Protein AF-A0A134CB76-F1 (afdb_monomer_lite)

Structure (mmCIF, N/CA/C/O backbone):
data_AF-A0A134CB76-F1
#
_entry.id   AF-A0A134CB76-F1
#
loop_
_atom_site.group_PDB
_atom_site.id
_atom_site.type_symbol
_atom_site.label_atom_id
_atom_site.label_alt_id
_atom_site.label_comp_id
_atom_site.label_asym_id
_atom_site.label_entity_id
_atom_site.label_seq_id
_atom_site.pdbx_PDB_ins_code
_atom_site.Cartn_x
_atom_site.Cartn_y
_atom_site.Cartn_z
_atom_site.occupancy
_atom_site.B_iso_or_equiv
_atom_site.auth_seq_id
_atom_site.auth_comp_id
_atom_site.auth_asym_id
_atom_site.auth_atom_id
_atom_site.pdbx_PDB_model_num
ATOM 1 N N . GLY A 1 1 ? -38.719 -27.010 53.543 1.00 64.81 1 GLY A N 1
ATOM 2 C CA . GLY A 1 1 ? -39.579 -26.671 54.692 1.00 64.81 1 GLY A CA 1
ATOM 3 C C . GLY A 1 1 ? -40.944 -26.239 54.198 1.00 64.81 1 GLY A C 1
ATOM 4 O O . GLY A 1 1 ? -41.046 -25.831 53.041 1.00 64.81 1 GLY A O 1
ATOM 5 N N . GLY A 1 2 ? -41.967 -26.373 55.044 1.00 85.38 2 GLY A N 1
ATOM 6 C CA . GLY A 1 2 ? -43.284 -25.775 54.797 1.00 85.38 2 GLY A CA 1
ATOM 7 C C . GLY A 1 2 ? -43.244 -24.248 54.898 1.00 85.38 2 GLY A C 1
ATOM 8 O O . GLY A 1 2 ? -42.194 -23.677 55.194 1.00 85.38 2 GLY A O 1
ATOM 9 N N . ASP A 1 3 ? -44.379 -23.611 54.636 1.00 95.06 3 ASP A N 1
ATOM 10 C CA . ASP A 1 3 ? -44.520 -22.157 54.714 1.00 95.06 3 ASP A CA 1
ATOM 11 C C . ASP A 1 3 ? -44.888 -21.730 56.149 1.00 95.06 3 ASP A C 1
ATOM 13 O O . ASP A 1 3 ? -45.593 -22.444 56.869 1.00 95.06 3 ASP A O 1
ATOM 17 N N . THR A 1 4 ? -44.403 -20.567 56.576 1.00 95.94 4 THR A N 1
ATOM 18 C CA . THR A 1 4 ? -44.610 -19.998 57.914 1.00 95.94 4 THR A CA 1
ATOM 19 C C . THR A 1 4 ? -45.623 -18.866 57.838 1.00 95.94 4 THR A C 1
ATOM 21 O O . THR A 1 4 ? -45.415 -17.907 57.102 1.00 95.94 4 THR A O 1
ATOM 24 N N . HIS A 1 5 ? -46.687 -18.933 58.640 1.00 96.50 5 HIS A N 1
ATOM 25 C CA . HIS A 1 5 ? -47.715 -17.892 58.706 1.00 96.50 5 HIS A CA 1
ATOM 26 C C . HIS A 1 5 ? -47.670 -17.147 60.040 1.00 96.50 5 HIS A C 1
ATOM 28 O O . HIS A 1 5 ? -47.901 -17.733 61.098 1.00 96.50 5 HIS A O 1
ATOM 34 N N . ILE A 1 6 ? -47.451 -15.838 59.981 1.00 96.50 6 ILE A N 1
ATOM 35 C CA . ILE A 1 6 ? -47.617 -14.920 61.105 1.00 96.50 6 ILE A CA 1
ATOM 36 C C . ILE A 1 6 ? -49.024 -14.343 61.029 1.00 96.50 6 ILE A C 1
ATOM 38 O O . ILE A 1 6 ? -49.382 -13.661 60.070 1.00 96.50 6 ILE A O 1
ATOM 42 N N . LYS A 1 7 ? -49.846 -14.644 62.037 1.00 95.12 7 LYS A N 1
ATOM 43 C CA . LYS A 1 7 ? -51.260 -14.247 62.036 1.00 95.12 7 LYS A CA 1
ATOM 44 C C . LYS A 1 7 ? -51.471 -12.777 62.389 1.00 95.12 7 LYS A C 1
ATOM 46 O O . LYS A 1 7 ? -52.361 -12.171 61.812 1.00 95.12 7 LYS A O 1
ATOM 51 N N . THR A 1 8 ? -50.667 -12.230 63.299 1.00 93.75 8 THR A N 1
ATOM 52 C CA . THR A 1 8 ? -50.706 -10.843 63.806 1.00 93.75 8 THR A CA 1
ATOM 53 C C . THR A 1 8 ? -49.329 -10.476 64.358 1.00 93.75 8 THR A C 1
ATOM 55 O O . THR A 1 8 ? -48.591 -11.381 64.761 1.00 93.75 8 THR A O 1
ATOM 58 N N . ALA A 1 9 ? -48.995 -9.188 64.460 1.00 94.12 9 ALA A N 1
ATOM 59 C CA . ALA A 1 9 ? -47.759 -8.748 65.113 1.00 94.12 9 ALA A CA 1
ATOM 60 C C . ALA A 1 9 ? -47.951 -7.518 66.018 1.00 94.12 9 ALA A C 1
ATOM 62 O O . ALA A 1 9 ? -48.864 -6.712 65.839 1.00 94.12 9 ALA A O 1
ATOM 63 N N . VAL A 1 10 ? -47.062 -7.371 67.003 1.00 92.50 10 VAL A N 1
ATOM 64 C CA . VAL A 1 10 ? -46.920 -6.132 67.785 1.00 92.50 10 VAL A CA 1
ATOM 65 C C . VAL A 1 10 ? -45.992 -5.158 67.055 1.00 92.50 10 VAL A C 1
ATOM 67 O O . VAL A 1 10 ? -45.173 -5.586 66.242 1.00 92.50 10 VAL A O 1
ATOM 70 N N . ASP A 1 11 ? -46.122 -3.859 67.329 1.00 90.31 11 ASP A N 1
ATOM 71 C CA . ASP A 1 11 ? -45.264 -2.835 66.718 1.00 90.31 11 ASP A CA 1
ATOM 72 C C . ASP A 1 11 ? -43.789 -3.121 67.027 1.00 90.31 11 ASP A C 1
ATOM 74 O O . ASP A 1 11 ? -43.416 -3.334 68.181 1.00 90.31 11 ASP A O 1
ATOM 78 N N . GLY A 1 12 ? -42.957 -3.137 65.984 1.00 78.69 12 GLY A N 1
ATOM 79 C CA . GLY A 1 12 ? -41.529 -3.431 66.108 1.00 78.69 12 GLY A CA 1
ATOM 80 C C . GLY A 1 12 ? -41.203 -4.920 66.239 1.00 78.69 12 GLY A C 1
ATOM 81 O O . GLY A 1 12 ? -40.099 -5.261 66.648 1.00 78.69 12 GLY A O 1
ATOM 82 N N . ALA A 1 13 ? -42.128 -5.829 65.916 1.00 93.50 13 ALA A N 1
ATOM 83 C CA . ALA A 1 13 ? -41.797 -7.246 65.813 1.00 93.50 13 ALA A CA 1
ATOM 84 C C . ALA A 1 13 ? -40.868 -7.494 64.614 1.00 93.50 13 ALA A C 1
ATOM 86 O O . ALA A 1 13 ? -41.144 -7.040 63.502 1.00 93.50 13 ALA A O 1
ATOM 87 N N . HIS A 1 14 ? -39.803 -8.270 64.825 1.00 92.88 14 HIS A N 1
ATOM 88 C CA . HIS A 1 14 ? -38.838 -8.630 63.787 1.00 92.88 14 HIS A CA 1
ATOM 89 C C . HIS A 1 14 ? -38.783 -10.139 63.579 1.00 92.88 14 HIS A C 1
ATOM 91 O O . HIS A 1 14 ? -38.788 -10.913 64.538 1.00 92.88 14 HIS A O 1
ATOM 97 N N . ILE A 1 15 ? -38.673 -10.550 62.320 1.00 94.25 15 ILE A N 1
ATOM 98 C CA . ILE A 1 15 ? -38.407 -11.935 61.942 1.00 94.25 15 ILE A CA 1
ATOM 99 C C . ILE A 1 15 ? -37.361 -11.984 60.830 1.00 94.25 15 ILE A C 1
ATOM 101 O O . ILE A 1 15 ? -37.427 -11.232 59.856 1.00 94.25 15 ILE A O 1
ATOM 105 N N . THR A 1 16 ? -36.403 -12.895 60.971 1.00 92.56 16 THR A N 1
ATOM 106 C CA . THR A 1 16 ? -35.392 -13.176 59.952 1.00 92.56 16 THR A CA 1
ATOM 107 C C . THR A 1 16 ? -35.491 -14.639 59.556 1.00 92.56 16 THR A C 1
ATOM 109 O O . THR A 1 16 ? -35.372 -15.524 60.402 1.00 92.56 16 THR A O 1
ATOM 112 N N . LEU A 1 17 ? -35.708 -14.902 58.269 1.00 94.00 17 LEU A N 1
ATOM 113 C CA . LEU A 1 17 ? -35.546 -16.243 57.718 1.00 94.00 17 LEU A CA 1
ATOM 114 C C . LEU A 1 17 ? -34.084 -16.456 57.333 1.00 94.00 17 LEU A C 1
ATOM 116 O O . LEU A 1 17 ? -33.483 -15.589 56.702 1.00 94.00 17 LEU A O 1
ATOM 120 N N . VAL A 1 18 ? -33.526 -17.616 57.667 1.00 92.94 18 VAL A N 1
ATOM 121 C CA . VAL A 1 18 ? -32.110 -17.922 57.427 1.00 92.94 18 VAL A CA 1
ATOM 122 C C . VAL A 1 18 ? -31.976 -19.219 56.631 1.00 92.94 18 VAL A C 1
ATOM 124 O O . VAL A 1 18 ? -32.659 -20.200 56.928 1.00 92.94 18 VAL A O 1
ATOM 127 N N . THR A 1 19 ? -31.087 -19.224 55.638 1.00 93.56 19 THR A N 1
ATOM 128 C CA . THR A 1 19 ? -30.592 -20.433 54.958 1.00 93.56 19 THR A CA 1
ATOM 129 C C . THR A 1 19 ? -29.064 -20.507 55.043 1.00 93.56 19 THR A C 1
ATOM 131 O O . THR A 1 19 ? -28.407 -19.479 55.215 1.00 93.56 19 THR A O 1
ATOM 134 N N . ASP A 1 20 ? -28.491 -21.708 54.921 1.00 93.50 20 ASP A N 1
ATOM 135 C CA . ASP A 1 20 ? -27.042 -21.858 54.741 1.00 93.50 20 ASP A CA 1
ATOM 136 C C . ASP A 1 20 ? -26.615 -21.561 53.294 1.00 93.50 20 ASP A C 1
ATOM 138 O O . ASP A 1 20 ? -27.449 -21.428 52.396 1.00 93.50 20 ASP A O 1
ATOM 142 N N . ASN A 1 21 ? -25.305 -21.430 53.086 1.00 91.75 21 ASN A N 1
ATOM 143 C CA . ASN A 1 21 ? -24.683 -21.124 51.799 1.00 91.75 21 ASN A CA 1
ATOM 144 C C . ASN A 1 21 ? -24.324 -22.365 50.956 1.00 91.75 21 ASN A C 1
ATOM 146 O O . ASN A 1 21 ? -23.590 -22.242 49.972 1.00 91.75 21 ASN A O 1
ATOM 150 N N . ARG A 1 22 ? -24.764 -23.573 51.338 1.00 91.25 22 ARG A N 1
ATOM 151 C CA . ARG A 1 22 ? -24.344 -24.792 50.635 1.00 91.25 22 ARG A CA 1
ATOM 152 C C . ARG A 1 22 ? -24.958 -24.830 49.243 1.00 91.25 22 ARG A C 1
ATOM 154 O O . ARG A 1 22 ? -26.171 -24.732 49.091 1.00 91.25 22 ARG A O 1
ATOM 161 N N . ASN A 1 23 ? -24.110 -25.079 48.246 1.00 89.94 23 ASN A N 1
ATOM 162 C CA . ASN A 1 23 ? -24.487 -25.149 46.831 1.00 89.94 23 ASN A CA 1
ATOM 163 C C . ASN A 1 23 ? -25.091 -23.845 46.286 1.00 89.94 23 ASN A C 1
ATOM 165 O O . ASN A 1 23 ? -25.962 -23.899 45.423 1.00 89.94 23 ASN A O 1
ATOM 169 N N . ILE A 1 24 ? -24.638 -22.702 46.804 1.00 86.38 24 ILE A N 1
ATOM 170 C CA . ILE A 1 24 ? -24.962 -21.379 46.270 1.00 86.38 24 ILE A CA 1
ATOM 171 C C . ILE A 1 24 ? -23.655 -20.737 45.810 1.00 86.38 24 ILE A C 1
ATOM 173 O O . ILE A 1 24 ? -22.724 -20.597 46.610 1.00 86.38 24 ILE A O 1
ATOM 177 N N . ASP A 1 25 ? -23.569 -20.332 44.544 1.00 83.94 25 ASP A N 1
ATOM 178 C CA . ASP A 1 25 ? -22.459 -19.503 44.077 1.00 83.94 25 ASP A CA 1
ATOM 179 C C . ASP A 1 25 ? -22.598 -18.083 44.640 1.00 83.94 25 ASP A C 1
ATOM 181 O O . ASP A 1 25 ? -23.293 -17.219 44.103 1.00 83.94 25 ASP A O 1
ATOM 185 N N . MET A 1 26 ? -21.903 -17.833 45.751 1.00 82.31 26 MET A N 1
ATOM 186 C CA . MET A 1 26 ? -21.931 -16.542 46.437 1.00 82.31 26 MET A CA 1
ATOM 187 C C . MET A 1 26 ? -21.306 -15.395 45.623 1.00 82.31 26 MET A C 1
ATOM 189 O O . MET A 1 26 ? -21.446 -14.241 46.027 1.00 82.31 26 MET A O 1
ATOM 193 N N . SER A 1 27 ? -20.630 -15.679 44.501 1.00 71.69 27 SER A N 1
ATOM 194 C CA . SER A 1 27 ? -20.129 -14.658 43.570 1.00 71.69 27 SER A CA 1
ATOM 195 C C . SER A 1 27 ? -21.168 -14.239 42.520 1.00 71.69 27 SER A C 1
ATOM 197 O O . SER A 1 27 ? -21.062 -13.161 41.935 1.00 71.69 27 SER A O 1
ATOM 199 N N . ASN A 1 28 ? -22.220 -15.039 42.330 1.00 74.75 28 ASN A N 1
ATOM 200 C CA . ASN A 1 28 ? -23.290 -14.784 41.377 1.00 74.75 28 ASN A CA 1
ATOM 201 C C . ASN A 1 28 ? -24.466 -14.058 42.049 1.00 74.75 28 ASN A C 1
ATOM 203 O O . ASN A 1 28 ? -25.339 -14.668 42.671 1.00 74.75 28 ASN A O 1
ATOM 207 N N . SER A 1 29 ? -24.544 -12.735 41.879 1.00 75.19 29 SER A N 1
ATOM 208 C CA . SER A 1 29 ? -25.609 -11.929 42.493 1.00 75.19 29 SER A CA 1
ATOM 209 C C . SER A 1 29 ? -27.024 -12.345 42.068 1.00 75.19 29 SER A C 1
ATOM 211 O O . SER A 1 29 ? -27.955 -12.192 42.854 1.00 75.19 29 SER A O 1
ATOM 213 N N . ASN A 1 30 ? -27.215 -12.895 40.862 1.00 73.06 30 ASN A N 1
ATOM 214 C CA . ASN A 1 30 ? -28.533 -13.364 40.419 1.00 73.06 30 ASN A CA 1
ATOM 215 C C . ASN A 1 30 ? -28.963 -14.624 41.174 1.00 73.06 30 ASN A C 1
ATOM 217 O O . ASN A 1 30 ? -30.127 -14.749 41.554 1.00 73.06 30 ASN A O 1
ATOM 221 N N . GLU A 1 31 ? -28.024 -15.539 41.408 1.00 80.81 31 GLU A N 1
ATOM 222 C CA . GLU A 1 31 ? -28.266 -16.762 42.168 1.00 80.81 31 GLU A CA 1
ATOM 223 C C . GLU A 1 31 ? -28.557 -16.445 43.638 1.00 80.81 31 GLU A C 1
ATOM 225 O O . GLU A 1 31 ? -29.590 -16.866 44.160 1.00 80.81 31 GLU A O 1
ATOM 230 N N . VAL A 1 32 ? -27.729 -15.601 44.263 1.00 84.25 32 VAL A N 1
ATOM 231 C CA . VAL A 1 32 ? -27.931 -15.111 45.638 1.00 84.25 32 VAL A CA 1
ATOM 232 C C . VAL A 1 32 ? -29.310 -14.458 45.797 1.00 84.25 32 VAL A C 1
ATOM 234 O O . VAL A 1 32 ? -30.065 -14.802 46.709 1.00 84.25 32 VAL A O 1
ATOM 237 N N . ASN A 1 33 ? -29.684 -13.567 44.876 1.00 84.00 33 ASN A N 1
ATOM 238 C CA . ASN A 1 33 ? -30.985 -12.897 44.884 1.00 84.00 33 ASN A CA 1
ATOM 239 C C . ASN A 1 33 ? -32.153 -13.874 44.680 1.00 84.00 33 ASN A C 1
ATOM 241 O O . ASN A 1 33 ? -33.178 -13.768 45.354 1.00 84.00 33 ASN A O 1
ATOM 245 N N . SER A 1 34 ? -32.007 -14.851 43.782 1.00 86.56 34 SER A N 1
ATOM 246 C CA . SER A 1 34 ? -33.016 -15.890 43.554 1.00 86.56 34 SER A CA 1
ATOM 247 C C . SER A 1 34 ? -33.265 -16.720 44.817 1.00 86.56 34 SER A C 1
ATOM 249 O O . SER A 1 34 ? -34.419 -16.948 45.198 1.00 86.56 34 SER A O 1
ATOM 251 N N . VAL A 1 35 ? -32.195 -17.106 45.521 1.00 92.06 35 VAL A N 1
ATOM 252 C CA . VAL A 1 35 ? -32.282 -17.847 46.785 1.00 92.06 35 VAL A CA 1
ATOM 253 C C . VAL A 1 35 ? -32.967 -17.016 47.867 1.00 92.06 35 VAL A C 1
ATOM 255 O O . VAL A 1 35 ? -33.929 -17.491 48.473 1.00 92.06 35 VAL A O 1
ATOM 258 N N . LEU A 1 36 ? -32.526 -15.774 48.094 1.00 92.12 36 LEU A N 1
ATOM 259 C CA . LEU A 1 36 ? -33.112 -14.894 49.111 1.00 92.12 36 LEU A CA 1
ATOM 260 C C . LEU A 1 36 ? -34.600 -14.620 48.841 1.00 92.12 36 LEU A C 1
ATOM 262 O O . LEU A 1 36 ? -35.407 -14.663 49.769 1.00 92.12 36 LEU A O 1
ATOM 266 N N . ASN A 1 37 ? -34.994 -14.412 47.580 1.00 92.31 37 ASN A N 1
ATOM 267 C CA . ASN A 1 37 ? -36.399 -14.205 47.219 1.00 92.31 37 ASN A CA 1
ATOM 268 C C . ASN A 1 37 ? -37.239 -15.476 47.406 1.00 92.31 37 ASN A C 1
ATOM 270 O O . ASN A 1 37 ? -38.372 -15.417 47.882 1.00 92.31 37 ASN A O 1
ATOM 274 N N . THR A 1 38 ? -36.674 -16.636 47.065 1.00 93.62 38 THR A N 1
ATOM 275 C CA . THR A 1 38 ? -37.321 -17.937 47.280 1.00 93.62 38 THR A CA 1
ATOM 276 C C . THR A 1 38 ? -37.532 -18.201 48.769 1.00 93.62 38 THR A C 1
ATOM 278 O O . THR A 1 38 ? -38.607 -18.652 49.167 1.00 93.62 38 THR A O 1
ATOM 281 N N . LEU A 1 39 ? -36.536 -17.876 49.599 1.00 95.06 39 LEU A N 1
ATOM 282 C CA . LEU A 1 39 ? -36.637 -17.968 51.050 1.00 95.06 39 LEU A CA 1
ATOM 283 C C . LEU A 1 39 ? -37.691 -16.995 51.590 1.00 95.06 39 LEU A C 1
ATOM 285 O O . LEU A 1 39 ? -38.533 -17.409 52.379 1.00 95.06 39 LEU A O 1
ATOM 289 N N . ALA A 1 40 ? -37.716 -15.743 51.122 1.00 95.38 40 ALA A N 1
ATOM 290 C CA . ALA A 1 40 ? -38.729 -14.760 51.515 1.00 95.38 40 ALA A CA 1
ATOM 291 C C . ALA A 1 40 ? -40.158 -15.245 51.237 1.00 95.38 40 ALA A C 1
ATOM 293 O O . ALA A 1 40 ? -41.041 -15.084 52.078 1.00 95.38 40 ALA A O 1
ATOM 294 N N . GLY A 1 41 ? -40.359 -15.924 50.104 1.00 95.25 41 GLY A N 1
ATOM 295 C CA . GLY A 1 41 ? -41.639 -16.514 49.713 1.00 95.25 41 GLY A CA 1
ATOM 296 C C . GLY A 1 41 ? -42.180 -17.584 50.666 1.00 95.25 41 GLY A C 1
ATOM 297 O O . GLY A 1 41 ? -43.329 -17.997 50.502 1.00 95.25 41 GLY A O 1
ATOM 298 N N . LYS A 1 42 ? -41.384 -18.024 51.651 1.00 96.81 42 LYS A N 1
ATOM 299 C CA . LYS A 1 42 ? -41.784 -18.955 52.714 1.00 96.81 42 LYS A CA 1
ATOM 300 C C . LYS A 1 42 ? -42.429 -18.292 53.922 1.00 96.81 42 LYS A C 1
ATOM 302 O O . LYS A 1 42 ? -42.950 -19.016 54.764 1.00 96.81 42 LYS A O 1
ATOM 307 N N . LEU A 1 43 ? -42.413 -16.965 54.032 1.00 97.25 43 LEU A N 1
ATOM 308 C CA . LEU A 1 43 ? -43.098 -16.248 55.105 1.00 97.25 43 LEU A CA 1
ATOM 309 C C . LEU A 1 43 ? -44.379 -15.604 54.581 1.00 97.25 43 LEU A C 1
ATOM 311 O O . LEU A 1 43 ? -44.365 -14.933 53.557 1.00 97.25 43 LEU A O 1
ATOM 315 N N . TYR A 1 44 ? -45.468 -15.759 55.319 1.00 97.25 44 TYR A N 1
ATOM 316 C CA . TYR A 1 44 ? -46.739 -15.096 55.074 1.00 97.25 44 TYR A CA 1
ATOM 317 C C . TYR A 1 44 ? -47.126 -14.286 56.303 1.00 97.25 44 TYR A C 1
ATOM 319 O O . TYR A 1 44 ? -47.106 -14.798 57.423 1.00 97.25 44 TYR A O 1
ATOM 327 N N . TYR A 1 45 ? -47.483 -13.023 56.100 1.00 96.69 45 TYR A N 1
ATOM 328 C CA . TYR A 1 45 ? -48.034 -12.166 57.134 1.00 96.69 45 TYR A CA 1
ATOM 329 C C . TYR A 1 45 ? -49.522 -11.940 56.877 1.00 96.69 45 TYR A C 1
ATOM 331 O O . TYR A 1 45 ? -49.926 -11.034 56.153 1.00 96.69 45 TYR A O 1
ATOM 339 N N . ASP A 1 46 ? -50.354 -12.787 57.474 1.00 95.19 46 ASP A N 1
ATOM 340 C CA . ASP A 1 46 ? -51.779 -12.872 57.149 1.00 95.19 46 ASP A CA 1
ATOM 341 C C . ASP A 1 46 ? -52.541 -11.586 57.498 1.00 95.19 46 ASP A C 1
ATOM 343 O O . ASP A 1 46 ? -53.508 -11.232 56.820 1.00 95.19 46 ASP A O 1
ATOM 347 N N . ALA A 1 47 ? -52.109 -10.869 58.541 1.00 94.12 47 ALA A N 1
ATOM 348 C CA . ALA A 1 47 ? -52.683 -9.577 58.905 1.00 94.12 47 ALA A CA 1
ATOM 349 C C . ALA A 1 47 ? -52.263 -8.437 57.967 1.00 94.12 47 ALA A C 1
ATOM 351 O O . ALA A 1 47 ? -52.888 -7.382 58.007 1.00 94.12 47 ALA A O 1
ATOM 352 N N . TYR A 1 48 ? -51.257 -8.625 57.103 1.00 93.38 48 TYR A N 1
ATOM 353 C CA . TYR A 1 48 ? -50.863 -7.625 56.105 1.00 93.38 48 TYR A CA 1
ATOM 354 C C . TYR A 1 48 ? -51.946 -7.403 55.042 1.00 93.38 48 TYR A C 1
ATOM 356 O O . TYR A 1 48 ? -52.044 -6.320 54.460 1.00 93.38 48 TYR A O 1
ATOM 364 N N . VAL A 1 49 ? -52.760 -8.428 54.792 1.00 92.81 49 VAL A N 1
ATOM 365 C CA . VAL A 1 49 ? -53.805 -8.415 53.770 1.00 92.81 49 VAL A CA 1
ATOM 366 C C . VAL A 1 49 ? -54.965 -7.532 54.220 1.00 92.81 49 VAL A C 1
ATOM 368 O O . VAL A 1 49 ? -55.542 -7.727 55.291 1.00 92.81 49 VAL A O 1
ATOM 371 N N . LYS A 1 50 ? -55.344 -6.579 53.367 1.00 89.88 50 LYS A N 1
ATOM 372 C CA . LYS A 1 50 ? -56.509 -5.713 53.576 1.00 89.88 50 LYS A CA 1
ATOM 373 C C . LYS A 1 50 ? -57.799 -6.542 53.626 1.00 89.88 50 LYS A C 1
ATOM 375 O O . LYS A 1 50 ? -58.047 -7.359 52.741 1.00 89.88 50 LYS A O 1
ATOM 380 N N . LYS A 1 51 ? -58.661 -6.300 54.622 1.00 84.00 51 LYS A N 1
ATOM 381 C CA . LYS A 1 51 ? -59.969 -6.971 54.761 1.00 84.00 51 LYS A CA 1
ATOM 382 C C . LYS A 1 51 ? -61.098 -5.945 54.667 1.00 84.00 51 LYS A C 1
ATOM 384 O O . LYS A 1 51 ? -61.399 -5.238 55.627 1.00 84.00 51 LYS A O 1
ATOM 389 N N . GLY A 1 52 ? -61.729 -5.855 53.495 1.00 82.62 52 GLY A N 1
ATOM 390 C CA . GLY A 1 52 ? -62.763 -4.851 53.221 1.00 82.62 52 GLY A CA 1
ATOM 391 C C . GLY A 1 52 ? -62.196 -3.428 53.270 1.00 82.62 52 GLY A C 1
ATOM 392 O O . GLY A 1 52 ? -61.228 -3.121 52.576 1.00 82.62 52 GLY A O 1
ATOM 393 N N . SER A 1 53 ? -62.787 -2.561 54.096 1.00 78.06 53 SER A N 1
ATOM 394 C CA . SER A 1 53 ? -62.327 -1.176 54.301 1.00 78.06 53 SER A CA 1
ATOM 395 C C . SER A 1 53 ? -61.225 -1.031 55.359 1.00 78.06 53 SER A C 1
ATOM 397 O O . SER A 1 53 ? -60.734 0.077 55.547 1.00 78.06 53 SER A O 1
ATOM 399 N N . VAL A 1 54 ? -60.837 -2.111 56.047 1.00 81.06 54 VAL A N 1
ATOM 400 C CA . VAL A 1 54 ? -59.799 -2.087 57.089 1.00 81.06 54 VAL A CA 1
ATOM 401 C C . VAL A 1 54 ? -58.448 -2.412 56.463 1.00 81.06 54 VAL A C 1
ATOM 403 O O . VAL A 1 54 ? -58.268 -3.503 55.914 1.00 81.06 54 VAL A O 1
ATOM 406 N N . ASP A 1 55 ? -57.512 -1.466 56.536 1.00 85.75 55 ASP A N 1
ATOM 407 C CA . ASP A 1 55 ? -56.135 -1.667 56.081 1.00 85.75 55 ASP A CA 1
ATOM 408 C C . ASP A 1 55 ? -55.434 -2.753 56.908 1.00 85.75 55 ASP A C 1
ATOM 410 O O . ASP A 1 55 ? -55.719 -2.942 58.091 1.00 85.75 55 ASP A O 1
ATOM 414 N N . GLY A 1 56 ? -54.533 -3.497 56.267 1.00 88.44 56 GLY A N 1
ATOM 415 C CA . GLY A 1 56 ? -53.777 -4.547 56.942 1.00 88.44 56 GLY A CA 1
ATOM 416 C C . GLY A 1 56 ? -52.725 -3.992 57.906 1.00 88.44 56 GLY A C 1
ATOM 417 O O . GLY A 1 56 ? -52.270 -2.854 57.791 1.00 88.44 56 GLY A O 1
ATOM 418 N N . GLU A 1 57 ? -52.284 -4.825 58.844 1.00 91.75 57 GLU A N 1
ATOM 419 C CA . GLU A 1 57 ? -51.209 -4.496 59.774 1.00 91.75 57 GLU A CA 1
ATOM 420 C C . GLU A 1 57 ? -49.887 -4.226 59.028 1.00 91.75 57 GLU A C 1
ATOM 422 O O . GLU A 1 57 ? -49.574 -4.850 58.012 1.00 91.75 57 GLU A O 1
ATOM 427 N N . ARG A 1 58 ? -49.078 -3.301 59.558 1.00 92.06 58 ARG A N 1
ATOM 428 C CA . ARG A 1 58 ? -47.753 -2.912 59.028 1.00 92.06 58 ARG A CA 1
ATOM 429 C C . ARG A 1 58 ? -46.667 -2.967 60.111 1.00 92.06 58 ARG A C 1
ATOM 431 O O . ARG A 1 58 ? -45.769 -2.138 60.152 1.00 92.06 58 ARG A O 1
ATOM 438 N N . LYS A 1 59 ? -46.816 -3.922 61.031 1.00 93.12 59 LYS A N 1
ATOM 439 C CA . LYS A 1 59 ? -46.102 -3.975 62.318 1.00 93.12 59 LYS A CA 1
ATOM 440 C C . LYS A 1 59 ? -44.927 -4.951 62.345 1.00 93.12 59 LYS A C 1
ATOM 442 O O . LYS A 1 59 ? -44.055 -4.834 63.200 1.00 93.12 59 LYS A O 1
ATOM 447 N N . LEU A 1 60 ? -44.924 -5.909 61.418 1.00 93.62 60 LEU A N 1
ATOM 448 C CA . LEU A 1 60 ? -43.888 -6.922 61.271 1.00 93.62 60 LEU A CA 1
ATOM 449 C C . LEU A 1 60 ? -42.811 -6.442 60.297 1.00 93.62 60 LEU A C 1
ATOM 451 O O . LEU A 1 60 ? -43.112 -6.123 59.146 1.00 93.62 60 LEU A O 1
ATOM 455 N N . ILE A 1 61 ? -41.561 -6.465 60.743 1.00 90.75 61 ILE A N 1
ATOM 456 C CA . ILE A 1 61 ? -40.383 -6.230 59.913 1.00 90.75 61 ILE A CA 1
ATOM 457 C C . ILE A 1 61 ? -39.776 -7.591 59.571 1.00 90.75 61 ILE A C 1
ATOM 459 O O . ILE A 1 61 ? -39.362 -8.345 60.455 1.00 90.75 61 ILE A O 1
ATOM 463 N N . GLY A 1 62 ? -39.759 -7.923 58.283 1.00 92.44 62 GLY A N 1
ATOM 464 C CA . GLY A 1 62 ? -39.176 -9.161 57.778 1.00 92.44 62 GLY A CA 1
ATOM 465 C C . GLY A 1 62 ? -37.784 -8.931 57.199 1.00 92.44 62 GLY A C 1
ATOM 466 O O . GLY A 1 62 ? -37.514 -7.896 56.596 1.00 92.44 62 GLY A O 1
ATOM 467 N N . SER A 1 63 ? -36.916 -9.926 57.324 1.00 92.44 63 SER A N 1
ATOM 468 C CA . SER A 1 63 ? -35.626 -9.984 56.630 1.00 92.44 63 SER A CA 1
ATOM 469 C C . SER A 1 63 ? -35.300 -11.421 56.220 1.00 92.44 63 SER A C 1
ATOM 471 O O . SER A 1 63 ? -35.856 -12.382 56.760 1.00 92.44 63 SER A O 1
ATOM 473 N N . VAL A 1 64 ? -34.412 -11.576 55.244 1.00 94.25 64 VAL A N 1
ATOM 474 C CA . VAL A 1 64 ? -33.864 -12.866 54.805 1.00 94.25 64 VAL A CA 1
ATOM 475 C C . VAL A 1 64 ? -32.351 -12.825 54.826 1.00 94.25 64 VAL A C 1
ATOM 477 O O . VAL A 1 64 ? -31.748 -11.806 54.496 1.00 94.25 64 VAL A O 1
ATOM 480 N N . MET A 1 65 ? -31.743 -13.945 55.201 1.00 91.19 65 MET A N 1
ATOM 481 C CA . MET A 1 65 ? -30.303 -14.064 55.353 1.00 91.19 65 MET A CA 1
ATOM 482 C C . MET A 1 65 ? -29.780 -15.367 54.748 1.00 91.19 65 MET A C 1
ATOM 484 O O . MET A 1 65 ? -30.362 -16.436 54.945 1.00 91.19 65 MET A O 1
ATOM 488 N N . ILE A 1 66 ? -28.636 -15.275 54.070 1.00 91.94 66 ILE A N 1
ATOM 489 C CA . ILE A 1 66 ? -27.744 -16.414 53.835 1.00 91.94 66 ILE A CA 1
ATOM 490 C C . ILE A 1 66 ? -26.607 -16.305 54.847 1.00 91.94 66 ILE A C 1
ATOM 492 O O . ILE A 1 66 ? -25.922 -15.279 54.912 1.00 91.94 66 ILE A O 1
ATOM 496 N N . ALA A 1 67 ? -26.413 -17.356 55.634 1.00 91.12 67 ALA A N 1
ATOM 497 C CA . ALA A 1 67 ? -25.378 -17.435 56.654 1.00 91.12 67 ALA A CA 1
ATOM 498 C C . ALA A 1 67 ? -24.389 -18.574 56.358 1.00 91.12 67 ALA A C 1
ATOM 500 O O . ALA A 1 67 ? -24.653 -19.459 55.544 1.00 91.12 67 ALA A O 1
ATOM 501 N N . ASP A 1 68 ? -23.237 -18.559 57.028 1.00 84.44 68 ASP A N 1
ATOM 502 C CA . ASP A 1 68 ? -22.223 -19.624 56.934 1.00 84.44 68 ASP A CA 1
ATOM 503 C C . ASP A 1 68 ? -22.635 -20.947 57.619 1.00 84.44 68 ASP A C 1
ATOM 505 O O . ASP A 1 68 ? -21.899 -21.932 57.580 1.00 84.44 68 ASP A O 1
ATOM 509 N N . GLY A 1 69 ? -23.831 -20.986 58.212 1.00 88.00 69 GLY A N 1
ATOM 510 C CA . GLY A 1 69 ? -24.467 -22.154 58.813 1.00 88.00 69 GLY A CA 1
ATOM 511 C C . GLY A 1 69 ? -25.881 -21.833 59.322 1.00 88.00 69 GLY A C 1
ATOM 512 O O . GLY A 1 69 ? -26.384 -20.729 59.133 1.00 88.00 69 GLY A O 1
ATOM 513 N N . LEU A 1 70 ? -26.533 -22.805 59.973 1.00 90.31 70 LEU A N 1
ATOM 514 C CA . LEU A 1 70 ? -27.907 -22.687 60.503 1.00 90.31 70 LEU A CA 1
ATOM 515 C C . LEU A 1 70 ? -27.967 -22.650 62.040 1.00 90.31 70 LEU A C 1
ATOM 517 O O . LEU A 1 70 ? -28.936 -23.118 62.639 1.00 90.31 70 LEU A O 1
ATOM 521 N N . THR A 1 71 ? -26.931 -22.132 62.702 1.00 85.31 71 THR A N 1
ATOM 522 C CA . THR A 1 71 ? -26.929 -21.959 64.162 1.00 85.31 71 THR A CA 1
ATOM 523 C C . THR A 1 71 ? -27.084 -20.486 64.531 1.00 85.31 71 THR A C 1
ATOM 525 O O . THR A 1 71 ? -26.807 -19.594 63.735 1.00 85.31 71 THR A O 1
ATOM 528 N N . ALA A 1 72 ? -27.487 -20.205 65.774 1.00 76.56 72 ALA A N 1
ATOM 529 C CA . ALA A 1 72 ? -27.601 -18.829 66.269 1.00 76.56 72 ALA A CA 1
ATOM 530 C C . ALA A 1 72 ? -26.259 -18.062 66.284 1.00 76.56 72 ALA A C 1
ATOM 532 O O . ALA A 1 72 ? -26.254 -16.845 66.434 1.00 76.56 72 ALA A O 1
ATOM 533 N N . SER A 1 73 ? -25.128 -18.763 66.145 1.00 81.12 73 SER A N 1
ATOM 534 C CA . SER A 1 73 ? -23.781 -18.186 66.086 1.00 81.12 73 SER A CA 1
ATOM 535 C C . SER A 1 73 ? -23.245 -18.014 64.661 1.00 81.12 73 SER A C 1
ATOM 537 O O . SER A 1 73 ? -22.104 -17.583 64.507 1.00 81.12 73 SER A O 1
ATOM 539 N N . SER A 1 74 ? -24.006 -18.402 63.635 1.00 85.88 74 SER A N 1
ATOM 540 C CA . SER A 1 74 ? -23.569 -18.310 62.242 1.00 85.88 74 SER A CA 1
ATOM 541 C C . SER A 1 74 ? -23.421 -16.858 61.792 1.00 85.88 74 SER A C 1
ATOM 543 O O . SER A 1 74 ? -24.227 -15.989 62.132 1.00 85.88 74 SER A O 1
ATOM 545 N N . LYS A 1 75 ? -22.372 -16.582 61.015 1.00 79.31 75 LYS A N 1
ATOM 546 C CA . LYS A 1 75 ? -22.100 -15.252 60.480 1.00 79.31 75 LYS A CA 1
ATOM 547 C C . LYS A 1 75 ? -23.021 -14.983 59.295 1.00 79.31 75 LYS A C 1
ATOM 549 O O . LYS A 1 75 ? -23.084 -15.769 58.350 1.00 79.31 75 LYS A O 1
ATOM 554 N N . SER A 1 76 ? -23.678 -13.825 59.317 1.00 84.31 76 SER A N 1
ATOM 555 C CA . SER A 1 76 ? -24.396 -13.299 58.155 1.00 84.31 76 SER A CA 1
ATOM 556 C C . SER A 1 76 ? -23.423 -13.084 56.997 1.00 84.31 76 SER A C 1
ATOM 558 O O . SER A 1 76 ? -22.475 -12.306 57.127 1.00 84.31 76 SER A O 1
ATOM 560 N N . ILE A 1 77 ? -23.673 -13.742 55.865 1.00 79.44 77 ILE A N 1
ATOM 561 C CA . ILE A 1 77 ? -22.933 -13.511 54.619 1.00 79.44 77 ILE A CA 1
ATOM 562 C C . ILE A 1 77 ? -23.676 -12.478 53.771 1.00 79.44 77 ILE A C 1
ATOM 564 O O . ILE A 1 77 ? -23.068 -11.527 53.295 1.00 79.44 77 ILE A O 1
ATOM 568 N N . ASN A 1 78 ? -24.994 -12.635 53.628 1.00 86.12 78 ASN A N 1
ATOM 569 C CA . ASN A 1 78 ? -25.873 -11.679 52.956 1.00 86.12 78 ASN A CA 1
ATOM 570 C C . ASN A 1 78 ? -27.163 -11.512 53.758 1.00 86.12 78 ASN A C 1
ATOM 572 O O . ASN A 1 78 ? -27.750 -12.508 54.170 1.00 86.12 78 ASN A O 1
ATOM 576 N N . LEU A 1 79 ? -27.605 -10.268 53.943 1.00 83.62 79 LEU A N 1
ATOM 577 C CA . LEU A 1 79 ? -28.838 -9.897 54.640 1.00 83.62 79 LEU A CA 1
ATOM 578 C C . LEU A 1 79 ? -29.623 -8.929 53.755 1.00 83.62 79 LEU A C 1
ATOM 580 O O . LEU A 1 79 ? -29.047 -8.005 53.180 1.00 83.62 79 LEU A O 1
ATOM 584 N N . SER A 1 80 ? -30.929 -9.133 53.636 1.00 82.38 80 SER A N 1
ATOM 585 C CA . SER A 1 80 ? -31.806 -8.235 52.885 1.00 82.38 80 SER A CA 1
ATOM 586 C C . SER A 1 80 ? -33.143 -8.053 53.584 1.00 82.38 80 SER A C 1
ATOM 588 O O . SER A 1 80 ? -33.677 -8.988 54.188 1.00 82.38 80 SER A O 1
ATOM 590 N N . ASP A 1 81 ? -33.691 -6.848 53.463 1.00 87.00 81 ASP A N 1
ATOM 591 C CA . ASP A 1 81 ? -35.025 -6.529 53.956 1.00 87.00 81 ASP A CA 1
ATOM 592 C C . ASP A 1 81 ? -36.093 -7.228 53.108 1.00 87.00 81 AS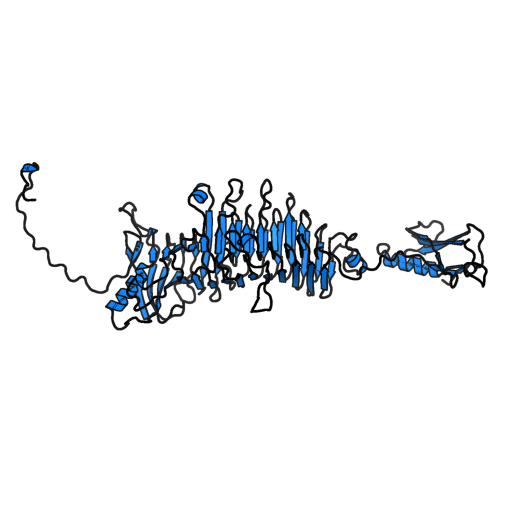P A C 1
ATOM 594 O O . ASP A 1 81 ? -35.976 -7.368 51.887 1.00 87.00 81 ASP A O 1
ATOM 598 N N . MET A 1 82 ? -37.157 -7.670 53.770 1.00 92.44 82 MET A N 1
ATOM 599 C CA . MET A 1 82 ? -38.303 -8.326 53.152 1.00 92.44 82 MET A CA 1
ATOM 600 C C . MET A 1 82 ? -39.514 -7.390 53.159 1.00 92.44 82 MET A C 1
ATOM 602 O O . MET A 1 82 ? -39.791 -6.707 54.145 1.00 92.44 82 MET A O 1
ATOM 606 N N . LYS A 1 83 ? -40.289 -7.425 52.075 1.00 93.25 83 LYS A N 1
ATOM 607 C CA . LYS A 1 83 ? -41.623 -6.823 51.973 1.00 93.25 83 LYS A CA 1
ATOM 608 C C . LYS A 1 83 ? -42.701 -7.903 51.911 1.00 93.25 83 LYS A C 1
ATOM 610 O O . LYS A 1 83 ? -42.415 -9.053 51.598 1.00 93.25 83 LYS A O 1
ATOM 615 N N . PHE A 1 84 ? -43.951 -7.527 52.167 1.00 94.44 84 PHE A N 1
ATOM 616 C CA . PHE A 1 84 ? -45.106 -8.423 52.078 1.00 94.44 84 PHE A CA 1
ATOM 617 C C . PHE A 1 84 ? -46.051 -7.967 50.968 1.00 94.44 84 PHE A C 1
ATOM 619 O O . PHE A 1 84 ? -46.243 -6.771 50.757 1.00 94.44 84 PHE A O 1
ATOM 626 N N . LYS A 1 85 ? -46.629 -8.914 50.229 1.00 93.00 85 LYS A N 1
ATOM 627 C CA . LYS A 1 85 ? -47.599 -8.624 49.166 1.00 93.00 85 LYS A CA 1
ATOM 628 C C . LYS A 1 85 ? -48.959 -8.281 49.768 1.00 93.00 85 LYS A C 1
ATOM 630 O O . LYS A 1 85 ? -49.464 -9.021 50.606 1.00 93.00 85 LYS A O 1
ATOM 635 N N . ASP A 1 86 ? -49.628 -7.253 49.252 1.00 91.06 86 ASP A N 1
ATOM 636 C CA . ASP A 1 86 ? -50.984 -6.895 49.701 1.00 91.06 86 ASP A CA 1
ATOM 637 C C . ASP A 1 86 ? -52.035 -7.983 49.414 1.00 91.06 86 ASP A C 1
ATOM 639 O O . ASP A 1 86 ? -53.045 -8.054 50.112 1.00 91.06 86 ASP A O 1
ATOM 643 N N . LYS A 1 87 ? -51.813 -8.838 48.400 1.00 91.25 87 LYS A N 1
ATOM 644 C CA . LYS A 1 87 ? -52.803 -9.840 47.960 1.00 91.25 87 LYS A CA 1
ATOM 645 C C . LYS A 1 87 ? -52.998 -10.985 48.960 1.00 91.25 87 LYS A C 1
ATOM 647 O O . LYS A 1 87 ? -54.102 -11.498 49.092 1.00 91.25 87 LYS A O 1
ATOM 652 N N . ASP A 1 88 ? -51.914 -11.445 49.575 1.00 93.88 88 ASP A N 1
ATOM 653 C CA . ASP A 1 88 ? -51.870 -12.677 50.374 1.00 93.88 88 ASP A CA 1
ATOM 654 C C . ASP A 1 88 ? -50.896 -12.604 51.552 1.00 93.88 88 ASP A C 1
ATOM 656 O O . ASP A 1 88 ? -50.750 -13.576 52.285 1.00 93.88 88 ASP A O 1
ATOM 660 N N . GLY A 1 89 ? -50.223 -11.470 51.744 1.00 94.31 89 GLY A N 1
ATOM 661 C CA . GLY A 1 89 ? -49.233 -11.303 52.794 1.00 94.31 89 GLY A CA 1
ATOM 662 C C . GLY A 1 89 ? -47.946 -12.076 52.532 1.00 94.31 89 GLY A C 1
ATOM 663 O O . GLY A 1 89 ? -47.139 -12.175 53.446 1.00 94.31 89 GLY A O 1
ATOM 664 N N . GLN A 1 90 ? -47.722 -12.635 51.335 1.00 97.00 90 GLN A N 1
ATOM 665 C CA . GLN A 1 90 ? -46.505 -13.397 51.055 1.00 97.00 90 GLN A CA 1
ATOM 666 C C . GLN A 1 90 ? -45.276 -12.483 51.040 1.00 97.00 90 GLN A C 1
ATOM 668 O O . GLN A 1 90 ? -45.279 -11.433 50.393 1.00 97.00 90 GLN A O 1
ATOM 673 N N . GLY A 1 91 ? -44.214 -12.918 51.710 1.00 95.81 91 GLY A N 1
ATOM 674 C CA . GLY A 1 91 ? -42.908 -12.285 51.718 1.00 95.81 91 GLY A CA 1
ATOM 675 C C . GLY A 1 91 ? -42.249 -12.289 50.339 1.00 95.81 91 GLY A C 1
ATOM 676 O O . GLY A 1 91 ? -42.399 -13.224 49.550 1.00 95.81 91 GLY A O 1
ATOM 677 N N . TYR A 1 92 ? -41.515 -11.229 50.032 1.00 93.19 92 TYR A N 1
ATOM 678 C CA . TYR A 1 92 ? -40.647 -11.126 48.863 1.00 93.19 92 TYR A CA 1
ATOM 679 C C . TYR A 1 92 ? -39.519 -10.134 49.147 1.00 93.19 92 TYR A C 1
ATOM 681 O O . TYR A 1 92 ? -39.654 -9.268 50.013 1.00 93.19 92 TYR A O 1
ATOM 689 N N . ILE A 1 93 ? -38.415 -10.241 48.413 1.00 89.88 93 ILE A N 1
ATOM 690 C CA . ILE A 1 93 ? -37.405 -9.178 48.396 1.00 89.88 93 ILE A CA 1
ATOM 691 C C . ILE A 1 93 ? -37.664 -8.268 47.199 1.00 89.88 93 ILE A C 1
ATOM 693 O O . ILE A 1 93 ? -37.939 -8.730 46.089 1.00 89.88 93 ILE A O 1
ATOM 697 N N . GLU A 1 94 ? -37.599 -6.959 47.421 1.00 78.75 94 GLU A N 1
ATOM 698 C CA . GLU A 1 94 ? -37.685 -5.992 46.334 1.00 78.75 94 GLU A CA 1
ATOM 699 C C . GLU A 1 94 ? -36.335 -5.939 45.622 1.00 78.75 94 GLU A C 1
ATOM 701 O O . GLU A 1 94 ? -35.423 -5.214 46.010 1.00 78.75 94 GLU A O 1
ATOM 706 N N . LEU A 1 95 ? -36.197 -6.757 44.582 1.00 68.38 95 LEU A N 1
ATOM 707 C CA . LEU A 1 95 ? -35.069 -6.651 43.675 1.00 68.38 95 LEU A CA 1
ATOM 708 C C . LEU A 1 95 ? -35.239 -5.351 42.894 1.00 68.38 95 LEU A C 1
ATOM 710 O O . LEU A 1 95 ? -36.171 -5.224 42.099 1.00 68.38 95 LEU A O 1
ATOM 714 N N . LEU A 1 96 ? -34.327 -4.397 43.098 1.00 48.84 96 LEU A N 1
ATOM 715 C CA . LEU A 1 96 ? -34.076 -3.367 42.099 1.00 48.84 96 LEU A CA 1
ATOM 716 C C . LEU A 1 96 ? -33.632 -4.113 40.845 1.00 48.84 96 LEU A C 1
ATOM 718 O O . LEU A 1 96 ? -32.459 -4.433 40.703 1.00 48.84 96 LEU A O 1
ATOM 722 N N . THR A 1 97 ? -34.563 -4.464 39.962 1.00 42.03 97 THR A N 1
ATOM 723 C CA . THR A 1 97 ? -34.213 -4.918 38.624 1.00 42.03 97 THR A CA 1
ATOM 724 C C . THR A 1 97 ? -33.496 -3.749 37.967 1.00 42.03 97 THR A C 1
ATOM 726 O O . THR A 1 97 ? -34.155 -2.733 37.709 1.00 42.03 97 THR A O 1
ATOM 729 N N . PRO A 1 98 ? -32.189 -3.838 37.651 1.00 43.22 98 PRO A N 1
ATOM 730 C CA . PRO A 1 98 ? -31.689 -3.011 36.574 1.00 43.22 98 PRO A CA 1
ATOM 731 C C . PRO A 1 98 ? -32.587 -3.350 35.386 1.00 43.22 98 PRO A C 1
ATOM 733 O O . PRO A 1 98 ? -32.802 -4.530 35.095 1.00 43.22 98 PRO A O 1
ATOM 736 N N . SER A 1 99 ? -33.184 -2.346 34.745 1.00 41.12 99 SER A N 1
ATOM 737 C CA . SER A 1 99 ? -33.837 -2.569 33.459 1.00 41.12 99 SER A CA 1
ATOM 738 C C . SER A 1 99 ? -32.832 -3.317 32.590 1.00 41.12 99 SER A C 1
ATOM 740 O O . SER A 1 99 ? -31.753 -2.776 32.341 1.00 41.12 99 SER A O 1
ATOM 742 N N . ALA A 1 100 ? -33.131 -4.563 32.215 1.00 41.88 100 ALA A N 1
ATOM 743 C CA . ALA A 1 100 ? -32.216 -5.358 31.413 1.00 41.88 100 ALA A CA 1
ATOM 744 C C . ALA A 1 100 ? -31.823 -4.514 30.189 1.00 41.88 100 ALA A C 1
ATOM 746 O O . ALA A 1 100 ? -32.728 -4.101 29.452 1.00 41.88 100 ALA A O 1
ATOM 747 N N . PRO A 1 101 ? -30.532 -4.200 29.967 1.00 48.06 101 PRO A N 1
ATOM 748 C CA . PRO A 1 101 ? -30.134 -3.573 28.723 1.00 48.06 101 PRO A CA 1
ATOM 749 C C . PRO A 1 101 ? -30.588 -4.512 27.606 1.00 48.06 101 PRO A C 1
ATOM 751 O O . PRO A 1 101 ? -30.209 -5.681 27.537 1.00 48.06 101 PRO A O 1
ATOM 754 N N . SER A 1 102 ? -31.515 -4.035 26.781 1.00 56.59 102 SER A N 1
ATOM 755 C CA . SER A 1 102 ? -32.239 -4.882 25.830 1.00 56.59 102 SER A CA 1
ATOM 756 C C . SER A 1 102 ? -31.391 -5.277 24.619 1.00 56.59 102 SER A C 1
ATOM 758 O O . SER A 1 102 ? -31.824 -6.090 23.806 1.00 56.59 102 SER A O 1
ATOM 760 N N . LYS A 1 103 ? -30.174 -4.733 24.503 1.00 68.69 103 LYS A N 1
ATOM 761 C CA . LYS A 1 103 ? -29.257 -4.940 23.382 1.00 68.69 103 LYS A CA 1
ATOM 762 C C . LYS A 1 103 ? -27.788 -4.873 23.829 1.00 68.69 103 LYS A C 1
ATOM 764 O O . LYS A 1 103 ? -27.510 -4.184 24.814 1.00 68.69 103 LYS A O 1
ATOM 769 N N . PRO A 1 104 ? -26.870 -5.532 23.095 1.00 75.19 104 PRO A N 1
ATOM 770 C CA . PRO A 1 104 ? -25.432 -5.356 23.280 1.00 75.19 104 PRO A CA 1
ATOM 771 C C . PRO A 1 104 ? -25.046 -3.872 23.293 1.00 75.19 104 PRO A C 1
ATOM 773 O O . PRO A 1 104 ? -25.482 -3.109 22.428 1.00 75.19 104 PRO A O 1
ATOM 776 N N . ASN A 1 105 ? -24.252 -3.466 24.284 1.00 85.12 105 ASN A N 1
ATOM 777 C CA . ASN A 1 105 ? -23.691 -2.119 24.419 1.00 85.12 105 ASN A CA 1
ATOM 778 C C . ASN A 1 105 ? -22.182 -2.123 24.093 1.00 85.12 105 ASN A C 1
ATOM 780 O O . ASN A 1 105 ? -21.652 -3.127 23.624 1.00 85.12 105 ASN A O 1
ATOM 784 N N . THR A 1 106 ? -21.485 -0.999 24.248 1.00 95.19 106 THR A N 1
ATOM 785 C CA . THR A 1 106 ? -20.029 -0.938 24.035 1.00 95.19 106 THR A CA 1
ATOM 786 C C . THR A 1 106 ? -19.306 -1.921 24.961 1.00 95.19 106 THR A C 1
ATOM 788 O O . THR A 1 106 ? -19.604 -1.944 26.148 1.00 95.19 106 THR A O 1
ATOM 791 N N . ILE A 1 107 ? -18.355 -2.706 24.442 1.00 97.19 107 ILE A N 1
ATOM 792 C CA . ILE A 1 107 ? -17.420 -3.487 25.275 1.00 97.19 107 ILE A CA 1
ATOM 793 C C . ILE A 1 107 ? -16.297 -2.567 25.735 1.00 97.19 107 ILE A C 1
ATOM 795 O O . ILE A 1 107 ? -15.644 -1.938 24.897 1.00 97.19 107 ILE A O 1
ATOM 799 N N . THR A 1 108 ? -16.031 -2.520 27.037 1.00 96.06 108 THR A N 1
ATOM 800 C CA . THR A 1 108 ? -15.005 -1.643 27.612 1.00 96.06 108 THR A CA 1
ATOM 801 C C . THR A 1 108 ? -13.864 -2.372 28.319 1.00 96.06 108 THR A C 1
ATOM 803 O O . THR A 1 108 ? -12.782 -1.800 28.509 1.00 96.06 108 THR A O 1
ATOM 806 N N . GLY A 1 109 ? -14.087 -3.637 28.687 1.00 94.69 109 GLY A N 1
ATOM 807 C CA . GLY A 1 109 ? -13.212 -4.391 29.588 1.00 94.69 109 GLY A CA 1
ATOM 808 C C . GLY A 1 109 ? -13.487 -4.091 31.065 1.00 94.69 109 GLY A C 1
ATOM 809 O O . GLY A 1 109 ? -12.813 -4.631 31.940 1.00 94.69 109 GLY A O 1
ATOM 810 N N . ASP A 1 110 ? -14.427 -3.188 31.357 1.00 93.31 110 ASP A N 1
ATOM 811 C CA . ASP A 1 110 ? -14.863 -2.860 32.706 1.00 93.31 110 ASP A CA 1
ATOM 812 C C . ASP A 1 110 ? -16.226 -3.491 32.979 1.00 93.31 110 ASP A C 1
ATOM 814 O O . ASP A 1 110 ? -17.249 -3.016 3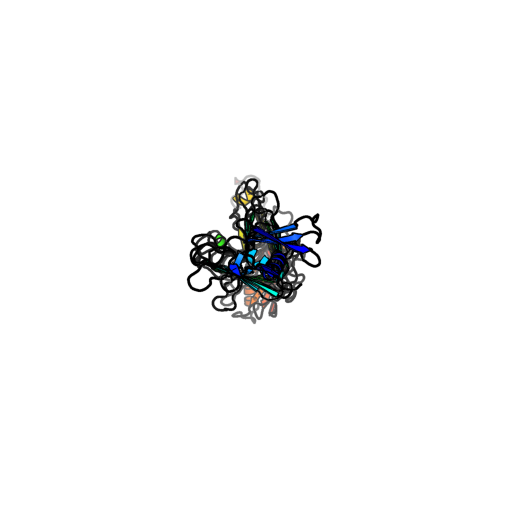2.495 1.00 93.31 110 ASP A O 1
ATOM 818 N N . GLU A 1 111 ? -16.252 -4.547 33.794 1.00 87.44 111 GLU A N 1
ATOM 819 C CA . GLU A 1 111 ? -17.478 -5.269 34.163 1.00 87.44 111 GLU A CA 1
ATOM 820 C C . GLU A 1 111 ? -18.571 -4.354 34.741 1.00 87.44 111 GLU A C 1
ATOM 822 O O . GLU A 1 111 ? -19.761 -4.645 34.610 1.00 87.44 111 GLU A O 1
ATOM 827 N N . THR A 1 112 ? -18.182 -3.225 35.344 1.00 88.12 112 THR A N 1
ATOM 828 C CA . THR A 1 112 ? -19.124 -2.241 35.898 1.00 88.12 112 THR A CA 1
ATOM 829 C C . THR A 1 112 ? -19.833 -1.410 34.823 1.00 88.12 112 THR A C 1
ATOM 831 O O . THR A 1 112 ? -20.957 -0.959 35.043 1.00 88.12 112 THR A O 1
ATOM 834 N N . GLU A 1 113 ? -19.219 -1.242 33.649 1.00 90.19 113 GLU A N 1
ATOM 835 C CA . GLU A 1 113 ? -19.812 -0.577 32.481 1.00 90.19 113 GLU A CA 1
ATOM 836 C C . GLU A 1 113 ? -20.454 -1.597 31.513 1.00 90.19 113 GLU A C 1
ATOM 838 O O . GLU A 1 113 ? -21.461 -1.314 30.853 1.00 90.19 113 GLU A O 1
ATOM 843 N N . ASP A 1 114 ? -19.948 -2.831 31.506 1.00 91.62 114 ASP A N 1
ATOM 844 C CA . ASP A 1 114 ? -20.300 -3.906 30.572 1.00 91.62 114 ASP A CA 1
ATOM 845 C C . ASP A 1 114 ? -21.434 -4.809 31.096 1.00 91.62 114 ASP A C 1
ATOM 847 O O . ASP A 1 114 ? -21.497 -6.013 30.829 1.00 91.62 114 ASP A O 1
ATOM 851 N N . THR A 1 115 ? -22.377 -4.217 31.834 1.00 85.12 115 THR A N 1
ATOM 852 C CA . THR A 1 115 ? -23.450 -4.930 32.553 1.00 85.12 115 THR A CA 1
ATOM 853 C C . THR A 1 115 ? -24.292 -5.856 31.671 1.00 85.12 115 THR A C 1
ATOM 855 O O . THR A 1 115 ? -24.715 -6.911 32.139 1.00 85.12 115 THR A O 1
ATOM 858 N N . TYR A 1 116 ? -24.499 -5.522 30.389 1.00 86.44 116 TYR A N 1
ATOM 859 C CA . TYR A 1 116 ? -25.163 -6.413 29.430 1.00 86.44 116 TYR A CA 1
ATOM 860 C C . TYR A 1 116 ? -24.434 -7.753 29.304 1.00 86.44 116 TYR A C 1
ATOM 862 O O . TYR A 1 116 ? -25.049 -8.813 29.413 1.00 86.44 116 TYR A O 1
ATOM 870 N N . TYR A 1 117 ? -23.119 -7.707 29.090 1.00 87.88 117 TYR A N 1
ATOM 871 C CA . TYR A 1 117 ? -22.305 -8.893 28.857 1.00 87.88 117 TYR A CA 1
ATOM 872 C C . TYR A 1 117 ? -22.183 -9.743 30.120 1.00 87.88 117 TYR A C 1
ATOM 874 O O . TYR A 1 117 ? -22.246 -10.967 30.025 1.00 87.88 117 TYR A O 1
ATOM 882 N N . VAL A 1 118 ? -22.092 -9.109 31.293 1.00 85.88 118 VAL A N 1
ATOM 883 C CA . VAL A 1 118 ? -22.104 -9.795 32.594 1.00 85.88 118 VAL A CA 1
ATOM 884 C C . VAL A 1 118 ? -23.451 -10.489 32.830 1.00 85.88 118 VAL A C 1
ATOM 886 O O . VAL A 1 118 ? -23.500 -11.691 33.071 1.00 85.88 118 VAL A O 1
ATOM 889 N N . GLN A 1 119 ? -24.571 -9.774 32.675 1.00 80.12 119 GLN A N 1
ATOM 890 C CA . GLN A 1 119 ? -25.914 -10.328 32.906 1.00 80.12 119 GLN A CA 1
ATOM 891 C C . GLN A 1 119 ? -26.288 -11.446 31.925 1.00 80.12 119 GLN A C 1
ATOM 893 O O . GLN A 1 119 ? -27.085 -12.320 32.262 1.00 80.12 119 GLN A O 1
ATOM 898 N N . LYS A 1 120 ? -25.739 -11.421 30.704 1.00 78.88 120 LYS A N 1
ATOM 899 C CA . LYS A 1 120 ? -25.931 -12.473 29.696 1.00 78.88 120 LYS A CA 1
ATOM 900 C C . LYS A 1 120 ? -24.950 -13.638 29.823 1.00 78.88 120 LYS A C 1
ATOM 902 O O . LYS A 1 120 ? -25.043 -14.564 29.023 1.00 78.88 120 LYS A O 1
ATOM 907 N N . GLY A 1 121 ? -24.029 -13.605 30.789 1.00 78.81 121 GLY A N 1
ATOM 908 C CA . GLY A 1 121 ? -22.997 -14.631 30.945 1.00 78.81 121 GLY A CA 1
ATOM 909 C C . GLY A 1 121 ? -22.021 -14.694 29.765 1.00 78.81 121 GLY A C 1
ATOM 910 O O . GLY A 1 121 ? -21.420 -15.737 29.527 1.00 78.81 121 GLY A O 1
ATOM 911 N N . ILE A 1 122 ? -21.890 -13.602 29.003 1.00 88.62 122 ILE A N 1
ATOM 912 C CA . ILE A 1 122 ? -20.919 -13.459 27.909 1.00 88.62 122 ILE A CA 1
ATOM 913 C C . ILE A 1 122 ? -19.559 -13.074 28.490 1.00 88.62 122 ILE A C 1
ATOM 915 O O . ILE A 1 122 ? -18.551 -13.675 28.124 1.00 88.62 122 ILE A O 1
ATOM 919 N N . CYS A 1 123 ? -19.529 -12.111 29.417 1.00 90.06 123 CYS A N 1
ATOM 920 C CA . CYS A 1 123 ? -18.332 -11.814 30.200 1.00 90.06 123 CYS A CA 1
ATOM 921 C C . CYS A 1 123 ? -18.150 -12.916 31.250 1.00 90.06 123 CYS A C 1
ATOM 923 O O . CYS A 1 123 ? -19.011 -13.102 32.110 1.00 90.06 123 CYS A O 1
ATOM 925 N N . GLN A 1 124 ? -17.070 -13.682 31.129 1.00 87.56 124 GLN A N 1
ATOM 926 C CA . GLN A 1 124 ? -16.723 -14.777 32.029 1.00 87.56 124 GLN A CA 1
ATOM 927 C C . GLN A 1 124 ? -16.025 -14.244 33.288 1.00 87.56 124 GLN A C 1
ATOM 929 O O . GLN A 1 124 ? -15.508 -13.131 33.293 1.00 87.56 124 GLN A O 1
ATOM 934 N N . ALA A 1 125 ? -15.926 -15.077 34.327 1.00 81.75 125 ALA A N 1
ATOM 935 C CA . ALA A 1 125 ? -15.236 -14.732 35.577 1.00 81.75 125 ALA A CA 1
ATOM 936 C C . ALA A 1 125 ? -13.732 -14.422 35.409 1.00 81.75 125 ALA A C 1
ATOM 938 O O . ALA A 1 125 ? -13.126 -13.813 36.284 1.00 81.75 125 ALA A O 1
ATOM 939 N N . ASP A 1 126 ? -13.114 -14.848 34.302 1.00 81.81 126 ASP A N 1
ATOM 940 C CA . ASP A 1 126 ? -11.726 -14.514 33.956 1.00 81.81 126 ASP A CA 1
ATOM 941 C C . ASP A 1 126 ? -11.586 -13.189 33.172 1.00 81.81 126 ASP A C 1
ATOM 943 O O . ASP A 1 126 ? -10.481 -12.832 32.756 1.00 81.81 126 ASP A O 1
ATOM 947 N N . GLY A 1 127 ? -12.694 -12.466 32.960 1.00 85.88 127 GLY A N 1
ATOM 948 C CA . GLY A 1 127 ? -12.768 -11.218 32.195 1.00 85.88 127 GLY A CA 1
ATOM 949 C C . GLY A 1 127 ? -12.852 -11.395 30.672 1.00 85.88 127 GLY A C 1
ATOM 950 O O . GLY A 1 127 ? -12.821 -10.408 29.936 1.00 85.88 127 GLY A O 1
ATOM 951 N N . THR A 1 128 ? -12.934 -12.629 30.161 1.00 93.31 128 THR A N 1
ATOM 952 C CA . THR A 1 128 ? -13.073 -12.904 28.721 1.00 93.31 128 THR A CA 1
ATOM 953 C C . THR A 1 128 ? -14.518 -12.729 28.261 1.00 93.31 128 THR A C 1
ATOM 955 O O . THR A 1 128 ? -15.443 -13.239 28.885 1.00 93.31 128 THR A O 1
ATOM 958 N N . TYR A 1 129 ? -14.731 -12.097 27.109 1.00 96.31 129 TYR A N 1
ATOM 959 C CA . TYR A 1 129 ? -16.032 -12.009 26.444 1.00 96.31 129 TYR A CA 1
ATOM 960 C C . TYR A 1 129 ? -16.155 -13.174 25.462 1.00 96.31 129 TYR A C 1
ATOM 962 O O . TYR A 1 129 ? -15.517 -13.169 24.406 1.00 96.31 129 TYR A O 1
ATOM 970 N N . ARG A 1 130 ? -16.951 -14.190 25.812 1.00 92.00 130 ARG A N 1
ATOM 971 C CA . ARG A 1 130 ? -17.116 -15.410 25.013 1.00 92.00 130 ARG A CA 1
ATOM 972 C C . ARG A 1 130 ? -18.414 -15.389 24.210 1.00 92.00 130 ARG A C 1
ATOM 974 O O . ARG A 1 130 ? -19.505 -15.426 24.772 1.00 92.00 130 ARG A O 1
ATOM 981 N N . PHE A 1 131 ? -18.287 -15.391 22.887 1.00 88.56 131 PHE A N 1
ATOM 982 C CA . PHE A 1 131 ? -19.402 -15.446 21.946 1.00 88.56 131 PHE A CA 1
ATOM 983 C C . PHE A 1 131 ? -19.451 -16.825 21.281 1.00 88.56 131 PHE A C 1
ATOM 985 O O . PHE A 1 131 ? -18.552 -17.200 20.535 1.00 88.56 131 PHE A O 1
ATOM 992 N N . LEU A 1 132 ? -20.517 -17.582 21.549 1.00 87.75 132 LEU A N 1
ATOM 993 C CA . LEU A 1 132 ? -20.709 -18.960 21.062 1.00 87.75 132 LEU A CA 1
ATOM 994 C C . LEU A 1 132 ? -21.587 -19.049 19.803 1.00 87.75 132 LEU A C 1
ATOM 996 O O . LEU A 1 132 ? -22.080 -20.115 19.442 1.00 87.75 132 LEU A O 1
ATOM 1000 N N . GLN A 1 133 ? -21.854 -17.904 19.184 1.00 84.50 133 GLN A N 1
ATOM 1001 C CA . GLN A 1 133 ? -22.640 -17.772 17.968 1.00 84.50 133 GLN A CA 1
ATOM 1002 C C . GLN A 1 133 ? -22.277 -16.460 17.278 1.00 84.50 133 GLN A C 1
ATOM 1004 O O . GLN A 1 133 ? -21.742 -15.537 17.907 1.00 84.50 133 GLN A O 1
ATOM 1009 N N . ASP A 1 134 ? -22.637 -16.354 16.005 1.00 90.56 134 ASP A N 1
ATOM 1010 C CA . ASP A 1 134 ? -22.519 -15.103 15.269 1.00 90.56 134 ASP A CA 1
ATOM 1011 C C . ASP A 1 134 ? -23.276 -13.991 16.003 1.00 90.56 134 ASP A C 1
ATOM 1013 O O . ASP A 1 134 ? -24.432 -14.152 16.404 1.00 90.56 134 ASP A O 1
ATOM 1017 N N . THR A 1 135 ? -22.599 -12.869 16.228 1.00 92.19 135 THR A N 1
ATOM 1018 C CA . THR A 1 135 ? -23.103 -11.793 17.084 1.00 92.19 135 THR A CA 1
ATOM 1019 C C . THR A 1 135 ? -22.849 -10.438 16.445 1.00 92.19 135 THR A C 1
ATOM 1021 O O . THR A 1 135 ? -21.782 -10.195 15.885 1.00 92.19 135 THR A O 1
ATOM 1024 N N . THR A 1 136 ? -23.818 -9.531 16.573 1.00 95.44 136 THR A N 1
ATOM 1025 C CA . THR A 1 136 ? -23.686 -8.134 16.151 1.00 95.44 136 THR A CA 1
ATOM 1026 C C . THR A 1 136 ? -23.781 -7.209 17.359 1.00 95.44 136 THR A C 1
ATOM 1028 O O . THR A 1 136 ? -24.744 -7.281 18.123 1.00 95.44 136 THR A O 1
ATOM 1031 N N . ILE A 1 137 ? -22.808 -6.311 17.504 1.00 95.00 137 ILE A N 1
ATOM 1032 C CA . ILE A 1 137 ? -22.808 -5.213 18.472 1.00 95.00 137 ILE A CA 1
ATOM 1033 C C . ILE A 1 137 ? -23.123 -3.932 17.702 1.00 95.00 137 ILE A C 1
ATOM 1035 O O . ILE A 1 137 ? -22.299 -3.463 16.916 1.00 95.00 137 ILE A O 1
ATOM 1039 N N . SER A 1 138 ? -24.321 -3.380 17.912 1.00 93.00 138 SER A N 1
ATOM 1040 C CA . SER A 1 138 ? -24.800 -2.203 17.179 1.00 93.00 138 SER A CA 1
ATOM 1041 C C . SER A 1 138 ? -24.802 -0.939 18.036 1.00 93.00 138 SER A C 1
ATOM 1043 O O . SER A 1 138 ? -25.455 -0.907 19.080 1.00 93.00 138 SER A O 1
ATOM 1045 N N . GLN A 1 139 ? -24.160 0.127 17.553 1.00 92.88 139 GLN A N 1
ATOM 1046 C CA . GLN A 1 139 ? -24.138 1.444 18.197 1.00 92.88 139 GLN A CA 1
ATOM 1047 C C . GLN A 1 139 ? -24.728 2.527 17.297 1.00 92.88 139 GLN A C 1
ATOM 1049 O O . GLN A 1 139 ? -24.391 2.636 16.119 1.00 92.88 139 GLN A O 1
ATOM 1054 N N . THR A 1 140 ? -25.606 3.353 17.868 1.00 91.44 140 THR A N 1
ATOM 1055 C CA . THR A 1 140 ? -26.275 4.462 17.158 1.00 91.44 140 THR A CA 1
ATOM 1056 C C . THR A 1 140 ? -26.224 5.794 17.901 1.00 91.44 140 THR A C 1
ATOM 1058 O O . THR A 1 140 ? -26.677 6.813 17.388 1.00 91.44 140 THR A O 1
ATOM 1061 N N . ASP A 1 141 ? -25.704 5.786 19.123 1.00 88.12 141 ASP A N 1
ATOM 1062 C CA . ASP A 1 141 ? -25.610 6.923 20.042 1.00 88.12 141 ASP A CA 1
ATOM 1063 C C . ASP A 1 141 ? -24.281 7.689 19.915 1.00 88.12 141 ASP A C 1
ATOM 1065 O O . ASP A 1 141 ? -24.064 8.680 20.607 1.00 88.12 141 ASP A O 1
ATOM 1069 N N . GLY A 1 142 ? -23.411 7.263 18.996 1.00 89.62 142 GLY A N 1
ATOM 1070 C CA . GLY A 1 142 ? -22.102 7.865 18.772 1.00 89.62 142 GLY A CA 1
ATOM 1071 C C . GLY A 1 142 ? -20.963 7.210 19.552 1.00 89.62 142 GLY A C 1
ATOM 1072 O O . GLY A 1 142 ? -19.830 7.656 19.395 1.00 89.62 142 GLY A O 1
ATOM 1073 N N . ASN A 1 143 ? -21.236 6.168 20.342 1.00 93.50 143 ASN A N 1
ATOM 1074 C CA . ASN A 1 143 ? -20.200 5.365 20.986 1.00 93.50 143 ASN A CA 1
ATOM 1075 C C . ASN A 1 143 ? -19.606 4.324 20.019 1.00 93.50 143 ASN A C 1
ATOM 1077 O O . ASN A 1 143 ? -20.295 3.874 19.098 1.00 93.50 143 ASN A O 1
ATOM 1081 N N . PRO A 1 144 ? -18.346 3.899 20.222 1.00 96.88 144 PRO A N 1
ATOM 1082 C CA . PRO A 1 144 ? -17.783 2.773 19.490 1.00 96.88 144 PRO A CA 1
ATOM 1083 C C . PRO A 1 144 ? -18.367 1.445 19.974 1.00 96.88 144 PRO A C 1
ATOM 1085 O O . PRO A 1 144 ? -18.863 1.341 21.097 1.00 96.88 144 PRO A O 1
ATOM 1088 N N . ALA A 1 145 ? -18.272 0.394 19.160 1.00 97.69 145 ALA A N 1
ATOM 1089 C CA . ALA A 1 145 ? -18.685 -0.943 19.586 1.00 97.69 145 ALA A CA 1
ATOM 1090 C C . ALA A 1 145 ? -17.716 -1.536 20.623 1.00 97.69 145 ALA A C 1
ATOM 1092 O O . ALA A 1 145 ? -18.143 -2.251 21.528 1.00 97.69 145 ALA A O 1
ATOM 1093 N N . ILE A 1 146 ? -16.426 -1.198 20.522 1.00 98.31 146 ILE A N 1
ATOM 1094 C CA . ILE A 1 146 ? -15.393 -1.546 21.506 1.00 98.31 146 ILE A CA 1
ATOM 1095 C C . ILE A 1 146 ? -14.637 -0.273 21.900 1.00 98.31 146 ILE A C 1
ATOM 1097 O O . ILE A 1 146 ? -14.149 0.446 21.031 1.00 98.31 146 ILE A O 1
ATOM 1101 N N . ASN A 1 147 ? -14.509 -0.002 23.199 1.00 97.19 147 ASN A N 1
ATOM 1102 C CA . ASN A 1 147 ? -13.722 1.099 23.754 1.00 97.19 147 ASN A CA 1
ATOM 1103 C C . ASN A 1 147 ? -12.753 0.576 24.819 1.00 97.19 147 ASN A C 1
ATOM 1105 O O . ASN A 1 147 ? -13.146 0.376 25.959 1.00 97.19 147 ASN A O 1
ATOM 1109 N N . VAL A 1 148 ? -11.487 0.362 24.473 1.00 96.94 148 VAL A N 1
ATOM 1110 C CA . VAL A 1 148 ? -10.513 -0.335 25.330 1.00 96.94 148 VAL A CA 1
ATOM 1111 C C . VAL A 1 148 ? -10.114 0.523 26.544 1.00 96.94 148 VAL A C 1
ATOM 1113 O O . VAL A 1 148 ? -9.091 1.213 26.530 1.00 96.94 148 VAL A O 1
ATOM 1116 N N . LYS A 1 149 ? -10.910 0.479 27.619 1.00 94.25 149 LYS A N 1
ATOM 1117 C CA . LYS A 1 149 ? -10.648 1.169 28.896 1.00 94.25 149 LYS A CA 1
ATOM 1118 C C . LYS A 1 149 ? -9.836 0.312 29.861 1.00 94.25 149 LYS A C 1
ATOM 1120 O O . LYS A 1 149 ? -8.978 0.835 30.572 1.00 94.25 149 LYS A O 1
ATOM 1125 N N . LYS A 1 150 ? -10.087 -0.996 29.859 1.00 93.81 150 LYS A N 1
ATOM 1126 C CA . LYS A 1 150 ? -9.302 -2.035 30.542 1.00 93.81 150 LYS A CA 1
ATOM 1127 C C . LYS A 1 150 ? -8.870 -3.091 29.523 1.00 93.81 150 LYS A C 1
ATOM 1129 O O . LYS A 1 150 ? -9.119 -2.942 28.329 1.00 93.81 150 LYS A O 1
ATOM 1134 N N . LYS A 1 151 ? -8.171 -4.136 29.975 1.00 95.25 151 LYS A N 1
ATOM 1135 C CA . LYS A 1 151 ? -7.838 -5.281 29.119 1.00 95.25 151 LYS A CA 1
ATOM 1136 C C . LYS A 1 151 ? -9.133 -5.888 28.569 1.00 95.25 151 LYS A C 1
ATOM 1138 O O . LYS A 1 151 ? -10.026 -6.204 29.344 1.00 95.25 151 LYS A O 1
ATOM 1143 N N . VAL A 1 152 ? -9.203 -6.079 27.256 1.00 98.19 152 VAL A N 1
ATOM 1144 C CA . VAL A 1 152 ? -10.336 -6.722 26.584 1.00 98.19 152 VAL A CA 1
ATOM 1145 C C . VAL A 1 152 ? -9.840 -7.995 25.912 1.00 98.19 152 VAL A C 1
ATOM 1147 O O . VAL A 1 152 ? -8.947 -7.948 25.064 1.00 98.19 152 VAL A O 1
ATOM 1150 N N . VAL A 1 153 ? -10.423 -9.137 26.276 1.00 98.50 153 VAL A N 1
ATOM 1151 C CA . VAL A 1 153 ? -10.164 -10.427 25.622 1.00 98.50 153 VAL A CA 1
ATOM 1152 C C . VAL A 1 153 ? -11.472 -10.951 25.052 1.00 98.50 153 VAL A C 1
ATOM 1154 O O . VAL A 1 153 ? -12.408 -11.193 25.803 1.00 98.50 153 VAL A O 1
ATOM 1157 N N . ILE A 1 154 ? -11.546 -11.126 23.736 1.00 98.62 154 ILE A N 1
ATOM 1158 C CA . ILE A 1 154 ? -12.730 -11.646 23.045 1.00 98.62 154 ILE A CA 1
ATOM 1159 C C . ILE A 1 154 ? -12.420 -13.025 22.468 1.00 98.62 154 ILE A C 1
ATOM 1161 O O . ILE A 1 154 ? -11.444 -13.201 21.736 1.00 98.62 154 ILE A O 1
ATOM 1165 N N . ASP A 1 155 ? -13.290 -13.984 22.765 1.00 97.25 155 ASP A N 1
ATOM 1166 C CA . ASP A 1 155 ? -13.270 -15.345 22.240 1.00 97.25 155 ASP A CA 1
ATOM 1167 C C . ASP A 1 155 ? -14.581 -15.622 21.494 1.00 97.25 155 ASP A C 1
ATOM 1169 O O . ASP A 1 155 ? -15.613 -15.918 22.090 1.00 97.25 155 ASP A O 1
ATOM 1173 N N . ALA A 1 156 ? -14.537 -15.482 20.174 1.00 95.38 156 ALA A N 1
ATOM 1174 C CA . ALA A 1 156 ? -15.601 -15.817 19.231 1.00 95.38 156 ALA A CA 1
ATOM 1175 C C . ALA A 1 156 ? -15.078 -16.805 18.174 1.00 95.38 156 ALA A C 1
ATOM 1177 O O . ALA A 1 156 ? -15.362 -16.687 16.977 1.00 95.38 156 ALA A O 1
ATOM 1178 N N . LYS A 1 157 ? -14.219 -17.744 18.591 1.00 93.12 157 LYS A N 1
ATOM 1179 C CA . LYS A 1 157 ? -13.571 -18.693 17.684 1.00 93.12 157 LYS A CA 1
ATOM 1180 C C . LYS A 1 157 ? -14.614 -19.465 16.870 1.00 93.12 157 LYS A C 1
ATOM 1182 O O . LYS A 1 157 ? -15.517 -20.074 17.428 1.00 93.12 157 LYS A O 1
ATOM 1187 N N . GLY A 1 158 ? -14.451 -19.473 15.546 1.00 91.06 158 GLY A N 1
ATOM 1188 C CA . GLY A 1 158 ? -15.375 -20.151 14.627 1.00 91.06 158 GLY A CA 1
ATOM 1189 C C . GLY A 1 158 ? -16.665 -19.379 14.328 1.00 91.06 158 GLY A C 1
ATOM 1190 O O . GLY A 1 158 ? -17.463 -19.852 13.526 1.00 91.06 158 GLY A O 1
ATOM 1191 N N . HIS A 1 159 ? -16.843 -18.193 14.913 1.00 94.38 159 HIS A N 1
ATOM 1192 C CA . HIS A 1 159 ? -18.023 -17.352 14.736 1.00 94.38 159 HIS A CA 1
ATOM 1193 C C . HIS A 1 159 ? -17.671 -15.982 14.156 1.00 94.38 159 HIS A C 1
ATOM 1195 O O . HIS A 1 159 ? -16.531 -15.508 14.237 1.00 94.38 159 HIS A O 1
ATOM 1201 N N . THR A 1 160 ? -18.674 -15.343 13.565 1.00 97.31 160 THR A N 1
ATOM 1202 C CA . THR A 1 160 ? -18.583 -13.979 13.055 1.00 97.31 160 THR A CA 1
ATOM 1203 C C . THR A 1 160 ? -18.981 -12.982 14.137 1.00 97.31 160 THR A C 1
ATOM 1205 O O . THR A 1 160 ? -20.118 -12.988 14.609 1.00 97.31 160 THR A O 1
ATOM 1208 N N . LEU A 1 161 ? -18.080 -12.064 14.479 1.00 98.25 161 LEU A N 1
ATOM 1209 C CA . LEU A 1 161 ? -18.411 -10.886 15.278 1.00 98.25 161 LEU A CA 1
ATOM 1210 C C . LEU A 1 161 ? -18.577 -9.685 14.346 1.00 98.25 161 LEU A C 1
ATOM 1212 O O . LEU A 1 161 ? -17.684 -9.378 13.563 1.00 98.25 161 LEU A O 1
ATOM 1216 N N . THR A 1 162 ? -19.716 -9.001 14.415 1.00 98.50 162 THR A N 1
ATOM 1217 C CA . THR A 1 162 ? -19.979 -7.786 13.637 1.00 98.50 162 THR A CA 1
ATOM 1218 C C . THR A 1 162 ? -20.072 -6.579 14.561 1.00 98.50 162 THR A C 1
ATOM 1220 O O . THR A 1 162 ? -20.899 -6.545 15.465 1.00 98.50 162 THR A O 1
ATOM 1223 N N . LEU A 1 163 ? -19.247 -5.568 14.316 1.00 98.56 163 LEU A N 1
ATOM 1224 C CA . LEU A 1 163 ? -19.308 -4.258 14.952 1.00 98.56 163 LEU A CA 1
ATOM 1225 C C . LEU A 1 163 ? -20.016 -3.314 13.980 1.00 98.56 163 LEU A C 1
ATOM 1227 O O . LEU A 1 163 ? -19.472 -3.027 12.918 1.00 98.56 163 LEU A O 1
ATOM 1231 N N . ASP A 1 164 ? -21.228 -2.871 14.305 1.00 97.44 164 ASP A N 1
ATOM 1232 C CA . ASP A 1 164 ? -22.039 -2.014 13.431 1.00 97.44 164 ASP A CA 1
ATOM 1233 C C . ASP A 1 164 ? -22.313 -0.668 14.106 1.00 97.44 164 ASP A C 1
ATOM 1235 O O . ASP A 1 164 ? -23.180 -0.541 14.970 1.00 97.44 164 ASP A O 1
ATOM 1239 N N . VAL A 1 165 ? -21.533 0.346 13.748 1.00 97.88 165 VAL A N 1
ATOM 1240 C CA . VAL A 1 165 ? -21.553 1.666 14.378 1.00 97.88 165 VAL A CA 1
ATOM 1241 C C . VAL A 1 165 ? -22.043 2.701 13.370 1.00 97.88 165 VAL A C 1
ATOM 1243 O O . VAL A 1 165 ? -21.358 3.033 12.404 1.00 97.88 165 VAL A O 1
ATOM 1246 N N . LYS A 1 166 ? -23.236 3.255 13.591 1.00 96.44 166 LYS A N 1
ATOM 1247 C CA . LYS A 1 166 ? -23.868 4.193 12.657 1.00 96.44 166 LYS A CA 1
ATOM 1248 C C . LYS A 1 166 ? -24.495 5.376 13.371 1.00 96.44 166 LYS A C 1
ATOM 1250 O O . LYS A 1 166 ? -25.505 5.234 14.050 1.00 96.44 166 LYS A O 1
ATOM 1255 N N . ALA A 1 167 ? -23.971 6.573 13.125 1.00 94.12 167 ALA A N 1
ATOM 1256 C CA . ALA A 1 167 ? -24.512 7.798 13.701 1.00 94.12 167 ALA A CA 1
ATOM 1257 C C . ALA A 1 167 ? -24.383 9.001 12.755 1.00 94.12 167 ALA A C 1
ATOM 1259 O O . ALA A 1 167 ? -23.582 9.035 11.823 1.00 94.12 167 ALA A O 1
ATOM 1260 N N . GLY A 1 168 ? -25.191 10.031 12.996 1.00 93.56 168 GLY A N 1
ATOM 1261 C CA . GLY A 1 168 ? -24.984 11.366 12.432 1.00 93.56 168 GLY A CA 1
ATOM 1262 C C . GLY A 1 168 ? -24.276 12.262 13.440 1.00 93.56 168 GLY A C 1
ATOM 1263 O O . GLY A 1 168 ? -24.892 13.215 13.925 1.00 93.56 168 GLY A O 1
ATOM 1264 N N . ASN A 1 169 ? -23.028 11.931 13.781 1.00 89.88 169 ASN A N 1
ATOM 1265 C CA . ASN A 1 169 ? -22.276 12.564 14.864 1.00 89.88 169 ASN A CA 1
ATOM 1266 C C . ASN A 1 169 ? -21.384 13.702 14.319 1.00 89.88 169 ASN A C 1
ATOM 1268 O O . ASN A 1 169 ? -20.657 13.482 13.351 1.00 89.88 169 ASN A O 1
ATOM 1272 N N . PRO A 1 170 ? -21.419 14.925 14.888 1.00 92.38 170 PRO A N 1
ATOM 1273 C CA . PRO A 1 170 ? -20.477 15.983 14.504 1.00 92.38 170 PRO A CA 1
ATOM 1274 C C . PRO A 1 170 ? -19.011 15.650 14.842 1.00 92.38 170 PRO A C 1
ATOM 1276 O O . PRO A 1 170 ? -18.102 16.216 14.237 1.00 92.38 170 PRO A O 1
ATOM 1279 N N . GLN A 1 171 ? -18.777 14.736 15.783 1.00 92.69 171 GLN A N 1
ATOM 1280 C CA . GLN A 1 171 ? -17.460 14.244 16.181 1.00 92.69 171 GLN A CA 1
ATOM 1281 C C . GLN A 1 171 ? -17.085 12.951 15.444 1.00 92.69 171 GLN A C 1
ATOM 1283 O O . GLN A 1 171 ? -17.896 12.381 14.711 1.00 92.69 171 GLN A O 1
ATOM 1288 N N . LEU A 1 172 ? -15.843 12.508 15.654 1.00 94.00 172 LEU A N 1
ATOM 1289 C CA . LEU A 1 172 ? -15.331 11.201 15.236 1.00 94.00 172 LEU A CA 1
ATOM 1290 C C . LEU A 1 172 ? -16.260 10.061 15.687 1.00 94.00 172 LEU A C 1
ATOM 1292 O O . LEU A 1 172 ? -16.819 10.108 16.781 1.00 94.00 172 LEU A O 1
ATOM 1296 N N . LEU A 1 173 ? -16.374 9.035 14.845 1.00 95.88 173 LEU A N 1
ATOM 1297 C CA . LEU A 1 173 ? -17.035 7.774 15.158 1.00 95.88 173 LEU A CA 1
ATOM 1298 C C . LEU A 1 173 ? -16.084 6.610 14.870 1.00 95.88 173 LEU A C 1
ATOM 1300 O O . LEU A 1 173 ? -15.575 6.519 13.754 1.00 95.88 173 LEU A O 1
ATOM 1304 N N . ASP A 1 174 ? -15.889 5.726 15.844 1.00 96.62 174 ASP A N 1
ATOM 1305 C CA . ASP A 1 174 ? -14.973 4.587 15.740 1.00 96.62 174 ASP A CA 1
ATOM 1306 C C . ASP A 1 174 ? -15.736 3.256 15.815 1.00 96.62 174 ASP A C 1
ATOM 1308 O O . ASP A 1 174 ? -16.707 3.136 16.557 1.00 96.62 174 ASP A O 1
ATOM 1312 N N . GLY A 1 175 ? -15.295 2.224 15.098 1.00 98.00 175 GLY A N 1
ATOM 1313 C CA . GLY A 1 175 ? -15.746 0.846 15.333 1.00 98.00 175 GLY A CA 1
ATOM 1314 C C . GLY A 1 175 ? -15.099 0.274 16.595 1.00 98.00 175 GLY A C 1
ATOM 1315 O O . GLY A 1 175 ? -15.779 -0.173 17.523 1.00 98.00 175 GLY A O 1
ATOM 1316 N N . VAL A 1 176 ? -13.769 0.362 16.633 1.00 98.62 176 VAL A N 1
ATOM 1317 C CA . VAL A 1 176 ? -12.906 0.037 17.772 1.00 98.62 176 VAL A CA 1
ATOM 1318 C C . VAL A 1 176 ? -12.107 1.279 18.156 1.00 98.62 176 VAL A C 1
ATOM 1320 O O . VAL A 1 176 ? -11.317 1.775 17.357 1.00 98.62 176 VAL A O 1
ATOM 1323 N N . SER A 1 177 ? -12.269 1.747 19.391 1.00 97.75 177 SER A N 1
ATOM 1324 C CA . SER A 1 177 ? -11.475 2.821 19.989 1.00 97.75 177 SER A CA 1
ATOM 1325 C C . SER A 1 177 ? -10.478 2.242 20.989 1.00 97.75 177 SER A C 1
ATOM 1327 O O . SER A 1 177 ? -10.857 1.621 21.982 1.00 97.75 177 SER A O 1
ATOM 1329 N N . HIS A 1 178 ? -9.193 2.482 20.750 1.00 95.94 178 HIS A N 1
ATOM 1330 C CA . HIS A 1 178 ? -8.086 2.145 21.637 1.00 95.94 178 HIS A CA 1
ATOM 1331 C C . HIS A 1 178 ? -7.180 3.374 21.805 1.00 95.94 178 HIS A C 1
ATOM 1333 O O . HIS A 1 178 ? -6.036 3.440 21.345 1.00 95.94 178 HIS A O 1
ATOM 1339 N N . VAL A 1 179 ? -7.739 4.399 22.443 1.00 90.56 179 VAL A N 1
ATOM 1340 C CA . VAL A 1 179 ? -7.127 5.723 22.575 1.00 90.56 179 VAL A CA 1
ATOM 1341 C C . VAL A 1 179 ? -6.632 5.942 24.002 1.00 90.56 179 VAL A C 1
ATOM 1343 O O . VAL A 1 179 ? -7.348 5.677 24.962 1.00 90.56 179 VAL A O 1
ATOM 1346 N N . SER A 1 180 ? -5.406 6.454 24.142 1.00 81.38 180 SER A N 1
ATOM 1347 C CA . SER A 1 180 ? -4.792 6.872 25.415 1.00 81.38 180 SER A CA 1
ATOM 1348 C C . SER A 1 180 ? -4.774 5.804 26.517 1.00 81.38 180 SER A C 1
ATOM 1350 O O . SER A 1 180 ? -4.648 6.125 27.696 1.00 81.38 180 SER A O 1
ATOM 1352 N N . SER A 1 181 ? -4.849 4.532 26.136 1.00 79.50 181 SER A N 1
ATOM 1353 C CA . SER A 1 181 ? -4.987 3.389 27.032 1.00 79.50 181 SER A CA 1
ATOM 1354 C C . SER A 1 181 ? -3.841 2.417 26.760 1.00 79.50 181 SER A C 1
ATOM 1356 O O . SER A 1 181 ? -3.740 1.920 25.642 1.00 79.50 181 SER A O 1
ATOM 1358 N N . PRO A 1 182 ? -2.941 2.136 27.719 1.00 82.19 182 PRO A N 1
ATOM 1359 C CA . PRO A 1 182 ? -1.839 1.190 27.528 1.00 82.19 182 PRO A CA 1
ATOM 1360 C C . PRO A 1 182 ? -2.285 -0.266 27.755 1.00 82.19 182 PRO A C 1
ATOM 1362 O O . PRO A 1 182 ? -1.495 -1.108 28.199 1.00 82.19 182 PRO A O 1
ATOM 1365 N N . ASN A 1 183 ? -3.580 -0.524 27.583 1.00 90.38 183 ASN A N 1
ATOM 1366 C CA . ASN A 1 183 ? -4.184 -1.825 27.786 1.00 90.38 183 ASN A CA 1
ATOM 1367 C C . ASN A 1 183 ? -4.075 -2.659 26.507 1.00 90.38 183 ASN A C 1
ATOM 1369 O O . ASN A 1 183 ? -3.606 -2.202 25.468 1.00 90.38 183 ASN A O 1
ATOM 1373 N N . GLU A 1 184 ? -4.459 -3.922 26.616 1.00 94.69 184 GLU A N 1
ATOM 1374 C CA . GLU A 1 184 ? -4.436 -4.865 25.507 1.00 94.69 184 GLU A CA 1
ATOM 1375 C C . GLU A 1 184 ? -5.864 -5.134 25.039 1.00 94.69 184 GLU A C 1
ATOM 1377 O O . GLU A 1 184 ? -6.760 -5.346 25.861 1.00 94.69 184 GLU A O 1
ATOM 1382 N N . LEU A 1 185 ? -6.049 -5.172 23.720 1.00 98.25 185 LEU A N 1
ATOM 1383 C CA . LEU A 1 185 ? -7.200 -5.803 23.086 1.00 98.25 185 LEU A CA 1
ATOM 1384 C C . LEU A 1 185 ? -6.718 -7.056 22.361 1.00 98.25 185 LEU A C 1
ATOM 1386 O O . LEU A 1 185 ? -5.932 -6.967 21.420 1.00 98.25 185 LEU A O 1
ATOM 1390 N N . LYS A 1 186 ? -7.215 -8.220 22.768 1.00 98.69 186 LYS A N 1
ATOM 1391 C CA . LYS A 1 186 ? -6.968 -9.481 22.072 1.00 98.69 186 LYS A CA 1
ATOM 1392 C C . LYS A 1 186 ? -8.282 -10.098 21.637 1.00 98.69 186 LYS A C 1
ATOM 1394 O O . LYS A 1 186 ? -9.175 -10.287 22.454 1.00 98.69 186 LYS A O 1
ATOM 1399 N N . MET A 1 187 ? -8.393 -10.440 20.362 1.00 98.69 187 MET A N 1
ATOM 1400 C CA . MET A 1 187 ? -9.574 -11.093 19.808 1.00 98.69 187 MET A CA 1
ATOM 1401 C C . MET A 1 187 ? -9.180 -12.389 19.112 1.00 98.69 187 MET A C 1
ATOM 1403 O O . MET A 1 187 ? -8.187 -12.436 18.389 1.00 98.69 187 MET A O 1
ATOM 1407 N N . THR A 1 188 ? -9.967 -13.437 19.318 1.00 98.75 188 THR A N 1
ATOM 1408 C CA . THR A 1 188 ? -9.945 -14.657 18.507 1.00 98.75 188 THR A CA 1
ATOM 1409 C C . THR A 1 188 ? -11.327 -14.836 17.914 1.00 98.75 188 THR A C 1
ATOM 1411 O O . THR A 1 188 ? -12.290 -14.991 18.653 1.00 98.75 188 THR A O 1
ATOM 1414 N N . VAL A 1 189 ? -11.438 -14.776 16.593 1.00 98.31 189 VAL A N 1
ATOM 1415 C CA . VAL A 1 189 ? -12.707 -14.771 15.857 1.00 98.31 189 VAL A CA 1
ATOM 1416 C C . VAL A 1 189 ? -12.614 -15.718 14.663 1.00 98.31 189 VAL A C 1
ATOM 1418 O O . VAL A 1 189 ? -11.525 -15.985 14.163 1.00 98.31 189 VAL A O 1
ATOM 1421 N N . GLY A 1 190 ? -13.746 -16.228 14.175 1.00 96.00 190 GLY A N 1
ATOM 1422 C CA . GLY A 1 190 ? -13.790 -16.789 12.821 1.00 96.00 190 GLY A CA 1
ATOM 1423 C C . GLY A 1 190 ? -13.627 -15.678 11.780 1.00 96.00 190 GLY A C 1
ATOM 1424 O O . GLY A 1 190 ? -12.742 -15.735 10.930 1.00 96.00 190 GLY A O 1
ATOM 1425 N N . LYS A 1 191 ? -14.450 -14.631 11.911 1.00 98.31 191 LYS A N 1
ATOM 1426 C CA . LYS A 1 191 ? -14.382 -13.401 11.114 1.00 98.31 191 LYS A CA 1
ATOM 1427 C C . LYS A 1 191 ? -14.812 -12.196 11.958 1.00 98.31 191 LYS A C 1
ATOM 1429 O O . LYS A 1 191 ? -15.760 -12.295 12.734 1.00 98.31 191 LYS A O 1
ATOM 1434 N N . LEU A 1 192 ? -14.155 -11.053 11.789 1.00 98.88 192 LEU A N 1
ATOM 1435 C CA . LEU A 1 192 ? -14.575 -9.767 12.341 1.00 98.88 192 LEU A CA 1
ATOM 1436 C C . LEU A 1 192 ? -15.068 -8.864 11.212 1.00 98.88 192 LEU A C 1
ATOM 1438 O O . LEU A 1 192 ? -14.290 -8.481 10.346 1.00 98.88 192 LEU A O 1
ATOM 1442 N N . ASN A 1 193 ? -16.339 -8.478 11.241 1.00 98.81 193 ASN A N 1
ATOM 1443 C CA . ASN A 1 193 ? -16.865 -7.435 10.367 1.00 98.81 193 ASN A CA 1
ATOM 1444 C C . ASN A 1 193 ? -16.917 -6.117 11.144 1.00 98.81 193 ASN A C 1
ATOM 1446 O O . ASN A 1 193 ? -17.516 -6.058 12.213 1.00 98.81 193 ASN A O 1
ATOM 1450 N N . ILE A 1 194 ? -16.357 -5.047 10.598 1.00 98.88 194 ILE A N 1
ATOM 1451 C CA . ILE A 1 194 ? -16.407 -3.702 11.164 1.00 98.88 194 ILE A CA 1
ATOM 1452 C C . ILE A 1 194 ? -17.111 -2.807 10.157 1.00 98.88 194 ILE A C 1
ATOM 1454 O O . ILE A 1 194 ? -16.622 -2.599 9.051 1.00 98.88 194 ILE A O 1
ATOM 1458 N N . ARG A 1 195 ? -18.268 -2.276 10.535 1.00 98.50 195 ARG A N 1
ATOM 1459 C CA . ARG A 1 195 ? -19.078 -1.369 9.726 1.00 98.50 195 ARG A CA 1
ATOM 1460 C C . ARG A 1 195 ? -19.228 -0.069 10.484 1.00 98.50 195 ARG A C 1
ATOM 1462 O O . ARG A 1 195 ? -19.819 -0.047 11.557 1.00 98.50 195 ARG A O 1
ATOM 1469 N N . VAL A 1 196 ? -18.685 1.009 9.935 1.00 98.56 196 VAL A N 1
ATOM 1470 C CA . VAL A 1 196 ? -18.743 2.330 10.564 1.00 98.56 196 VAL A CA 1
ATOM 1471 C C . VAL A 1 196 ? -19.298 3.325 9.567 1.00 98.56 196 VAL A C 1
ATOM 1473 O O . VAL A 1 196 ? -18.801 3.450 8.453 1.00 98.56 196 VAL A O 1
ATOM 1476 N N . THR A 1 197 ? -20.364 4.026 9.935 1.00 97.62 197 THR A N 1
ATOM 1477 C CA . THR A 1 197 ? -20.972 5.059 9.093 1.00 97.62 197 THR A CA 1
ATOM 1478 C C . THR A 1 197 ? -21.224 6.319 9.904 1.00 97.62 197 THR A C 1
ATOM 1480 O O . THR A 1 197 ? -22.145 6.365 10.722 1.00 97.62 197 THR A O 1
ATOM 1483 N N . ASN A 1 198 ? -20.447 7.367 9.630 1.00 96.81 198 ASN A N 1
ATOM 1484 C CA . ASN A 1 198 ? -20.695 8.705 10.144 1.00 96.81 198 ASN A CA 1
ATOM 1485 C C . ASN A 1 198 ? -21.197 9.633 9.033 1.00 96.81 198 ASN A C 1
ATOM 1487 O O . ASN A 1 198 ? -20.455 10.061 8.156 1.00 96.81 198 ASN A O 1
ATOM 1491 N N . THR A 1 199 ? -22.475 9.998 9.086 1.00 94.12 199 THR A N 1
ATOM 1492 C CA . THR A 1 199 ? -23.097 10.817 8.026 1.00 94.12 199 THR A CA 1
ATOM 1493 C C . THR A 1 199 ? -22.769 12.314 8.115 1.00 94.12 199 THR A C 1
ATOM 1495 O O . THR A 1 199 ? -23.131 13.081 7.213 1.00 94.12 199 THR A O 1
ATOM 1498 N N . LYS A 1 200 ? -22.099 12.758 9.191 1.00 93.94 200 LYS A N 1
ATOM 1499 C CA . LYS A 1 200 ? -21.793 14.178 9.435 1.00 93.94 200 LYS A CA 1
ATOM 1500 C C . LYS A 1 200 ? -20.305 14.506 9.570 1.00 93.94 200 LYS A C 1
ATOM 1502 O O . LYS A 1 200 ? -19.971 15.668 9.366 1.00 93.94 200 LYS A O 1
ATOM 1507 N N . SER A 1 201 ? -19.441 13.546 9.899 1.00 94.62 201 SER A N 1
ATOM 1508 C CA . SER A 1 201 ? -18.036 13.820 10.236 1.00 94.62 201 SER A CA 1
ATOM 1509 C C . SER A 1 201 ? -17.126 12.609 9.982 1.00 94.62 201 SER A C 1
ATOM 1511 O O . SER A 1 201 ? -17.493 11.684 9.253 1.00 94.62 201 SER A O 1
ATOM 1513 N N . ARG A 1 202 ? -15.932 12.633 10.582 1.00 95.50 202 ARG A N 1
ATOM 1514 C CA . ARG A 1 202 ? -14.893 11.603 10.496 1.00 95.50 202 ARG A CA 1
ATOM 1515 C C . ARG A 1 202 ? -15.389 10.235 10.974 1.00 95.50 202 ARG A C 1
ATOM 1517 O O . ARG A 1 202 ? -16.110 10.152 11.972 1.00 95.50 202 ARG A O 1
ATOM 1524 N N . ALA A 1 203 ? -14.961 9.175 10.294 1.00 97.56 203 ALA A N 1
ATOM 1525 C CA . ALA A 1 203 ? -15.253 7.789 10.660 1.00 97.56 203 ALA A CA 1
ATOM 1526 C C . ALA A 1 203 ? -13.988 6.924 10.609 1.00 97.56 203 ALA A C 1
ATOM 1528 O O . ALA A 1 203 ? -13.178 7.077 9.691 1.00 97.56 203 ALA A O 1
ATOM 1529 N N . GLU A 1 204 ? -13.833 6.010 11.566 1.00 98.25 204 GLU A N 1
ATOM 1530 C CA . GLU A 1 204 ? -12.709 5.073 11.619 1.00 98.25 204 GLU A CA 1
ATOM 1531 C C . GLU A 1 204 ? -13.157 3.655 11.958 1.00 98.25 204 GLU A C 1
ATOM 1533 O O . GLU A 1 204 ? -13.981 3.456 12.844 1.00 98.25 204 GLU A O 1
ATOM 1538 N N . GLY A 1 205 ? -12.607 2.649 11.277 1.00 98.56 205 GLY A N 1
ATOM 1539 C CA . GLY A 1 205 ? -12.882 1.247 11.601 1.00 98.56 205 GLY A CA 1
ATOM 1540 C C . GLY A 1 205 ? -12.202 0.842 12.907 1.00 98.56 205 GLY A C 1
ATOM 1541 O O . GLY A 1 205 ? -12.869 0.555 13.900 1.00 98.56 205 GLY A O 1
ATOM 1542 N N . ILE A 1 206 ? -10.868 0.856 12.910 1.00 98.69 206 ILE A N 1
ATOM 1543 C CA . ILE A 1 206 ? -10.032 0.640 14.101 1.00 98.69 206 ILE A CA 1
ATOM 1544 C C . ILE A 1 206 ? -9.190 1.891 14.338 1.00 98.69 206 ILE A C 1
ATOM 1546 O O . ILE A 1 206 ? -8.436 2.290 13.453 1.00 98.69 206 ILE A O 1
ATOM 1550 N N . SER A 1 207 ? -9.281 2.470 15.534 1.00 97.88 207 SER A N 1
ATOM 1551 C CA . SER A 1 207 ? -8.519 3.646 15.950 1.00 97.88 207 SER A CA 1
ATOM 1552 C C . SER A 1 207 ? -7.644 3.330 17.155 1.00 97.88 207 SER A C 1
ATOM 1554 O O . SER A 1 207 ? -8.134 3.157 18.270 1.00 97.88 207 SER A O 1
ATOM 1556 N N . MET A 1 208 ? -6.331 3.279 16.950 1.00 97.56 208 MET A N 1
ATOM 1557 C CA . MET A 1 208 ? -5.339 3.212 18.017 1.00 97.56 208 MET A CA 1
ATOM 1558 C C . MET A 1 208 ? -4.557 4.517 18.061 1.00 97.56 208 MET A C 1
ATOM 1560 O O . MET A 1 208 ? -3.927 4.908 17.079 1.00 97.56 208 MET A O 1
ATOM 1564 N N . ARG A 1 209 ? -4.578 5.206 19.201 1.00 94.75 209 ARG A N 1
ATOM 1565 C CA . ARG A 1 209 ? -3.850 6.472 19.369 1.00 94.75 209 ARG A CA 1
ATOM 1566 C C . ARG A 1 209 ? -3.226 6.511 20.747 1.00 94.75 209 ARG A C 1
ATOM 1568 O O . ARG A 1 209 ? -3.931 6.724 21.733 1.00 94.75 209 ARG A O 1
ATOM 1575 N N . ASN A 1 210 ? -1.916 6.307 20.827 1.00 92.75 210 ASN A N 1
ATOM 1576 C CA . ASN A 1 210 ? -1.236 6.210 22.110 1.00 92.75 210 ASN A CA 1
ATOM 1577 C C . ASN A 1 210 ? -0.045 7.163 22.237 1.00 92.75 210 ASN A C 1
ATOM 1579 O O . ASN A 1 210 ? 1.000 6.994 21.608 1.00 92.75 210 ASN A O 1
ATOM 1583 N N . ASN A 1 211 ? -0.176 8.120 23.154 1.00 90.06 211 ASN A N 1
ATOM 1584 C CA . ASN A 1 211 ? 0.897 9.048 23.516 1.00 90.06 211 ASN A CA 1
ATOM 1585 C C . ASN A 1 211 ? 1.714 8.580 24.725 1.00 90.06 211 ASN A C 1
ATOM 1587 O O . ASN A 1 211 ? 2.691 9.229 25.095 1.00 90.06 211 ASN A O 1
ATOM 1591 N N . ASN A 1 212 ? 1.341 7.458 25.344 1.00 86.25 212 ASN A N 1
ATOM 1592 C CA . ASN A 1 212 ? 1.983 6.980 26.559 1.00 86.25 212 ASN A CA 1
ATOM 1593 C C . ASN A 1 212 ? 3.347 6.317 26.291 1.00 86.25 212 ASN A C 1
ATOM 1595 O O . ASN A 1 212 ? 3.692 5.879 25.187 1.00 86.25 212 ASN A O 1
ATOM 1599 N N . ALA A 1 213 ? 4.143 6.209 27.358 1.00 86.88 213 ALA A N 1
ATOM 1600 C CA . ALA A 1 213 ? 5.406 5.474 27.336 1.00 86.88 213 ALA A CA 1
ATOM 1601 C C . ALA A 1 213 ? 5.195 3.965 27.155 1.00 86.88 213 ALA A C 1
ATOM 1603 O O . ALA A 1 213 ? 5.967 3.328 26.444 1.00 86.88 213 ALA A O 1
ATOM 1604 N N . LYS A 1 214 ? 4.139 3.410 27.761 1.00 91.81 214 LYS A N 1
ATOM 1605 C CA . LYS A 1 214 ? 3.772 1.998 27.631 1.00 91.81 214 LYS A CA 1
ATOM 1606 C C . LYS A 1 214 ? 3.058 1.755 26.301 1.00 91.81 214 LYS A C 1
ATOM 1608 O O . LYS A 1 214 ? 2.235 2.572 25.895 1.00 91.81 214 LYS A O 1
ATOM 1613 N N . LEU A 1 215 ? 3.409 0.656 25.642 1.00 92.75 215 LEU A N 1
ATOM 1614 C CA . LEU A 1 215 ? 2.846 0.227 24.365 1.00 92.75 215 LEU A CA 1
ATOM 1615 C C . LEU A 1 215 ? 1.366 -0.164 24.514 1.00 92.75 215 LEU A C 1
ATOM 1617 O O . LEU A 1 215 ? 1.010 -0.832 25.484 1.00 92.75 215 LEU A O 1
ATOM 1621 N N . SER A 1 216 ? 0.542 0.216 23.537 1.00 94.38 216 SER A N 1
ATOM 1622 C CA . SER A 1 216 ? -0.822 -0.302 23.362 1.00 94.38 216 SER A CA 1
ATOM 1623 C C . SER A 1 216 ? -0.814 -1.367 22.276 1.00 94.38 216 SER A C 1
ATOM 1625 O O . SER A 1 216 ? -0.327 -1.105 21.172 1.00 94.38 216 SER A O 1
ATOM 1627 N N . THR A 1 217 ? -1.373 -2.540 22.560 1.00 96.94 217 THR A N 1
ATOM 1628 C CA . THR A 1 217 ? -1.418 -3.660 21.613 1.00 96.94 217 THR A CA 1
ATOM 1629 C C . THR A 1 217 ? -2.851 -4.025 21.255 1.00 96.94 217 THR A C 1
ATOM 1631 O O . THR A 1 217 ? -3.749 -4.078 22.098 1.00 96.94 217 THR A O 1
ATOM 1634 N N . THR A 1 218 ? -3.088 -4.273 19.973 1.00 98.50 218 THR A N 1
ATOM 1635 C CA . THR A 1 218 ? -4.318 -4.897 19.492 1.00 98.50 218 THR A CA 1
ATOM 1636 C C . THR A 1 218 ? -3.960 -6.065 18.596 1.00 98.50 218 THR A C 1
ATOM 1638 O O . THR A 1 218 ? -3.303 -5.887 17.576 1.00 98.50 218 THR A O 1
ATOM 1641 N N . GLU A 1 219 ? -4.370 -7.262 19.000 1.00 98.81 219 GLU A N 1
ATOM 1642 C CA . GLU A 1 219 ? -4.113 -8.512 18.290 1.00 98.81 219 GLU A CA 1
ATOM 1643 C C . GLU A 1 219 ? -5.450 -9.143 17.892 1.00 98.81 219 GLU A C 1
ATOM 1645 O O . GLU A 1 219 ? -6.281 -9.445 18.750 1.00 98.81 219 GLU A O 1
ATOM 1650 N N . ILE A 1 220 ? -5.664 -9.350 16.593 1.00 98.88 220 ILE A N 1
ATOM 1651 C CA . ILE A 1 220 ? -6.883 -9.959 16.053 1.00 98.88 220 ILE A CA 1
ATOM 1652 C C . ILE A 1 220 ? -6.505 -11.254 15.342 1.00 98.88 220 ILE A C 1
ATOM 1654 O O . ILE A 1 220 ? -5.830 -11.234 14.317 1.00 98.88 220 ILE A O 1
ATOM 1658 N N . ASN A 1 221 ? -6.936 -12.384 15.893 1.00 98.88 221 ASN A N 1
ATOM 1659 C CA . ASN A 1 221 ? -6.763 -13.714 15.325 1.00 98.88 221 ASN A CA 1
ATOM 1660 C C . ASN A 1 221 ? -8.015 -14.105 14.543 1.00 98.88 221 ASN A C 1
ATOM 1662 O O . ASN A 1 221 ? -9.004 -14.506 15.153 1.00 98.88 221 ASN A O 1
ATOM 1666 N N . GLY A 1 222 ? -7.967 -13.962 13.218 1.00 98.62 222 GLY A N 1
ATOM 1667 C CA . GLY A 1 222 ? -9.083 -14.209 12.304 1.00 98.62 222 GLY A CA 1
ATOM 1668 C C . GLY A 1 222 ? -9.136 -13.189 11.165 1.00 98.62 222 GLY A C 1
ATOM 1669 O O . GLY A 1 222 ? -8.441 -12.171 11.199 1.00 98.62 222 GLY A O 1
ATOM 1670 N N . ASP A 1 223 ? -9.962 -13.468 10.157 1.00 98.81 223 ASP A N 1
ATOM 1671 C CA . ASP A 1 223 ? -10.153 -12.567 9.016 1.00 98.81 223 ASP A CA 1
ATOM 1672 C C . ASP A 1 223 ? -10.925 -11.310 9.430 1.00 98.81 223 ASP A C 1
ATOM 1674 O O . ASP A 1 223 ? -11.859 -11.377 10.232 1.00 98.81 223 ASP A O 1
ATOM 1678 N N . VAL A 1 224 ? -10.567 -10.160 8.858 1.00 98.94 224 VAL A N 1
ATOM 1679 C CA . VAL A 1 224 ? -11.172 -8.861 9.172 1.00 98.94 224 VAL A CA 1
ATOM 1680 C C . VAL A 1 224 ? -11.723 -8.211 7.907 1.00 98.94 224 VAL A C 1
ATOM 1682 O O . VAL A 1 224 ? -11.023 -8.060 6.913 1.00 98.94 224 VAL A O 1
ATOM 1685 N N . ASP A 1 225 ? -12.980 -7.791 7.952 1.00 98.81 225 ASP A N 1
ATOM 1686 C CA . ASP A 1 225 ? -13.688 -7.073 6.891 1.00 98.81 225 ASP A CA 1
ATOM 1687 C C . ASP A 1 225 ? -14.068 -5.692 7.423 1.00 98.81 225 ASP A C 1
ATOM 1689 O O . ASP A 1 225 ? -14.790 -5.589 8.414 1.00 98.81 225 ASP A O 1
ATOM 1693 N N . VAL A 1 226 ? -13.537 -4.632 6.819 1.00 98.81 226 VAL A N 1
ATOM 1694 C CA . VAL A 1 226 ? -13.698 -3.255 7.286 1.00 98.81 226 VAL A CA 1
ATOM 1695 C C . VAL A 1 226 ? -14.393 -2.423 6.216 1.00 98.81 226 VAL A C 1
ATOM 1697 O O . VAL A 1 226 ? -13.892 -2.242 5.106 1.00 98.81 226 VAL A O 1
ATOM 1700 N N . GLN A 1 227 ? -15.545 -1.869 6.582 1.00 98.44 227 GLN A N 1
ATOM 1701 C CA . GLN A 1 227 ? -16.343 -0.976 5.756 1.00 98.44 227 GLN A CA 1
ATOM 1702 C C . GLN A 1 227 ? -16.591 0.323 6.518 1.00 98.44 227 GLN A C 1
ATOM 1704 O O . GLN A 1 227 ? -17.281 0.337 7.536 1.00 98.44 227 GLN A O 1
ATOM 1709 N N . VAL A 1 228 ? -16.028 1.424 6.030 1.00 98.38 228 VAL A N 1
ATOM 1710 C CA . VAL A 1 228 ? -16.068 2.725 6.699 1.00 98.38 228 VAL A CA 1
ATOM 1711 C C . VAL A 1 228 ? -16.571 3.781 5.729 1.00 98.38 228 VAL A C 1
ATOM 1713 O O . VAL A 1 228 ? -16.030 3.960 4.639 1.00 98.38 228 VAL A O 1
ATOM 1716 N N . SER A 1 229 ? -17.604 4.507 6.140 1.00 96.75 229 SER A N 1
ATOM 1717 C CA . SER A 1 229 ? -18.119 5.664 5.421 1.00 96.75 229 SER A CA 1
ATOM 1718 C C . SER A 1 229 ? -18.176 6.879 6.337 1.00 96.75 229 SER A C 1
ATOM 1720 O O . SER A 1 229 ? -18.729 6.815 7.436 1.00 96.75 229 SER A O 1
ATOM 1722 N N . GLY A 1 230 ? -17.593 7.986 5.892 1.00 94.56 230 GLY A N 1
ATOM 1723 C CA . GLY A 1 230 ? -17.501 9.229 6.652 1.00 94.56 230 GLY A CA 1
ATOM 1724 C C . GLY A 1 230 ? -17.672 10.460 5.769 1.00 94.56 230 GLY A C 1
ATOM 1725 O O . GLY A 1 230 ? -17.959 10.364 4.576 1.00 94.56 230 GLY A O 1
ATOM 1726 N N . LYS A 1 231 ? -17.472 11.640 6.359 1.00 89.75 231 LYS A N 1
ATOM 1727 C CA . LYS A 1 231 ? -17.264 12.898 5.631 1.00 89.75 231 LYS A CA 1
ATOM 1728 C C . LYS A 1 231 ? -15.897 13.470 5.978 1.00 89.75 231 LYS A C 1
ATOM 1730 O O . LYS A 1 231 ? -15.620 13.749 7.144 1.00 89.75 231 LYS A O 1
ATOM 1735 N N . GLY A 1 232 ? -15.064 13.690 4.963 1.00 87.25 232 GLY A N 1
ATOM 1736 C CA . GLY A 1 232 ? -13.687 14.138 5.165 1.00 87.25 232 GLY A CA 1
ATOM 1737 C C . GLY A 1 232 ? -12.816 12.983 5.652 1.00 87.25 232 GLY A C 1
ATOM 1738 O O . GLY A 1 232 ? -12.754 11.952 4.982 1.00 87.25 232 GLY A O 1
ATOM 1739 N N . TYR A 1 233 ? -12.158 13.141 6.809 1.00 91.94 233 TYR A N 1
ATOM 1740 C CA . TYR A 1 233 ? -11.260 12.110 7.336 1.00 91.94 233 TYR A CA 1
ATOM 1741 C C . TYR A 1 233 ? -11.978 10.759 7.483 1.00 91.94 233 TYR A C 1
ATOM 1743 O O . TYR A 1 233 ? -12.942 10.655 8.234 1.00 91.94 233 TYR A O 1
ATOM 1751 N N . THR A 1 234 ? -11.546 9.730 6.758 1.00 97.00 234 THR A N 1
ATOM 1752 C CA . THR A 1 234 ? -12.209 8.417 6.767 1.00 97.00 234 THR A CA 1
ATOM 1753 C C . THR A 1 234 ? -11.167 7.316 6.655 1.00 97.00 234 THR A C 1
ATOM 1755 O O . THR A 1 234 ? -10.530 7.182 5.611 1.00 97.00 234 THR A O 1
ATOM 1758 N N . LEU A 1 235 ? -10.958 6.558 7.735 1.00 98.00 235 LEU A N 1
ATOM 1759 C CA . LEU A 1 235 ? -9.834 5.621 7.847 1.00 98.00 235 LEU A CA 1
ATOM 1760 C C . LEU A 1 235 ? -10.317 4.196 8.151 1.00 98.00 235 LEU A C 1
ATOM 1762 O O . LEU A 1 235 ? -11.114 3.991 9.060 1.00 98.00 235 LEU A O 1
ATOM 1766 N N . GLY A 1 236 ? -9.828 3.191 7.427 1.00 98.56 236 GLY A N 1
ATOM 1767 C CA . GLY A 1 236 ? -10.146 1.791 7.726 1.00 98.56 236 GLY A CA 1
ATOM 1768 C C . GLY A 1 236 ? -9.504 1.341 9.040 1.00 98.56 236 GLY A C 1
ATOM 1769 O O . GLY A 1 236 ? -10.185 1.031 10.016 1.00 98.56 236 GLY A O 1
ATOM 1770 N N . MET A 1 237 ? -8.175 1.348 9.073 1.00 98.81 237 MET A N 1
ATOM 1771 C CA . MET A 1 237 ? -7.357 0.991 10.232 1.00 98.81 237 MET A CA 1
ATOM 1772 C C . MET A 1 237 ? -6.335 2.092 10.470 1.00 98.81 237 MET A C 1
ATOM 1774 O O . MET A 1 237 ? -5.582 2.438 9.562 1.00 98.81 237 MET A O 1
ATOM 1778 N N . TYR A 1 238 ? -6.306 2.632 11.681 1.00 98.38 238 TYR A N 1
ATOM 1779 C CA . TYR A 1 238 ? -5.462 3.756 12.044 1.00 98.38 238 TYR A CA 1
ATOM 1780 C C . TYR A 1 238 ? -4.693 3.454 13.326 1.00 98.38 238 TYR A C 1
ATOM 1782 O O . TYR A 1 238 ? -5.303 3.204 14.364 1.00 98.38 238 TYR A O 1
ATOM 1790 N N . ALA A 1 239 ? -3.361 3.479 13.266 1.00 98.00 239 ALA A N 1
ATOM 1791 C CA . ALA A 1 239 ? -2.501 3.299 14.432 1.00 98.00 239 ALA A CA 1
ATOM 1792 C C . ALA A 1 239 ? -1.490 4.438 14.539 1.00 98.00 239 ALA A C 1
ATOM 1794 O O . ALA A 1 239 ? -0.749 4.711 13.599 1.00 98.00 239 ALA A O 1
ATOM 1795 N N . VAL A 1 240 ? -1.454 5.100 15.694 1.00 95.88 240 VAL A N 1
ATOM 1796 C CA . VAL A 1 240 ? -0.623 6.284 15.918 1.00 95.88 240 VAL A CA 1
ATOM 1797 C C . VAL A 1 240 ? 0.106 6.243 17.240 1.00 95.88 240 VAL A C 1
ATOM 1799 O O . VAL A 1 240 ? -0.462 5.868 18.268 1.00 95.88 240 VAL A O 1
ATOM 1802 N N . GLY A 1 241 ? 1.339 6.744 17.234 1.00 94.50 241 GLY A N 1
ATOM 1803 C CA . GLY A 1 241 ? 2.144 6.812 18.440 1.00 94.50 241 GLY A CA 1
ATOM 1804 C C . GLY A 1 241 ? 2.635 5.434 18.842 1.00 94.50 241 GLY A C 1
ATOM 1805 O O . GLY A 1 241 ? 2.954 4.604 18.003 1.00 94.50 241 GLY A O 1
ATOM 1806 N N . ASN A 1 242 ? 2.695 5.170 20.141 1.00 94.25 242 ASN A N 1
ATOM 1807 C CA . ASN A 1 242 ? 3.176 3.896 20.663 1.00 94.25 242 ASN A CA 1
ATOM 1808 C C . ASN A 1 242 ? 2.077 2.814 20.607 1.00 94.25 242 ASN A C 1
ATOM 1810 O O . ASN A 1 242 ? 1.617 2.328 21.645 1.00 94.25 242 ASN A O 1
ATOM 1814 N N . SER A 1 243 ? 1.599 2.503 19.402 1.00 97.06 243 SER A N 1
ATOM 1815 C CA . SER A 1 243 ? 0.465 1.613 19.133 1.00 97.06 243 SER A CA 1
ATOM 1816 C C . SER A 1 243 ? 0.834 0.548 18.109 1.00 97.06 243 SER A C 1
ATOM 1818 O O . SER A 1 243 ? 1.266 0.891 17.011 1.00 97.06 243 SER A O 1
ATOM 1820 N N . HIS A 1 244 ? 0.628 -0.728 18.451 1.00 97.81 244 HIS A N 1
ATOM 1821 C CA . HIS A 1 244 ? 0.867 -1.868 17.562 1.00 97.81 244 HIS A CA 1
ATOM 1822 C C . HIS A 1 244 ? -0.435 -2.632 17.290 1.00 97.81 244 HIS A C 1
ATOM 1824 O O . HIS A 1 244 ? -1.061 -3.158 18.215 1.00 97.81 244 HIS A O 1
ATOM 1830 N N . LEU A 1 245 ? -0.806 -2.719 16.016 1.00 98.81 245 LEU A N 1
ATOM 1831 C CA . LEU A 1 245 ? -1.947 -3.476 15.516 1.00 98.81 245 LEU A CA 1
ATOM 1832 C C . LEU A 1 245 ? -1.461 -4.688 14.722 1.00 98.81 245 LEU A C 1
ATOM 1834 O O . LEU A 1 245 ? -0.769 -4.526 13.720 1.00 98.81 245 LEU A O 1
ATOM 1838 N N . THR A 1 246 ? -1.870 -5.886 15.125 1.00 98.88 246 THR A N 1
ATOM 1839 C CA . THR A 1 246 ? -1.536 -7.136 14.434 1.00 98.88 246 THR A CA 1
ATOM 1840 C C . THR A 1 246 ? -2.804 -7.878 14.043 1.00 98.88 246 THR A C 1
ATOM 1842 O O . THR A 1 246 ? -3.626 -8.205 14.900 1.00 98.88 246 THR A O 1
ATOM 1845 N N . ILE A 1 247 ? -2.931 -8.192 12.754 1.00 98.94 247 ILE A N 1
ATOM 1846 C CA . ILE A 1 247 ? -3.993 -9.037 12.206 1.00 98.94 247 ILE A CA 1
ATOM 1847 C C . ILE A 1 247 ? -3.392 -10.370 11.764 1.00 98.94 247 ILE A C 1
ATOM 1849 O O . ILE A 1 247 ? -2.610 -10.435 10.814 1.00 98.94 247 ILE A O 1
ATOM 1853 N N . ASN A 1 248 ? -3.773 -11.445 12.448 1.00 98.81 248 ASN A N 1
ATOM 1854 C CA . ASN A 1 248 ? -3.421 -12.827 12.130 1.00 98.81 248 ASN A CA 1
ATOM 1855 C C . ASN A 1 248 ? -4.508 -13.448 11.238 1.00 98.81 248 ASN A C 1
ATOM 1857 O O . ASN A 1 248 ? -5.158 -14.422 11.612 1.00 98.81 248 ASN A O 1
ATOM 1861 N N . GLY A 1 249 ? -4.728 -12.832 10.079 1.00 98.62 249 GLY A N 1
ATOM 1862 C CA . GLY A 1 249 ? -5.746 -13.199 9.098 1.00 98.62 249 GLY A CA 1
ATOM 1863 C C . GLY A 1 249 ? -5.702 -12.265 7.892 1.00 98.62 249 GLY A C 1
ATOM 1864 O O . GLY A 1 249 ? -4.819 -11.404 7.800 1.00 98.62 249 GLY A O 1
ATOM 1865 N N . ASN A 1 250 ? -6.644 -12.444 6.972 1.00 98.88 250 ASN A N 1
ATOM 1866 C CA . ASN A 1 250 ? -6.792 -11.582 5.804 1.00 98.88 250 ASN A CA 1
ATOM 1867 C C . ASN A 1 250 ? -7.518 -10.284 6.173 1.00 98.88 250 ASN A C 1
ATOM 1869 O O . ASN A 1 250 ? -8.355 -10.269 7.078 1.00 98.88 250 ASN A O 1
ATOM 1873 N N . VAL A 1 251 ? -7.237 -9.202 5.445 1.00 98.94 251 VAL A N 1
ATOM 1874 C CA . VAL A 1 251 ? -7.942 -7.920 5.598 1.00 98.94 251 VAL A CA 1
ATOM 1875 C C . VAL A 1 251 ? -8.667 -7.563 4.309 1.00 98.94 251 VAL A C 1
ATOM 1877 O O . VAL A 1 251 ? -8.055 -7.420 3.256 1.00 98.94 251 VAL A O 1
ATOM 1880 N N . ILE A 1 252 ? -9.977 -7.366 4.399 1.00 98.81 252 ILE A N 1
ATOM 1881 C CA . ILE A 1 252 ? -10.842 -7.004 3.279 1.00 98.81 252 ILE A CA 1
ATOM 1882 C C . ILE A 1 252 ? -11.408 -5.609 3.536 1.00 98.81 252 ILE A C 1
ATOM 1884 O O . ILE A 1 252 ? -11.983 -5.338 4.584 1.00 98.81 252 ILE A O 1
ATOM 1888 N N . MET A 1 253 ? -11.266 -4.719 2.561 1.00 98.75 253 MET A N 1
ATOM 1889 C CA . MET A 1 253 ? -11.898 -3.401 2.505 1.00 98.75 253 MET A CA 1
ATOM 1890 C C . MET A 1 253 ? -12.536 -3.227 1.131 1.00 98.75 253 MET A C 1
ATOM 1892 O O . MET A 1 253 ? -12.213 -2.301 0.387 1.00 98.75 253 MET A O 1
ATOM 1896 N N . ARG A 1 254 ? -13.424 -4.155 0.776 1.00 97.56 254 ARG A N 1
ATOM 1897 C CA . ARG A 1 254 ? -14.138 -4.170 -0.498 1.00 97.56 254 ARG A CA 1
ATOM 1898 C C . ARG A 1 254 ? -15.613 -4.458 -0.265 1.00 97.56 254 ARG A C 1
ATOM 1900 O O . ARG A 1 254 ? -15.973 -5.431 0.392 1.00 97.56 254 ARG A O 1
ATOM 1907 N N . LYS A 1 255 ? -16.478 -3.629 -0.843 1.00 94.94 255 LYS A N 1
ATOM 1908 C CA . LYS A 1 255 ? -17.916 -3.898 -0.911 1.00 94.94 255 LYS A CA 1
ATOM 1909 C C . LYS A 1 255 ? -18.208 -4.906 -2.012 1.00 94.94 255 LYS A C 1
ATOM 1911 O O . LYS A 1 255 ? -17.588 -4.884 -3.074 1.00 94.94 255 LYS A O 1
ATOM 1916 N N . ASN A 1 256 ? -19.223 -5.734 -1.789 1.00 92.25 256 ASN A N 1
ATOM 1917 C CA . ASN A 1 256 ? -19.769 -6.625 -2.810 1.00 92.25 256 ASN A CA 1
ATOM 1918 C C . ASN A 1 256 ? -20.681 -5.862 -3.794 1.00 92.25 256 ASN A C 1
ATOM 1920 O O . ASN A 1 256 ? -21.849 -6.197 -3.970 1.00 92.25 256 ASN A O 1
ATOM 1924 N N . ASP A 1 257 ? -20.152 -4.788 -4.375 1.00 90.19 257 ASP A N 1
ATOM 1925 C CA . ASP A 1 257 ? -20.791 -3.969 -5.401 1.00 90.19 257 ASP A CA 1
ATOM 1926 C C . ASP A 1 257 ? -19.715 -3.569 -6.419 1.00 90.19 257 ASP A C 1
ATOM 1928 O O . ASP A 1 257 ? -18.898 -2.694 -6.135 1.00 90.19 257 ASP A O 1
ATOM 1932 N N . PRO A 1 258 ? -19.676 -4.195 -7.607 1.00 85.44 258 PRO A N 1
ATOM 1933 C CA . PRO A 1 258 ? -18.684 -3.866 -8.626 1.00 85.44 258 PRO A CA 1
ATOM 1934 C C . PRO A 1 258 ? -18.743 -2.413 -9.119 1.00 85.44 258 PRO A C 1
ATOM 1936 O O . PRO A 1 258 ? -17.739 -1.915 -9.623 1.00 85.44 258 PRO A O 1
ATOM 1939 N N . SER A 1 259 ? -19.891 -1.736 -8.993 1.00 87.75 259 SER A N 1
ATOM 1940 C CA . SER A 1 259 ? -20.060 -0.334 -9.403 1.00 87.75 259 SER A CA 1
ATOM 1941 C C . SER A 1 259 ? -19.554 0.662 -8.355 1.00 87.75 259 SER A C 1
ATOM 1943 O O . SER A 1 259 ? -19.185 1.786 -8.692 1.00 87.75 259 SER A O 1
ATOM 1945 N N . SER A 1 260 ? -19.493 0.236 -7.091 1.00 90.12 260 SER A N 1
ATOM 1946 C CA . SER A 1 260 ? -18.976 1.011 -5.965 1.00 90.12 260 SER A CA 1
ATOM 1947 C C . SER A 1 260 ? -18.276 0.082 -4.963 1.00 90.12 260 SER A C 1
ATOM 1949 O O . SER A 1 260 ? -18.770 -0.152 -3.853 1.00 90.12 260 SER A O 1
ATOM 1951 N N . PRO A 1 261 ? -17.104 -0.475 -5.330 1.00 95.44 261 PRO A N 1
ATOM 1952 C CA . PRO A 1 261 ? -16.442 -1.503 -4.529 1.00 95.44 261 PRO A CA 1
ATOM 1953 C C . PRO A 1 261 ? -15.795 -0.941 -3.258 1.00 95.44 261 PRO A C 1
ATOM 1955 O O . PRO A 1 261 ? -15.203 -1.698 -2.495 1.00 95.44 261 PRO A O 1
ATOM 1958 N N . TRP A 1 262 ? -15.883 0.368 -3.021 1.00 96.44 262 TRP A N 1
ATOM 1959 C CA . TRP A 1 262 ? -15.102 1.097 -2.030 1.00 96.44 262 TRP A CA 1
ATOM 1960 C C . TRP A 1 262 ? -15.480 0.717 -0.595 1.00 96.44 262 TRP A C 1
ATOM 1962 O O . TRP A 1 262 ? -16.537 1.118 -0.095 1.00 96.44 262 TRP A O 1
ATOM 1972 N N . GLY A 1 263 ? -14.613 -0.046 0.076 1.00 97.44 263 GLY A N 1
ATOM 1973 C CA . GLY A 1 263 ? -14.764 -0.384 1.491 1.00 97.44 263 GLY A CA 1
ATOM 1974 C C . GLY A 1 263 ? -14.548 0.824 2.396 1.00 97.44 263 GLY A C 1
ATOM 1975 O O . GLY A 1 263 ? -15.248 0.962 3.392 1.00 97.44 263 GLY A O 1
ATOM 1976 N N . VAL A 1 264 ? -13.657 1.741 2.015 1.00 97.88 264 VAL A N 1
ATOM 1977 C CA . VAL A 1 264 ? -13.441 3.012 2.720 1.00 97.88 264 VAL A CA 1
ATOM 1978 C C . VAL A 1 264 ? -13.778 4.176 1.790 1.00 97.88 264 VAL A C 1
ATOM 1980 O O . VAL A 1 264 ? -13.179 4.309 0.721 1.00 97.88 264 VAL A O 1
ATOM 1983 N N . ASP A 1 265 ? -14.749 4.999 2.194 1.00 95.00 265 ASP A N 1
ATOM 1984 C CA . ASP A 1 265 ? -15.288 6.104 1.392 1.00 95.00 265 ASP A CA 1
ATOM 1985 C C . ASP A 1 265 ? -15.649 7.323 2.260 1.00 95.00 265 ASP A C 1
ATOM 1987 O O . ASP A 1 265 ? -16.624 7.308 3.016 1.00 95.00 265 ASP A O 1
ATOM 1991 N N . GLY A 1 266 ? -14.850 8.386 2.143 1.00 89.44 266 GLY A N 1
ATOM 1992 C CA . GLY A 1 266 ? -15.068 9.677 2.808 1.00 89.44 266 GLY A CA 1
ATOM 1993 C C . GLY A 1 266 ? -15.674 10.762 1.915 1.00 89.44 266 GLY A C 1
ATOM 1994 O O . GLY A 1 266 ? -15.717 11.930 2.320 1.00 89.44 266 GLY A O 1
ATOM 1995 N N . GLY A 1 267 ? -16.101 10.394 0.700 1.00 84.56 267 GLY A N 1
ATOM 1996 C CA . GLY A 1 267 ? -16.389 11.313 -0.401 1.00 84.56 267 GLY A CA 1
ATOM 1997 C C . GLY A 1 267 ? -15.148 11.656 -1.234 1.00 84.56 267 GLY A C 1
ATOM 1998 O O . GLY A 1 267 ? -14.041 11.213 -0.947 1.00 84.56 267 GLY A O 1
ATOM 1999 N N . ALA A 1 268 ? -15.327 12.452 -2.289 1.00 75.25 268 ALA A N 1
ATOM 2000 C CA . ALA A 1 268 ? -14.215 12.885 -3.134 1.00 75.25 268 ALA A CA 1
ATOM 2001 C C . ALA A 1 268 ? -13.360 13.936 -2.404 1.00 75.25 268 ALA A C 1
ATOM 2003 O O . ALA A 1 268 ? -13.835 15.042 -2.134 1.00 75.25 268 ALA A O 1
ATOM 2004 N N . SER A 1 269 ? -12.104 13.606 -2.098 1.00 81.38 269 SER A N 1
ATOM 2005 C CA . SER A 1 269 ? -11.094 14.585 -1.689 1.00 81.38 269 SER A CA 1
ATOM 2006 C C . SER A 1 269 ? -10.313 15.090 -2.907 1.00 81.38 269 SER A C 1
ATOM 2008 O O . SER A 1 269 ? -10.107 14.381 -3.893 1.00 81.38 269 SER A O 1
ATOM 2010 N N . THR A 1 270 ? -9.909 16.359 -2.861 1.00 85.88 270 THR A N 1
ATOM 2011 C CA . THR A 1 270 ? -9.240 17.051 -3.973 1.00 85.88 270 THR A CA 1
ATOM 2012 C C . THR A 1 270 ? -7.972 17.751 -3.503 1.00 85.88 270 THR A C 1
ATOM 2014 O O . THR A 1 270 ? -7.853 18.115 -2.332 1.00 85.88 270 THR A O 1
ATOM 2017 N N . GLY A 1 271 ? -7.064 18.027 -4.433 1.00 86.56 271 GLY A N 1
ATOM 2018 C CA . GLY A 1 271 ? -5.839 18.780 -4.198 1.00 86.56 271 GLY A CA 1
ATOM 2019 C C . GLY A 1 271 ? -4.647 17.927 -3.763 1.00 86.56 271 GLY A C 1
ATOM 2020 O O . GLY A 1 271 ? -4.708 16.701 -3.675 1.00 86.56 271 GLY A O 1
ATOM 2021 N N . GLU A 1 272 ? -3.536 18.616 -3.497 1.00 81.44 272 GLU A N 1
ATOM 2022 C CA . GLU A 1 272 ? -2.218 18.004 -3.278 1.00 81.44 272 GLU A CA 1
ATOM 2023 C C . GLU A 1 272 ? -2.138 17.179 -1.982 1.00 81.44 272 GLU A C 1
ATOM 2025 O O . GLU A 1 272 ? -1.337 16.260 -1.905 1.00 81.44 272 GLU A O 1
ATOM 2030 N N . TRP A 1 273 ? -3.001 17.450 -0.996 1.00 83.94 273 TRP A N 1
ATOM 2031 C CA . TRP A 1 273 ? -2.998 16.805 0.328 1.00 83.94 273 TRP A CA 1
ATOM 2032 C C . TRP A 1 273 ? -4.127 15.782 0.529 1.00 83.94 273 TRP A C 1
ATOM 2034 O O . TRP A 1 273 ? -4.338 15.294 1.642 1.00 83.94 273 TRP A O 1
ATOM 2044 N N . ALA A 1 274 ? -4.869 15.464 -0.536 1.00 85.56 274 ALA A N 1
ATOM 2045 C CA . ALA A 1 274 ? -6.029 14.572 -0.493 1.00 85.56 274 ALA A CA 1
ATOM 2046 C C . ALA A 1 274 ? -5.697 13.180 0.078 1.00 85.56 274 ALA A C 1
ATOM 2048 O O . ALA A 1 274 ? -6.534 12.574 0.756 1.00 85.56 274 ALA A O 1
ATOM 2049 N N . TYR A 1 275 ? -4.464 12.708 -0.132 1.00 83.69 275 TYR A N 1
ATOM 2050 C CA . TYR A 1 275 ? -3.973 11.409 0.320 1.00 83.69 275 TYR A CA 1
ATOM 2051 C C . TYR A 1 275 ? -3.971 11.216 1.848 1.00 83.69 275 TYR A C 1
ATOM 2053 O O . TYR A 1 275 ? -3.964 10.068 2.288 1.00 83.69 275 TYR A O 1
ATOM 2061 N N . TYR A 1 276 ? -4.028 12.287 2.656 1.00 86.62 276 TYR A N 1
ATOM 2062 C CA . TYR A 1 276 ? -4.160 12.190 4.120 1.00 86.62 276 TYR A CA 1
ATOM 2063 C C . TYR A 1 276 ? -5.597 12.025 4.607 1.00 86.62 276 TYR A C 1
ATOM 2065 O O . TYR A 1 276 ? -5.820 11.606 5.743 1.00 86.62 276 TYR A O 1
ATOM 2073 N N . SER A 1 277 ? -6.577 12.442 3.805 1.00 87.38 277 SER A N 1
ATOM 2074 C CA . SER A 1 277 ? -7.966 12.507 4.256 1.00 87.38 277 SER A CA 1
ATOM 2075 C C . SER A 1 277 ? -8.625 11.133 4.256 1.00 87.38 277 SER A C 1
ATOM 2077 O O . SER A 1 277 ? -9.456 10.854 5.108 1.00 87.38 277 SER A O 1
ATOM 2079 N N . ILE A 1 278 ? -8.278 10.251 3.325 1.00 95.44 278 ILE A N 1
ATOM 2080 C CA . ILE A 1 278 ? -8.923 8.940 3.222 1.00 95.44 278 ILE A CA 1
ATOM 2081 C C . ILE A 1 278 ? -7.843 7.882 3.071 1.00 95.44 278 ILE A C 1
ATOM 2083 O O . ILE A 1 278 ? -6.983 7.998 2.195 1.00 95.44 278 ILE A O 1
ATOM 2087 N N . SER A 1 279 ? -7.863 6.864 3.933 1.00 97.31 279 SER A N 1
ATOM 2088 C CA . SER A 1 279 ? -6.901 5.764 3.860 1.00 97.31 279 SER A CA 1
ATOM 2089 C C . SER A 1 279 ? -7.496 4.426 4.280 1.00 97.31 279 SER A C 1
ATOM 2091 O O . SER A 1 279 ? -8.272 4.358 5.230 1.00 97.31 279 SER A O 1
ATOM 2093 N N . GLY A 1 280 ? -7.100 3.348 3.606 1.00 98.50 280 GLY A N 1
ATOM 2094 C CA . GLY A 1 280 ? -7.421 1.989 4.037 1.00 98.50 280 GLY A CA 1
ATOM 2095 C C . GLY A 1 280 ? -6.676 1.646 5.323 1.00 98.50 280 GLY A C 1
ATOM 2096 O O . GLY A 1 280 ? -7.275 1.563 6.393 1.00 98.50 280 GLY A O 1
ATOM 2097 N N . ILE A 1 281 ? -5.355 1.513 5.222 1.00 98.88 281 ILE A N 1
ATOM 2098 C CA . ILE A 1 281 ? -4.462 1.230 6.349 1.00 98.88 281 ILE A CA 1
ATOM 2099 C C . ILE A 1 281 ? -3.525 2.418 6.537 1.00 98.88 281 ILE A C 1
ATOM 2101 O O . ILE A 1 281 ? -2.764 2.756 5.635 1.00 98.88 281 ILE A O 1
ATOM 2105 N N . TYR A 1 282 ? -3.564 3.046 7.708 1.00 98.56 282 TYR A N 1
ATOM 2106 C CA . TYR A 1 282 ? -2.760 4.219 8.017 1.00 98.56 282 TYR A CA 1
ATOM 2107 C C . TYR A 1 282 ? -2.031 4.048 9.356 1.00 98.56 282 TYR A C 1
ATOM 2109 O O . TYR A 1 282 ? -2.639 4.019 10.422 1.00 98.56 282 TYR A O 1
ATOM 2117 N N . SER A 1 283 ? -0.704 3.980 9.298 1.00 98.44 283 SER A N 1
ATOM 2118 C CA . SER A 1 283 ? 0.165 4.123 10.458 1.00 98.44 283 SER A CA 1
ATOM 2119 C C . SER A 1 283 ? 0.800 5.518 10.511 1.00 98.44 283 SER A C 1
ATOM 2121 O O . SER A 1 283 ? 1.377 5.960 9.516 1.00 98.44 283 SER A O 1
ATOM 2123 N N . GLY A 1 284 ? 0.690 6.221 11.641 1.00 96.25 284 GLY A N 1
ATOM 2124 C CA . GLY A 1 284 ? 1.060 7.635 11.750 1.00 96.25 284 GLY A CA 1
ATOM 2125 C C . GLY A 1 284 ? 1.864 8.028 12.994 1.00 96.25 284 GLY A C 1
ATOM 2126 O O . GLY A 1 284 ? 1.858 7.356 14.029 1.00 96.25 284 GLY A O 1
ATOM 2127 N N . SER A 1 285 ? 2.533 9.175 12.898 1.00 94.06 285 SER A N 1
ATOM 2128 C CA . SER A 1 285 ? 3.223 9.838 14.004 1.00 94.06 285 SER A CA 1
ATOM 2129 C C . SER A 1 285 ? 2.236 10.459 14.987 1.00 94.06 285 SER A C 1
ATOM 2131 O O . SER A 1 285 ? 1.229 11.051 14.597 1.00 94.06 285 SER A O 1
ATOM 2133 N N . ASN A 1 286 ? 2.545 10.385 16.280 1.00 91.69 286 ASN A N 1
ATOM 2134 C CA . ASN A 1 286 ? 1.811 11.144 17.291 1.00 91.69 286 ASN A CA 1
ATOM 2135 C C . ASN A 1 286 ? 2.262 12.604 17.433 1.00 91.69 286 ASN A C 1
ATOM 2137 O O . ASN A 1 286 ? 1.683 13.332 18.239 1.00 91.69 286 ASN A O 1
ATOM 2141 N N . TYR A 1 287 ? 3.317 13.006 16.715 1.00 86.94 287 TYR A N 1
ATOM 2142 C CA . TYR A 1 287 ? 3.960 14.321 16.822 1.00 86.94 287 TYR A CA 1
ATOM 2143 C C . TYR A 1 287 ? 4.310 14.725 18.268 1.00 86.94 287 TYR A C 1
ATOM 2145 O O . TYR A 1 287 ? 4.375 15.908 18.601 1.00 86.94 287 TYR A O 1
ATOM 2153 N N . GLY A 1 288 ? 4.523 13.732 19.138 1.00 86.19 288 GLY A N 1
ATOM 2154 C CA . GLY A 1 288 ? 4.956 13.930 20.515 1.00 86.19 288 GLY A CA 1
ATOM 2155 C C . GLY A 1 288 ? 6.428 14.330 20.606 1.00 86.19 288 GLY A C 1
ATOM 2156 O O . GLY A 1 288 ? 7.110 14.502 19.599 1.00 86.19 288 GLY A O 1
ATOM 2157 N N . ASN A 1 289 ? 6.940 14.448 21.830 1.00 85.44 289 ASN A N 1
ATOM 2158 C CA . ASN A 1 289 ? 8.355 14.712 22.080 1.00 85.44 289 ASN A CA 1
ATOM 2159 C C . ASN A 1 289 ? 8.939 13.650 23.040 1.00 85.44 289 ASN A C 1
ATOM 2161 O O . ASN A 1 289 ? 8.656 13.722 24.238 1.00 85.44 289 ASN A O 1
ATOM 2165 N N . PRO A 1 290 ? 9.721 12.663 22.554 1.00 85.88 290 PRO A N 1
ATOM 2166 C CA . PRO A 1 290 ? 10.069 12.431 21.149 1.00 85.88 290 PRO A CA 1
ATOM 2167 C C . PRO A 1 290 ? 8.876 11.898 20.323 1.00 85.88 290 PRO A C 1
ATOM 2169 O O . PRO A 1 290 ? 8.000 11.231 20.890 1.00 85.88 290 PRO A O 1
ATOM 2172 N N . PRO A 1 291 ? 8.837 12.151 18.999 1.00 91.50 291 PRO A N 1
ATOM 2173 C CA . PRO A 1 291 ? 7.810 11.594 18.123 1.00 91.50 291 PRO A CA 1
ATOM 2174 C C . PRO A 1 291 ? 7.864 10.063 18.098 1.00 91.50 291 PRO A C 1
ATOM 2176 O O . PRO A 1 291 ? 8.948 9.478 18.092 1.00 91.50 291 PRO A O 1
ATOM 2179 N N . LYS A 1 292 ? 6.698 9.414 18.050 1.00 93.38 292 LYS A N 1
ATOM 2180 C CA . LYS A 1 292 ? 6.560 7.959 17.897 1.00 93.38 292 LYS A CA 1
ATOM 2181 C C . LYS A 1 292 ? 5.598 7.640 16.759 1.00 93.38 292 LYS A C 1
ATOM 2183 O O . LYS A 1 292 ? 4.530 8.249 16.687 1.00 93.38 292 LYS A O 1
ATOM 2188 N N . GLY A 1 293 ? 5.972 6.694 15.905 1.00 95.25 293 GLY A N 1
ATOM 2189 C CA . GLY A 1 293 ? 5.137 6.172 14.827 1.00 95.25 293 GLY A CA 1
ATOM 2190 C C . GLY A 1 293 ? 4.442 4.870 15.211 1.00 95.25 293 GLY A C 1
ATOM 2191 O O . GLY A 1 293 ? 5.025 4.043 15.914 1.00 95.25 293 GLY A O 1
ATOM 2192 N N . GLY A 1 294 ? 3.206 4.694 14.744 1.00 97.44 294 GLY A N 1
ATOM 2193 C CA . GLY A 1 294 ? 2.462 3.451 14.932 1.00 97.44 294 GLY A CA 1
ATOM 2194 C C . GLY A 1 294 ? 3.050 2.274 14.149 1.00 97.44 294 GLY A C 1
ATOM 2195 O O . GLY A 1 294 ? 3.903 2.430 13.268 1.00 97.44 294 GLY A O 1
ATOM 2196 N N . GLN A 1 295 ? 2.552 1.072 14.428 1.00 98.44 295 GLN A N 1
ATOM 2197 C CA . GLN A 1 295 ? 2.874 -0.131 13.661 1.00 98.44 295 GLN A CA 1
ATOM 2198 C C . GLN A 1 295 ? 1.602 -0.908 13.342 1.00 98.44 295 GLN A C 1
ATOM 2200 O O . GLN A 1 295 ? 0.795 -1.182 14.231 1.00 98.44 295 GLN A O 1
ATOM 2205 N N . ILE A 1 296 ? 1.433 -1.280 12.075 1.00 98.94 296 ILE A N 1
ATOM 2206 C CA . ILE A 1 296 ? 0.350 -2.153 11.621 1.00 98.94 296 ILE A CA 1
ATOM 2207 C C . ILE A 1 296 ? 0.961 -3.328 10.864 1.00 98.94 296 ILE A C 1
ATOM 2209 O O . ILE A 1 296 ? 1.688 -3.133 9.894 1.00 98.94 296 ILE A O 1
ATOM 2213 N N . THR A 1 297 ? 0.651 -4.549 11.291 1.00 98.88 297 THR A N 1
ATOM 2214 C CA . THR A 1 297 ? 1.047 -5.784 10.610 1.00 98.88 297 THR A CA 1
ATOM 2215 C C . THR A 1 297 ? -0.186 -6.587 10.216 1.00 98.88 297 THR A C 1
ATOM 2217 O O . THR A 1 297 ? -1.021 -6.913 11.058 1.00 98.88 297 THR A O 1
ATOM 2220 N N . VAL A 1 298 ? -0.270 -6.954 8.941 1.00 98.94 298 VAL A N 1
ATOM 2221 C CA . VAL A 1 298 ? -1.233 -7.918 8.405 1.00 98.94 298 VAL A CA 1
ATOM 2222 C C . VAL A 1 298 ? -0.457 -9.160 7.985 1.00 98.94 298 VAL A C 1
ATOM 2224 O O . VAL A 1 298 ? 0.369 -9.110 7.074 1.00 98.94 298 VAL A O 1
ATOM 2227 N N . ASN A 1 299 ? -0.682 -10.275 8.679 1.00 98.69 299 ASN A N 1
ATOM 2228 C CA . ASN A 1 299 ? 0.018 -11.530 8.398 1.00 98.69 299 ASN A CA 1
ATOM 2229 C C . ASN A 1 299 ? -0.603 -12.313 7.225 1.00 98.69 299 ASN A C 1
ATOM 2231 O O . ASN A 1 299 ? 0.073 -13.177 6.670 1.00 98.69 299 ASN A O 1
ATOM 2235 N N . GLY A 1 300 ? -1.857 -12.025 6.856 1.00 98.69 300 GLY A N 1
ATOM 2236 C CA . GLY A 1 300 ? -2.539 -12.593 5.688 1.00 98.69 300 GLY A CA 1
ATOM 2237 C C . GLY A 1 300 ? -2.477 -11.709 4.439 1.00 98.69 300 GLY A C 1
ATOM 2238 O O . GLY A 1 300 ? -1.673 -10.777 4.353 1.00 98.69 300 GLY A O 1
ATOM 2239 N N . ASP A 1 301 ? -3.340 -12.025 3.473 1.00 98.88 301 ASP A N 1
ATOM 2240 C CA . ASP A 1 301 ? -3.524 -11.256 2.241 1.00 98.88 301 ASP A CA 1
ATOM 2241 C C . ASP A 1 301 ? -4.437 -10.038 2.480 1.00 98.88 301 ASP A C 1
ATOM 2243 O O . ASP A 1 301 ? -5.199 -9.980 3.453 1.00 98.88 301 ASP A O 1
ATOM 2247 N N . VAL A 1 302 ? -4.384 -9.062 1.571 1.00 98.94 302 VAL A N 1
ATOM 2248 C CA . VAL A 1 302 ? -5.272 -7.891 1.584 1.00 98.94 302 VAL A CA 1
ATOM 2249 C C . VAL A 1 302 ? -6.156 -7.835 0.341 1.00 98.94 302 VAL A C 1
ATOM 2251 O O . VAL A 1 302 ? -5.703 -8.121 -0.761 1.00 98.94 302 VAL A O 1
ATOM 2254 N N . ASP A 1 303 ? -7.408 -7.411 0.487 1.00 98.88 303 ASP A N 1
ATOM 2255 C CA . ASP A 1 303 ? -8.256 -6.984 -0.630 1.00 98.88 303 ASP A CA 1
ATOM 2256 C C . ASP A 1 303 ? -8.815 -5.588 -0.353 1.00 98.88 303 ASP A C 1
ATOM 2258 O O . ASP A 1 303 ? -9.863 -5.420 0.271 1.00 98.88 303 ASP A O 1
ATOM 2262 N N . LEU A 1 304 ? -8.077 -4.571 -0.789 1.00 98.88 304 LEU A N 1
ATOM 2263 C CA . LEU A 1 304 ? -8.379 -3.168 -0.549 1.00 98.88 304 LEU A CA 1
ATOM 2264 C C . LEU A 1 304 ? -9.010 -2.550 -1.798 1.00 98.88 304 LEU A C 1
ATOM 2266 O O . LEU A 1 304 ? -8.431 -2.583 -2.884 1.00 98.88 304 LEU A O 1
ATOM 2270 N N . ALA A 1 305 ? -10.183 -1.948 -1.633 1.00 98.31 305 ALA A N 1
ATOM 2271 C CA . ALA A 1 305 ? -10.802 -1.053 -2.598 1.00 98.31 305 ALA A CA 1
ATOM 2272 C C . ALA A 1 305 ? -11.092 0.271 -1.893 1.00 98.31 305 ALA A C 1
ATOM 2274 O O . ALA A 1 305 ? -12.040 0.370 -1.111 1.00 98.31 305 ALA A O 1
ATOM 2275 N N . ILE A 1 306 ? -10.276 1.292 -2.145 1.00 97.69 306 ILE A N 1
ATOM 2276 C CA . ILE A 1 306 ? -10.281 2.523 -1.351 1.00 97.69 306 ILE A CA 1
ATOM 2277 C C . ILE A 1 306 ? -10.563 3.741 -2.223 1.00 97.69 306 ILE A C 1
ATOM 2279 O O . ILE A 1 306 ? -9.899 3.970 -3.232 1.00 97.69 306 ILE A O 1
ATOM 2283 N N . ARG A 1 307 ? -11.505 4.584 -1.795 1.00 95.19 307 ARG A N 1
ATOM 2284 C CA . ARG A 1 307 ? -11.725 5.897 -2.405 1.00 95.19 307 ARG A CA 1
ATOM 2285 C C . ARG A 1 307 ? -10.763 6.936 -1.820 1.00 95.19 307 ARG A C 1
ATOM 2287 O O . ARG A 1 307 ? -11.168 7.877 -1.148 1.00 95.19 307 ARG A O 1
ATOM 2294 N N . GLY A 1 308 ? -9.470 6.680 -1.972 1.00 95.69 308 GLY A N 1
ATOM 2295 C CA . GLY A 1 308 ? -8.412 7.389 -1.266 1.00 95.69 308 GLY A CA 1
ATOM 2296 C C . GLY A 1 308 ? -7.081 6.650 -1.360 1.00 95.69 308 GLY A C 1
ATOM 2297 O O . GLY A 1 308 ? -6.828 5.948 -2.333 1.00 95.69 308 GLY A O 1
ATOM 2298 N N . THR A 1 309 ? -6.240 6.772 -0.336 1.00 97.94 309 THR A N 1
ATOM 2299 C CA . THR A 1 309 ? -4.948 6.073 -0.268 1.00 97.94 309 THR A CA 1
ATOM 2300 C C . THR A 1 309 ? -5.125 4.635 0.228 1.00 97.94 309 THR A C 1
ATOM 2302 O O . THR A 1 309 ? -5.826 4.399 1.206 1.00 97.94 309 THR A O 1
ATOM 2305 N N . GLY A 1 310 ? -4.488 3.648 -0.398 1.00 98.62 310 GLY A N 1
ATOM 2306 C CA . GLY A 1 310 ? -4.563 2.255 0.054 1.00 98.62 310 GLY A CA 1
ATOM 2307 C C . GLY A 1 310 ? -3.867 2.056 1.403 1.00 98.62 310 GLY A C 1
ATOM 2308 O O . GLY A 1 310 ? -4.515 1.800 2.421 1.00 98.62 310 GLY A O 1
ATOM 2309 N N . ILE A 1 311 ? -2.544 2.210 1.396 1.00 98.94 311 ILE A N 1
ATOM 2310 C CA . ILE A 1 311 ? -1.654 2.056 2.551 1.00 98.94 311 ILE A CA 1
ATOM 2311 C C . ILE A 1 311 ? -0.822 3.329 2.731 1.00 98.94 311 ILE A C 1
ATOM 2313 O O . ILE A 1 311 ? -0.231 3.809 1.766 1.00 98.94 311 ILE A O 1
ATOM 2317 N N . LEU A 1 312 ? -0.737 3.842 3.961 1.00 98.81 312 LEU A N 1
ATOM 2318 C CA . LEU A 1 312 ? 0.079 5.002 4.321 1.00 98.81 312 LEU A CA 1
ATOM 2319 C C . LEU A 1 312 ? 0.890 4.747 5.599 1.00 98.81 312 LEU A C 1
ATOM 2321 O O . LEU A 1 312 ? 0.331 4.400 6.640 1.00 98.81 312 LEU A O 1
ATOM 2325 N N . ALA A 1 313 ? 2.198 4.994 5.538 1.00 98.56 313 ALA A N 1
ATOM 2326 C CA . ALA A 1 313 ? 3.083 5.070 6.700 1.00 98.56 313 ALA A CA 1
ATOM 2327 C C . ALA A 1 313 ? 3.662 6.492 6.831 1.00 98.56 313 ALA A C 1
ATOM 2329 O O . ALA A 1 313 ? 4.469 6.900 6.000 1.00 98.56 313 ALA A O 1
ATOM 2330 N N . ASN A 1 314 ? 3.263 7.256 7.855 1.00 97.31 314 ASN A N 1
ATOM 2331 C CA . ASN A 1 314 ? 3.608 8.678 7.992 1.00 97.31 314 ASN A CA 1
ATOM 2332 C C . ASN A 1 314 ? 4.353 9.016 9.290 1.00 97.31 314 ASN A C 1
ATOM 2334 O O . ASN A 1 314 ? 3.785 8.958 10.377 1.00 97.31 314 ASN A O 1
ATOM 2338 N N . GLY A 1 315 ? 5.581 9.505 9.155 1.00 96.88 315 GLY A N 1
ATOM 2339 C CA . GLY A 1 315 ? 6.366 10.147 10.201 1.00 96.88 315 GLY A CA 1
ATOM 2340 C C . GLY A 1 315 ? 6.845 9.203 11.297 1.00 96.88 315 GLY A C 1
ATOM 2341 O O . GLY A 1 315 ? 6.315 8.110 11.495 1.00 96.88 315 GLY A O 1
ATOM 2342 N N . ALA A 1 316 ? 7.847 9.656 12.046 1.00 96.44 316 ALA A N 1
ATOM 2343 C CA . ALA A 1 316 ? 8.340 9.034 13.269 1.00 96.44 316 ALA A CA 1
ATOM 2344 C C . ALA A 1 316 ? 8.653 7.525 13.178 1.00 96.44 316 ALA A C 1
ATOM 2346 O O . ALA A 1 316 ? 8.540 6.812 14.176 1.00 96.44 316 ALA A O 1
ATOM 2347 N N . GLY A 1 317 ? 9.041 7.034 11.995 1.00 96.81 317 GLY A N 1
ATOM 2348 C CA . GLY A 1 317 ? 9.316 5.614 11.777 1.00 96.81 317 GLY A CA 1
ATOM 2349 C C . GLY A 1 317 ? 8.071 4.728 11.744 1.00 96.81 317 GLY A C 1
ATOM 2350 O O . GLY A 1 317 ? 8.192 3.526 11.965 1.00 96.81 317 GLY A O 1
ATOM 2351 N N . SER A 1 318 ? 6.890 5.300 11.486 1.00 98.38 318 SER A N 1
ATOM 2352 C CA . SER A 1 318 ? 5.639 4.549 11.343 1.00 98.38 318 SER A CA 1
ATOM 2353 C C . SER A 1 318 ? 5.786 3.415 10.335 1.00 98.38 318 SER A C 1
ATOM 2355 O O . SER A 1 318 ? 6.439 3.578 9.300 1.00 98.38 318 SER A O 1
ATOM 2357 N N . GLN A 1 319 ? 5.153 2.279 10.622 1.00 98.62 319 GLN A N 1
ATOM 2358 C CA . GLN A 1 319 ? 5.296 1.072 9.818 1.00 98.62 319 GLN A CA 1
ATOM 2359 C C . GLN A 1 319 ? 3.952 0.449 9.434 1.00 98.62 319 GLN A C 1
ATOM 2361 O O . GLN A 1 319 ? 3.059 0.315 10.273 1.00 98.62 319 GLN A O 1
ATOM 2366 N N . VAL A 1 320 ? 3.845 0.018 8.176 1.00 98.88 320 VAL A N 1
ATOM 2367 C CA . VAL A 1 320 ? 2.809 -0.905 7.702 1.00 98.88 320 VAL A CA 1
ATOM 2368 C C . VAL A 1 320 ? 3.472 -2.090 6.998 1.00 98.88 320 VAL A C 1
ATOM 2370 O O . VAL A 1 320 ? 4.159 -1.912 5.995 1.00 98.88 320 VAL A O 1
ATOM 2373 N N . ILE A 1 321 ? 3.264 -3.305 7.503 1.00 98.81 321 ILE A N 1
ATOM 2374 C CA . ILE A 1 321 ? 3.744 -4.546 6.881 1.00 98.81 321 ILE A CA 1
ATOM 2375 C C . ILE A 1 321 ? 2.544 -5.410 6.505 1.00 98.81 321 ILE A C 1
ATOM 2377 O O . ILE A 1 321 ? 1.760 -5.805 7.364 1.00 98.81 321 ILE A O 1
ATOM 2381 N N . VAL A 1 322 ? 2.440 -5.763 5.230 1.00 98.88 322 VAL A N 1
ATOM 2382 C CA . VAL A 1 322 ? 1.526 -6.785 4.721 1.00 98.88 322 VAL A CA 1
ATOM 2383 C C . VAL A 1 322 ? 2.372 -7.961 4.242 1.00 98.88 322 VAL A C 1
ATOM 2385 O O . VAL A 1 322 ? 3.063 -7.862 3.228 1.00 98.88 322 VAL A O 1
ATOM 2388 N N . LYS A 1 323 ? 2.358 -9.069 4.991 1.00 98.44 323 LYS A N 1
ATOM 2389 C CA . LYS A 1 323 ? 3.176 -10.253 4.674 1.00 98.44 323 LYS A CA 1
ATOM 2390 C C . LYS A 1 323 ? 2.622 -11.051 3.494 1.00 98.44 323 LYS A C 1
ATOM 2392 O O . LYS A 1 323 ? 3.393 -11.683 2.775 1.00 98.44 323 LYS A O 1
ATOM 2397 N N . GLY A 1 324 ? 1.300 -11.044 3.319 1.00 97.69 324 GLY A N 1
ATOM 2398 C CA . GLY A 1 324 ? 0.630 -11.655 2.176 1.00 97.69 324 GLY A CA 1
ATOM 2399 C C . GLY A 1 324 ? 0.655 -10.784 0.919 1.00 97.69 324 GLY A C 1
ATOM 2400 O O . GLY A 1 324 ? 1.309 -9.741 0.862 1.00 97.69 324 GLY A O 1
ATOM 2401 N N . GLY A 1 325 ? -0.070 -11.241 -0.098 1.00 98.06 325 GLY A N 1
ATOM 2402 C CA . GLY A 1 325 ? -0.336 -10.518 -1.336 1.00 98.06 325 GLY A CA 1
ATOM 2403 C C . GLY A 1 325 ? -1.778 -10.016 -1.378 1.00 98.06 325 GLY A C 1
ATOM 2404 O O . GLY A 1 325 ? -2.267 -9.420 -0.420 1.00 98.06 325 GLY A O 1
ATOM 2405 N N . GLY A 1 326 ? -2.459 -10.266 -2.493 1.00 98.62 326 GLY A N 1
ATOM 2406 C CA . GLY A 1 326 ? -3.860 -9.932 -2.718 1.00 98.62 326 GLY A CA 1
ATOM 2407 C C . GLY A 1 326 ? -4.046 -8.778 -3.704 1.00 98.62 326 GLY A C 1
ATOM 2408 O O . GLY A 1 326 ? -3.367 -8.710 -4.730 1.00 98.62 326 GLY A O 1
ATOM 2409 N N . LYS A 1 327 ? -5.002 -7.887 -3.438 1.00 98.88 327 LYS A N 1
ATOM 2410 C CA . LYS A 1 327 ? -5.383 -6.792 -4.333 1.00 98.88 327 LYS A CA 1
ATOM 2411 C C . LYS A 1 327 ? -5.439 -5.463 -3.588 1.00 98.88 327 LYS A C 1
ATOM 2413 O O . LYS A 1 327 ? -6.053 -5.361 -2.534 1.00 98.88 327 LYS A O 1
ATOM 2418 N N . ILE A 1 328 ? -4.845 -4.425 -4.165 1.00 98.94 328 ILE A N 1
ATOM 2419 C CA . ILE A 1 328 ? -4.937 -3.044 -3.688 1.00 98.94 328 ILE A CA 1
ATOM 2420 C C . ILE A 1 328 ? -5.396 -2.185 -4.864 1.00 98.94 328 ILE A C 1
ATOM 2422 O O . ILE A 1 328 ? -4.699 -2.048 -5.863 1.00 98.94 328 ILE A O 1
ATOM 2426 N N . GLU A 1 329 ? -6.594 -1.628 -4.768 1.00 98.44 329 GLU A N 1
ATOM 2427 C CA . GLU A 1 329 ? -7.218 -0.816 -5.807 1.00 98.44 329 GLU A CA 1
ATOM 2428 C C . GLU A 1 329 ? -7.688 0.500 -5.200 1.00 98.44 329 GLU A C 1
ATOM 2430 O O . GLU A 1 329 ? -8.479 0.506 -4.256 1.00 98.44 329 GLU A O 1
ATOM 2435 N N . ILE A 1 330 ? -7.210 1.612 -5.752 1.00 97.56 330 ILE A N 1
ATOM 2436 C CA . ILE A 1 330 ? -7.719 2.938 -5.405 1.00 97.56 330 ILE A CA 1
ATOM 2437 C C . ILE A 1 330 ? -8.622 3.490 -6.511 1.00 97.56 330 ILE A C 1
ATOM 2439 O O . ILE A 1 330 ? -8.488 3.127 -7.687 1.00 97.56 330 ILE A O 1
ATOM 2443 N N . GLU A 1 331 ? -9.543 4.383 -6.147 1.00 95.44 331 GLU A N 1
ATOM 2444 C CA . GLU A 1 331 ? -10.283 5.177 -7.133 1.00 95.44 331 GLU A CA 1
ATOM 2445 C C . GLU A 1 331 ? -9.289 6.004 -7.958 1.00 95.44 331 GLU A C 1
ATOM 2447 O O . GLU A 1 331 ? -8.434 6.708 -7.415 1.00 95.44 331 GLU A O 1
ATOM 2452 N N . ARG A 1 332 ? -9.397 5.927 -9.289 1.00 95.19 332 ARG A N 1
ATOM 2453 C CA . ARG A 1 332 ? -8.652 6.830 -10.165 1.00 95.19 332 ARG A CA 1
ATOM 2454 C C . ARG A 1 332 ? -9.209 8.239 -9.973 1.00 95.19 332 ARG A C 1
ATOM 2456 O O . ARG A 1 332 ? -10.351 8.498 -10.340 1.00 95.19 332 ARG A O 1
ATOM 2463 N N . ASN A 1 333 ? -8.401 9.131 -9.411 1.00 93.19 333 ASN A N 1
ATOM 2464 C CA . ASN A 1 333 ? -8.791 10.505 -9.116 1.00 93.19 333 ASN A CA 1
ATOM 2465 C C . ASN A 1 333 ? -7.830 11.477 -9.809 1.00 93.19 333 ASN A C 1
ATOM 2467 O O . ASN A 1 333 ? -6.662 11.565 -9.444 1.00 93.19 333 ASN A O 1
ATOM 2471 N N . ASP A 1 334 ? -8.324 12.219 -10.799 1.00 94.06 334 ASP A N 1
ATOM 2472 C CA . ASP A 1 334 ? -7.537 13.228 -11.526 1.00 94.06 334 ASP A CA 1
ATOM 2473 C C . ASP A 1 334 ? -7.596 14.622 -10.860 1.00 94.06 334 ASP A C 1
ATOM 2475 O O . ASP A 1 334 ? -6.985 15.574 -11.337 1.00 94.06 334 ASP A O 1
ATOM 2479 N N . SER A 1 335 ? -8.338 14.759 -9.754 1.00 93.06 335 SER A N 1
ATOM 2480 C CA . SER A 1 335 ? -8.519 16.010 -8.998 1.00 93.06 335 SER A CA 1
ATOM 2481 C C . SER A 1 335 ? -7.856 16.005 -7.616 1.00 93.06 335 SER A C 1
ATOM 2483 O O . SER A 1 335 ? -7.844 17.041 -6.947 1.00 93.06 335 SER A O 1
ATOM 2485 N N . GLY A 1 336 ? -7.324 14.872 -7.158 1.00 92.88 336 GLY A N 1
ATOM 2486 C CA . GLY A 1 336 ? -6.666 14.721 -5.862 1.00 92.88 336 GLY A CA 1
ATOM 2487 C C . GLY A 1 336 ? -5.614 13.620 -5.899 1.00 92.88 336 GLY A C 1
ATOM 2488 O O . GLY A 1 336 ? -5.830 12.569 -6.497 1.00 92.88 336 GLY A O 1
ATOM 2489 N N . ILE A 1 337 ? -4.469 13.875 -5.264 1.00 95.00 337 ILE A N 1
ATOM 2490 C CA . ILE A 1 337 ? -3.364 12.913 -5.219 1.00 95.00 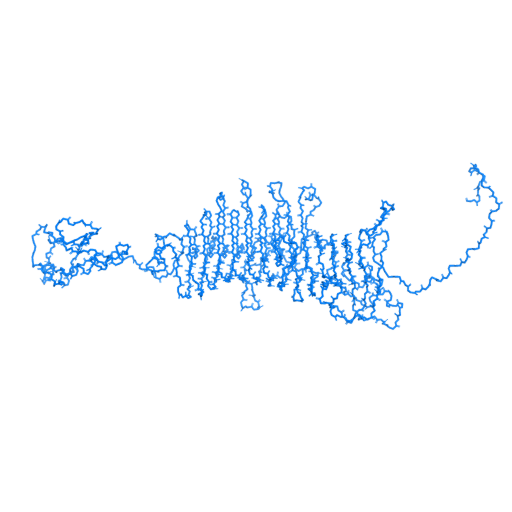337 ILE A CA 1
ATOM 2491 C C . ILE A 1 337 ? -3.713 11.800 -4.232 1.00 95.00 337 ILE A C 1
ATOM 2493 O O . ILE A 1 337 ? -4.025 12.080 -3.074 1.00 95.00 337 ILE A O 1
ATOM 2497 N N . HIS A 1 338 ? -3.602 10.553 -4.687 1.00 96.19 338 HIS A N 1
ATOM 2498 C CA . HIS A 1 338 ? -3.732 9.340 -3.884 1.00 96.19 338 HIS A CA 1
ATOM 2499 C C . HIS A 1 338 ? -2.716 8.292 -4.327 1.00 96.19 338 HIS A C 1
ATOM 2501 O O . HIS A 1 338 ? -2.301 8.255 -5.487 1.00 96.19 338 HIS A O 1
ATOM 2507 N N . TYR A 1 339 ? -2.356 7.411 -3.399 1.00 98.44 339 TYR A N 1
ATOM 2508 C CA . TYR A 1 339 ? -1.407 6.331 -3.641 1.00 98.44 339 TYR A CA 1
ATOM 2509 C C . TYR A 1 339 ? -2.019 4.991 -3.253 1.00 98.44 339 TYR A C 1
ATOM 2511 O O . TYR A 1 339 ? -2.757 4.888 -2.276 1.00 98.44 339 TYR A O 1
ATOM 2519 N N . ALA A 1 340 ? -1.693 3.937 -3.992 1.00 98.81 340 ALA A N 1
ATOM 2520 C CA . ALA A 1 340 ? -1.978 2.582 -3.545 1.00 98.81 340 ALA A CA 1
ATOM 2521 C C . ALA A 1 340 ? -1.163 2.251 -2.285 1.00 98.81 340 ALA A C 1
ATOM 2523 O O . ALA A 1 340 ? -1.698 1.690 -1.330 1.00 98.81 340 ALA A O 1
ATOM 2524 N N . VAL A 1 341 ? 0.112 2.646 -2.272 1.00 98.94 341 VAL A N 1
ATOM 2525 C CA . VAL A 1 341 ? 1.025 2.511 -1.132 1.00 98.94 341 VAL A CA 1
ATOM 2526 C C . VAL A 1 341 ? 1.906 3.754 -1.076 1.00 98.94 341 VAL A C 1
ATOM 2528 O O . VAL A 1 341 ? 2.522 4.090 -2.083 1.00 98.94 341 VAL A O 1
ATOM 2531 N N . ASP A 1 342 ? 1.979 4.419 0.073 1.00 98.81 342 ASP A N 1
ATOM 2532 C CA . ASP A 1 342 ? 2.863 5.563 0.313 1.00 98.81 342 ASP A CA 1
ATOM 2533 C C . ASP A 1 342 ? 3.589 5.444 1.657 1.00 98.81 342 ASP A C 1
ATOM 2535 O O . ASP A 1 342 ? 3.044 4.945 2.648 1.00 98.81 342 ASP A O 1
ATOM 2539 N N . ALA A 1 343 ? 4.822 5.941 1.694 1.00 98.75 343 ALA A N 1
ATOM 2540 C CA . ALA A 1 343 ? 5.588 6.100 2.918 1.00 98.75 343 ALA A CA 1
ATOM 2541 C C . ALA A 1 343 ? 6.242 7.481 2.981 1.00 98.75 343 ALA A C 1
ATOM 2543 O O . ALA A 1 343 ? 6.736 7.999 1.981 1.00 98.75 343 ALA A O 1
ATOM 2544 N N . GLN A 1 344 ? 6.283 8.045 4.188 1.00 98.12 344 GLN A N 1
ATOM 2545 C CA . GLN A 1 344 ? 6.840 9.359 4.494 1.00 98.12 344 GLN A CA 1
ATOM 2546 C C . GLN A 1 344 ? 7.603 9.277 5.811 1.00 98.12 344 GLN A C 1
ATOM 2548 O O . GLN A 1 344 ? 6.970 9.137 6.850 1.00 98.12 344 GLN A O 1
ATOM 2553 N N . SER A 1 345 ? 8.939 9.319 5.807 1.00 97.94 345 SER A N 1
ATOM 2554 C CA . SER A 1 345 ? 9.753 9.108 7.024 1.00 97.94 345 SER A CA 1
ATOM 2555 C C . SER A 1 345 ? 9.314 7.863 7.830 1.00 97.94 345 SER A C 1
ATOM 2557 O O . SER A 1 345 ? 9.296 7.855 9.064 1.00 97.94 345 SER A O 1
ATOM 2559 N N . GLY A 1 346 ? 8.889 6.829 7.107 1.00 98.25 346 GLY A N 1
ATOM 2560 C CA . GLY A 1 346 ? 8.244 5.614 7.589 1.00 98.25 346 GLY A CA 1
ATOM 2561 C C . GLY A 1 346 ? 8.458 4.480 6.588 1.00 98.25 346 GLY A C 1
ATOM 2562 O O . GLY A 1 346 ? 9.147 4.658 5.583 1.00 98.25 346 GLY A O 1
ATOM 2563 N N . THR A 1 347 ? 7.904 3.303 6.867 1.00 98.75 347 THR A N 1
ATOM 2564 C CA . THR A 1 347 ? 8.120 2.089 6.064 1.00 98.75 347 THR A CA 1
ATOM 2565 C C . THR A 1 347 ? 6.805 1.408 5.705 1.00 98.75 347 THR A C 1
ATOM 2567 O O . THR A 1 347 ? 6.016 1.087 6.592 1.00 98.75 347 THR A O 1
ATOM 2570 N N . ALA A 1 348 ? 6.598 1.124 4.419 1.00 98.88 348 ALA A N 1
ATOM 2571 C CA . ALA A 1 348 ? 5.524 0.260 3.941 1.00 98.88 348 ALA A CA 1
ATOM 2572 C C . ALA A 1 348 ? 6.094 -0.925 3.143 1.00 98.88 348 ALA A C 1
ATOM 2574 O O . ALA A 1 348 ? 6.855 -0.745 2.193 1.00 98.88 348 ALA A O 1
ATOM 2575 N N . MET A 1 349 ? 5.731 -2.147 3.526 1.00 98.88 349 MET A N 1
ATOM 2576 C CA . MET A 1 349 ? 6.201 -3.380 2.886 1.00 98.88 349 MET A CA 1
ATOM 2577 C C . MET A 1 349 ? 5.014 -4.267 2.525 1.00 98.88 349 MET A C 1
ATOM 2579 O O . MET A 1 349 ? 4.161 -4.514 3.377 1.00 98.88 349 MET A O 1
ATOM 2583 N N . VAL A 1 350 ? 4.954 -4.750 1.281 1.00 98.94 350 VAL A N 1
ATOM 2584 C CA . VAL A 1 350 ? 3.860 -5.609 0.800 1.00 98.94 350 VAL A CA 1
ATOM 2585 C C . VAL A 1 350 ? 4.422 -6.807 0.043 1.00 98.94 350 VAL A C 1
ATOM 2587 O O . VAL A 1 350 ? 5.168 -6.633 -0.924 1.00 98.94 350 VAL A O 1
ATOM 2590 N N . ASN A 1 351 ? 4.023 -8.011 0.463 1.00 98.75 351 ASN A N 1
ATOM 2591 C CA . ASN A 1 351 ? 4.412 -9.287 -0.139 1.00 98.75 351 ASN A CA 1
ATOM 2592 C C . ASN A 1 351 ? 5.931 -9.420 -0.305 1.00 98.75 351 ASN A C 1
ATOM 2594 O O . ASN A 1 351 ? 6.424 -9.708 -1.393 1.00 98.75 351 ASN A O 1
ATOM 2598 N N . VAL A 1 352 ? 6.679 -9.176 0.768 1.00 98.69 352 VAL A N 1
ATOM 2599 C CA . VAL A 1 352 ? 8.130 -9.391 0.855 1.00 98.69 352 VAL A CA 1
ATOM 2600 C C . VAL A 1 352 ? 8.465 -10.201 2.098 1.00 98.69 352 VAL A C 1
ATOM 2602 O O . VAL A 1 352 ? 7.621 -10.375 2.981 1.00 98.69 352 VAL A O 1
ATOM 2605 N N . ASN A 1 353 ? 9.677 -10.744 2.157 1.00 95.62 353 ASN A N 1
ATOM 2606 C CA . ASN A 1 353 ? 10.163 -11.372 3.380 1.00 95.62 353 ASN A CA 1
ATOM 2607 C C . ASN A 1 353 ? 10.329 -10.340 4.514 1.00 95.62 353 ASN A C 1
ATOM 2609 O O . ASN A 1 353 ? 10.234 -9.133 4.307 1.00 95.62 353 ASN A O 1
ATOM 2613 N N . GLU A 1 354 ? 10.548 -10.831 5.733 1.00 90.44 354 GLU A N 1
ATOM 2614 C CA . GLU A 1 354 ? 10.501 -10.023 6.959 1.00 90.44 354 GLU A CA 1
ATOM 2615 C C . GLU A 1 354 ? 11.465 -8.826 6.969 1.00 90.44 354 GLU A C 1
ATOM 2617 O O . GLU A 1 354 ? 11.128 -7.779 7.513 1.00 90.44 354 GLU A O 1
ATOM 2622 N N . ASP A 1 355 ? 12.630 -8.954 6.331 1.00 91.44 355 ASP A N 1
ATOM 2623 C CA . ASP A 1 355 ? 13.630 -7.887 6.218 1.00 91.44 355 ASP A CA 1
ATOM 2624 C C . ASP A 1 355 ? 13.544 -7.092 4.897 1.00 91.44 355 ASP A C 1
ATOM 2626 O O . ASP A 1 355 ? 14.324 -6.165 4.677 1.00 91.44 355 ASP A O 1
ATOM 2630 N N . GLY A 1 356 ? 12.605 -7.435 4.007 1.00 94.88 356 GLY A N 1
ATOM 2631 C CA . GLY A 1 356 ? 12.423 -6.802 2.699 1.00 94.88 356 GLY A CA 1
ATOM 2632 C C . GLY A 1 356 ? 13.533 -7.088 1.677 1.00 94.88 356 GLY A C 1
ATOM 2633 O O . GLY A 1 356 ? 13.575 -6.436 0.627 1.00 94.88 356 GLY A O 1
ATOM 2634 N N . SER A 1 357 ? 14.433 -8.037 1.950 1.00 96.12 357 SER A N 1
ATOM 2635 C CA . SER A 1 357 ? 15.559 -8.397 1.075 1.00 96.12 357 SER A CA 1
ATOM 2636 C C . SER A 1 357 ? 15.182 -9.274 -0.128 1.00 96.12 357 SER A C 1
ATOM 2638 O O . SER A 1 357 ? 15.992 -9.429 -1.046 1.00 96.12 357 SER A O 1
ATOM 2640 N N . ALA A 1 358 ? 13.961 -9.813 -0.159 1.00 97.88 358 ALA A N 1
ATOM 2641 C CA . ALA A 1 358 ? 13.429 -10.598 -1.267 1.00 97.88 358 ALA A CA 1
ATOM 2642 C C . ALA A 1 358 ? 11.909 -10.431 -1.424 1.00 97.88 358 ALA A C 1
ATOM 2644 O O . ALA A 1 358 ? 11.189 -10.106 -0.477 1.00 97.88 358 ALA A O 1
ATOM 2645 N N . ALA A 1 359 ? 11.410 -10.720 -2.628 1.00 98.19 359 ALA A N 1
ATOM 2646 C CA . ALA A 1 359 ? 9.979 -10.865 -2.861 1.00 98.19 359 ALA A CA 1
ATOM 2647 C C . ALA A 1 359 ? 9.385 -11.978 -1.983 1.00 98.19 359 ALA A C 1
ATOM 2649 O O . ALA A 1 359 ? 10.046 -12.966 -1.656 1.00 98.19 359 ALA A O 1
ATOM 2650 N N . GLY A 1 360 ? 8.111 -11.826 -1.640 1.00 98.00 360 GLY A N 1
ATOM 2651 C CA . GLY A 1 360 ? 7.290 -12.872 -1.057 1.00 98.00 360 GLY A CA 1
ATOM 2652 C C . GLY A 1 360 ? 6.930 -13.923 -2.103 1.00 98.00 360 GLY A C 1
ATOM 2653 O O . GLY A 1 360 ? 7.615 -14.111 -3.105 1.00 98.00 360 GLY A O 1
ATOM 2654 N N . THR A 1 361 ? 5.833 -14.636 -1.873 1.00 97.81 361 THR A N 1
ATOM 2655 C CA . THR A 1 361 ? 5.434 -15.776 -2.723 1.00 97.81 361 THR A CA 1
ATOM 2656 C C . THR A 1 361 ? 4.006 -15.676 -3.242 1.00 97.81 361 THR A C 1
ATOM 2658 O O . THR A 1 361 ? 3.554 -16.568 -3.958 1.00 97.81 361 THR A O 1
ATOM 2661 N N . LYS A 1 362 ? 3.279 -14.618 -2.872 1.00 98.62 362 LYS A N 1
ATOM 2662 C CA . LYS A 1 362 ? 1.857 -14.464 -3.184 1.00 98.62 362 LYS A CA 1
ATOM 2663 C C . LYS A 1 362 ? 1.640 -13.660 -4.461 1.00 98.62 362 LYS A C 1
ATOM 2665 O O . LYS A 1 362 ? 2.497 -12.876 -4.875 1.00 98.62 362 LYS A O 1
ATOM 2670 N N . ASP A 1 363 ? 0.463 -13.833 -5.048 1.00 98.62 363 ASP A N 1
ATOM 2671 C CA . ASP A 1 363 ? -0.035 -12.970 -6.117 1.00 98.62 363 ASP A CA 1
ATOM 2672 C C . ASP A 1 363 ? -0.327 -11.584 -5.534 1.00 98.62 363 ASP A C 1
ATOM 2674 O O . ASP A 1 363 ? -0.913 -11.487 -4.458 1.00 98.62 363 ASP A O 1
ATOM 2678 N N . LEU A 1 364 ? 0.057 -10.512 -6.226 1.00 98.88 364 LEU A N 1
ATOM 2679 C CA . LEU A 1 364 ? -0.199 -9.140 -5.779 1.00 98.88 364 LEU A CA 1
ATOM 2680 C C . LEU A 1 364 ? -0.611 -8.259 -6.955 1.00 98.88 364 LEU A C 1
ATOM 2682 O O . LEU A 1 364 ? 0.171 -8.066 -7.882 1.00 98.88 364 LEU A O 1
ATOM 2686 N N . GLN A 1 365 ? -1.820 -7.709 -6.904 1.00 98.94 365 GLN A N 1
ATOM 2687 C CA . GLN A 1 365 ? -2.358 -6.804 -7.917 1.00 98.94 365 GLN A CA 1
ATOM 2688 C C . GLN A 1 365 ? -2.552 -5.409 -7.331 1.00 98.94 365 GLN A C 1
ATOM 2690 O O . GLN A 1 365 ? -3.316 -5.235 -6.385 1.00 98.94 365 GLN A O 1
ATOM 2695 N N . ILE A 1 366 ? -1.898 -4.410 -7.913 1.00 98.94 366 ILE A N 1
ATOM 2696 C CA . ILE A 1 366 ? -1.975 -3.018 -7.481 1.00 98.94 366 ILE A CA 1
ATOM 2697 C C . ILE A 1 366 ? -2.498 -2.159 -8.626 1.00 98.94 366 ILE A C 1
ATOM 2699 O O . ILE A 1 366 ? -1.930 -2.170 -9.714 1.00 98.94 366 ILE A O 1
ATOM 2703 N N . LYS A 1 367 ? -3.545 -1.377 -8.359 1.00 98.75 367 LYS A N 1
ATOM 2704 C CA . LYS A 1 367 ? -4.005 -0.275 -9.209 1.00 98.75 367 LYS A CA 1
ATOM 2705 C C . LYS A 1 367 ? -3.925 1.028 -8.431 1.00 98.75 367 LYS A C 1
ATOM 2707 O O . LYS A 1 367 ? -4.711 1.238 -7.506 1.00 98.75 367 LYS A O 1
ATOM 2712 N N . GLY A 1 368 ? -2.977 1.872 -8.811 1.00 98.69 368 GLY A N 1
ATOM 2713 C CA . GLY A 1 368 ? -2.645 3.120 -8.140 1.00 98.69 368 GLY A CA 1
ATOM 2714 C C . GLY A 1 368 ? -1.140 3.352 -8.097 1.00 98.69 368 GLY A C 1
ATOM 2715 O O . GLY A 1 368 ? -0.344 2.418 -8.185 1.00 98.69 368 GLY A O 1
ATOM 2716 N N . ASN A 1 369 ? -0.754 4.614 -7.932 1.00 98.75 369 ASN A N 1
ATOM 2717 C CA . ASN A 1 369 ? 0.653 4.998 -7.854 1.00 98.75 369 ASN A CA 1
ATOM 2718 C C . ASN A 1 369 ? 1.288 4.524 -6.537 1.00 98.75 369 ASN A C 1
ATOM 2720 O O . ASN A 1 369 ? 0.613 4.431 -5.509 1.00 98.75 369 ASN A O 1
ATOM 2724 N N . ILE A 1 370 ? 2.594 4.275 -6.560 1.00 98.88 370 ILE A N 1
ATOM 2725 C CA . ILE A 1 370 ? 3.412 4.004 -5.372 1.00 98.88 370 ILE A CA 1
ATOM 2726 C C . ILE A 1 370 ? 4.160 5.282 -4.994 1.00 98.88 370 ILE A C 1
ATOM 2728 O O . ILE A 1 370 ? 4.729 5.924 -5.871 1.00 98.88 370 ILE A O 1
ATOM 2732 N N . GLY A 1 371 ? 4.175 5.650 -3.715 1.00 98.38 371 GLY A N 1
ATOM 2733 C CA . GLY A 1 371 ? 4.817 6.861 -3.210 1.00 98.38 371 GLY A CA 1
ATOM 2734 C C . GLY A 1 371 ? 5.942 6.573 -2.216 1.00 98.38 371 GLY A C 1
ATOM 2735 O O . GLY A 1 371 ? 5.774 5.832 -1.255 1.00 98.38 371 GLY A O 1
ATOM 2736 N N . VAL A 1 372 ? 7.100 7.192 -2.427 1.00 98.62 372 VAL A N 1
ATOM 2737 C CA . VAL A 1 372 ? 8.095 7.442 -1.374 1.00 98.62 372 VAL A CA 1
ATOM 2738 C C . VAL A 1 372 ? 8.238 8.948 -1.256 1.00 98.62 372 VAL A C 1
ATOM 2740 O O . VAL A 1 372 ? 9.039 9.579 -1.947 1.00 98.62 372 VAL A O 1
ATOM 2743 N N . THR A 1 373 ? 7.353 9.543 -0.462 1.00 97.56 373 THR A N 1
ATOM 2744 C CA . THR A 1 373 ? 7.091 10.978 -0.532 1.00 97.56 373 THR A CA 1
ATOM 2745 C C . THR A 1 373 ? 7.637 11.749 0.668 1.00 97.56 373 THR A C 1
ATOM 2747 O O . THR A 1 373 ? 7.959 11.214 1.732 1.00 97.56 373 THR A O 1
ATOM 2750 N N . ASN A 1 374 ? 7.779 13.056 0.475 1.00 95.81 374 ASN A N 1
ATOM 2751 C CA . ASN A 1 374 ? 8.471 13.973 1.370 1.00 95.81 374 ASN A CA 1
ATOM 2752 C C . ASN A 1 374 ? 7.545 14.672 2.387 1.00 95.81 374 ASN A C 1
ATOM 2754 O O . ASN A 1 374 ? 7.973 15.631 3.032 1.00 95.81 374 ASN A O 1
ATOM 2758 N N . GLY A 1 375 ? 6.294 14.220 2.545 1.00 93.81 375 GLY A N 1
ATOM 2759 C CA . GLY A 1 375 ? 5.284 14.911 3.361 1.00 93.81 375 GLY A CA 1
ATOM 2760 C C . GLY A 1 375 ? 5.633 15.024 4.852 1.00 93.81 375 GLY A C 1
ATOM 2761 O O . GLY A 1 375 ? 5.178 15.949 5.520 1.00 93.81 375 GLY A O 1
ATOM 2762 N N . SER A 1 376 ? 6.511 14.152 5.356 1.00 93.81 376 SER A N 1
ATOM 2763 C CA . SER A 1 376 ? 7.044 14.209 6.724 1.00 93.81 376 SER A CA 1
ATOM 2764 C C . SER A 1 376 ? 8.449 14.814 6.803 1.00 93.81 376 SER A C 1
ATOM 2766 O O . SER A 1 376 ? 9.106 14.668 7.825 1.00 93.81 376 SER A O 1
ATOM 2768 N N . VAL A 1 377 ? 8.973 15.484 5.769 1.00 93.94 377 VAL A N 1
ATOM 2769 C CA . VAL A 1 377 ? 10.300 16.114 5.875 1.00 93.94 377 VAL A CA 1
ATOM 2770 C C . VAL A 1 377 ? 10.260 17.275 6.871 1.00 93.94 377 VAL A C 1
ATOM 2772 O O . VAL A 1 377 ? 9.842 18.388 6.563 1.00 93.94 377 VAL A O 1
ATOM 2775 N N . ASN A 1 378 ? 10.758 17.013 8.076 1.00 91.81 378 ASN A N 1
ATOM 2776 C CA . ASN A 1 378 ? 10.876 17.979 9.159 1.00 91.81 378 ASN A CA 1
ATOM 2777 C C . ASN A 1 378 ? 12.186 17.723 9.923 1.00 91.81 378 ASN A C 1
ATOM 2779 O O . ASN A 1 378 ? 12.433 16.582 10.308 1.00 91.81 378 ASN A O 1
ATOM 2783 N N . PRO A 1 379 ? 13.032 18.737 10.193 1.00 89.31 379 PRO A N 1
ATOM 2784 C CA . PRO A 1 379 ? 14.277 18.566 10.948 1.00 89.31 379 PRO A CA 1
ATOM 2785 C C . PRO A 1 379 ? 14.152 17.734 12.237 1.00 89.31 379 PRO A C 1
ATOM 2787 O O . PRO A 1 379 ? 15.072 16.974 12.538 1.00 89.31 379 PRO A O 1
ATOM 2790 N N . ALA A 1 380 ? 13.009 17.808 12.929 1.00 90.44 380 ALA A N 1
ATOM 2791 C CA . ALA A 1 380 ? 12.713 17.060 14.151 1.00 90.44 380 ALA A CA 1
ATOM 2792 C C . ALA A 1 380 ? 12.328 15.582 13.937 1.00 90.44 380 ALA A C 1
ATOM 2794 O O . ALA A 1 380 ? 12.199 14.850 14.916 1.00 90.44 380 ALA A O 1
ATOM 2795 N N . GLU A 1 381 ? 12.147 15.118 12.694 1.00 94.06 381 GLU A N 1
ATOM 2796 C CA . GLU A 1 381 ? 11.834 13.710 12.435 1.00 94.06 381 GLU A CA 1
ATOM 2797 C C . GLU A 1 381 ? 12.959 12.793 12.927 1.00 94.06 381 GLU A C 1
ATOM 2799 O O . GLU A 1 381 ? 14.109 12.982 12.509 1.00 94.06 381 GLU A O 1
ATOM 2804 N N . PRO A 1 382 ? 12.656 11.771 13.742 1.00 92.75 382 PRO A N 1
ATOM 2805 C CA . PRO A 1 382 ? 13.662 10.824 14.210 1.00 92.75 382 PRO A CA 1
ATOM 2806 C C . PRO A 1 382 ? 14.114 9.857 13.107 1.00 92.75 382 PRO A C 1
ATOM 2808 O O . PRO A 1 382 ? 15.225 9.338 13.164 1.00 92.75 382 PRO A O 1
ATOM 2811 N N . VAL A 1 383 ? 13.279 9.638 12.086 1.00 95.31 383 VAL A N 1
ATOM 2812 C CA . VAL A 1 383 ? 13.569 8.776 10.934 1.00 95.31 383 VAL A CA 1
ATOM 2813 C C . VAL A 1 383 ? 13.522 9.624 9.671 1.00 95.31 383 VAL A C 1
ATOM 2815 O O . VAL A 1 383 ? 12.588 10.390 9.471 1.00 95.31 383 VAL A O 1
ATOM 2818 N N . LYS A 1 384 ? 14.552 9.527 8.828 1.00 96.06 384 LYS A N 1
ATOM 2819 C CA . LYS A 1 384 ? 14.706 10.397 7.648 1.00 96.06 384 LYS A CA 1
ATOM 2820 C C . LYS A 1 384 ? 14.326 9.726 6.327 1.00 96.06 384 LYS A C 1
ATOM 2822 O O . LYS A 1 384 ? 14.136 10.414 5.327 1.00 96.06 384 LYS A O 1
ATOM 2827 N N . ASN A 1 385 ? 14.218 8.400 6.319 1.00 97.56 385 ASN A N 1
ATOM 2828 C CA . ASN A 1 385 ? 13.949 7.634 5.109 1.00 97.56 385 ASN A CA 1
ATOM 2829 C C . ASN A 1 385 ? 12.458 7.328 4.970 1.00 97.56 385 ASN A C 1
ATOM 2831 O O . ASN A 1 385 ? 11.830 6.843 5.910 1.00 97.56 385 ASN A O 1
ATOM 2835 N N . SER A 1 386 ? 11.934 7.569 3.775 1.00 98.69 386 SER A N 1
ATOM 2836 C CA . SER A 1 386 ? 10.638 7.093 3.300 1.00 98.69 386 SER A CA 1
ATOM 2837 C C . SER A 1 386 ? 10.873 5.808 2.510 1.00 98.69 386 SER A C 1
ATOM 2839 O O . SER A 1 386 ? 11.532 5.854 1.474 1.00 98.69 386 SER A O 1
ATOM 2841 N N . ILE A 1 387 ? 10.390 4.663 2.994 1.00 98.81 387 ILE A N 1
ATOM 2842 C CA . ILE A 1 387 ? 10.723 3.351 2.423 1.00 98.81 387 ILE A CA 1
ATOM 2843 C C . ILE A 1 387 ? 9.456 2.644 1.953 1.00 98.81 387 ILE A C 1
ATOM 2845 O O . ILE A 1 387 ? 8.555 2.395 2.753 1.00 98.81 387 ILE A O 1
ATOM 2849 N N . VAL A 1 388 ? 9.420 2.261 0.675 1.00 98.94 388 VAL A N 1
ATOM 2850 C CA . VAL A 1 388 ? 8.411 1.338 0.145 1.00 98.94 388 VAL A CA 1
ATOM 2851 C C . VAL A 1 388 ? 9.078 0.158 -0.546 1.00 98.94 388 VAL A C 1
ATOM 2853 O O . VAL A 1 388 ? 9.899 0.342 -1.445 1.00 98.94 388 VAL A O 1
ATOM 2856 N N . THR A 1 389 ? 8.673 -1.055 -0.170 1.00 98.94 389 THR A N 1
ATOM 2857 C CA . THR A 1 389 ? 9.148 -2.297 -0.789 1.00 98.94 389 THR A CA 1
ATOM 2858 C C . THR A 1 389 ? 7.967 -3.166 -1.219 1.00 98.94 389 THR A C 1
ATOM 2860 O O . THR A 1 389 ? 7.139 -3.547 -0.392 1.00 98.94 389 THR A O 1
ATOM 2863 N N . ILE A 1 390 ? 7.901 -3.499 -2.511 1.00 98.94 390 ILE A N 1
ATOM 2864 C CA . ILE A 1 390 ? 6.807 -4.270 -3.119 1.00 98.94 390 ILE A CA 1
ATOM 2865 C C . ILE A 1 390 ? 7.356 -5.539 -3.772 1.00 98.94 390 ILE A C 1
ATOM 2867 O O . ILE A 1 390 ? 8.252 -5.468 -4.617 1.00 98.94 390 ILE A O 1
ATOM 2871 N N . GLY A 1 391 ? 6.785 -6.695 -3.429 1.00 98.88 391 GLY A N 1
ATOM 2872 C CA . GLY A 1 391 ? 7.069 -7.959 -4.104 1.00 98.88 391 GLY A CA 1
ATOM 2873 C C . GLY A 1 391 ? 5.996 -8.357 -5.113 1.00 98.88 391 GLY A C 1
ATOM 2874 O O . GLY A 1 391 ? 4.904 -8.786 -4.742 1.00 98.88 391 GLY A O 1
ATOM 2875 N N . LEU A 1 392 ? 6.311 -8.286 -6.407 1.00 98.94 392 LEU A N 1
ATOM 2876 C CA . LEU A 1 392 ? 5.502 -8.857 -7.484 1.00 98.94 392 LEU A CA 1
ATOM 2877 C C . LEU A 1 392 ? 6.125 -10.202 -7.882 1.00 98.94 392 LEU A C 1
ATOM 2879 O O . LEU A 1 392 ? 7.006 -10.276 -8.739 1.00 98.94 392 LEU A O 1
ATOM 2883 N N . ALA A 1 393 ? 5.712 -11.254 -7.176 1.00 97.88 393 ALA A N 1
ATOM 2884 C CA . ALA A 1 393 ? 6.421 -12.531 -7.152 1.00 97.88 393 ALA A CA 1
ATOM 2885 C C . ALA A 1 393 ? 5.957 -13.558 -8.198 1.00 97.88 393 ALA A C 1
ATOM 2887 O O . ALA A 1 393 ? 6.638 -14.568 -8.384 1.00 97.88 393 ALA A O 1
ATOM 2888 N N . THR A 1 394 ? 4.803 -13.362 -8.841 1.00 98.44 394 THR A N 1
ATOM 2889 C CA . THR A 1 394 ? 4.174 -14.384 -9.695 1.00 98.44 394 THR A CA 1
ATOM 2890 C C . THR A 1 394 ? 3.666 -13.801 -11.012 1.00 98.44 394 THR A C 1
ATOM 2892 O O . THR A 1 394 ? 3.497 -12.592 -11.157 1.00 98.44 394 THR A O 1
ATOM 2895 N N . LYS A 1 395 ? 3.319 -14.679 -11.959 1.00 97.75 395 LYS A N 1
ATOM 2896 C CA . LYS A 1 395 ? 2.714 -14.309 -13.251 1.00 97.75 395 LYS A CA 1
ATOM 2897 C C . LYS A 1 395 ? 1.361 -13.596 -13.136 1.00 97.75 395 LYS A C 1
ATOM 2899 O O . LYS A 1 395 ? 0.909 -12.990 -14.101 1.00 97.75 395 LYS A O 1
ATOM 2904 N N . SER A 1 396 ? 0.689 -13.729 -11.993 1.00 98.19 396 SER A N 1
ATOM 2905 C CA . SER A 1 396 ? -0.579 -13.050 -11.711 1.00 98.19 396 SER A CA 1
ATOM 2906 C C . SER A 1 396 ? -0.355 -11.689 -11.050 1.00 98.19 396 SER A C 1
ATOM 2908 O O . SER A 1 396 ? -1.304 -10.914 -10.913 1.00 98.19 396 SER A O 1
ATOM 2910 N N . SER A 1 397 ? 0.871 -11.401 -10.601 1.00 98.81 397 SER A N 1
ATOM 2911 C CA . SER A 1 397 ? 1.198 -10.131 -9.976 1.00 98.81 397 SER A CA 1
ATOM 2912 C C . SER A 1 397 ? 1.259 -9.014 -11.011 1.00 98.81 397 SER A C 1
ATOM 2914 O O . SER A 1 397 ? 1.811 -9.169 -12.104 1.00 98.81 397 SER A O 1
ATOM 2916 N N . ARG A 1 398 ? 0.689 -7.866 -10.648 1.00 98.81 398 ARG A N 1
ATOM 2917 C CA . ARG A 1 398 ? 0.559 -6.717 -11.533 1.00 98.81 398 ARG A CA 1
ATOM 2918 C C . ARG A 1 398 ? 0.659 -5.400 -10.773 1.00 98.81 398 ARG A C 1
ATOM 2920 O O . ARG A 1 398 ? 0.061 -5.265 -9.711 1.00 98.81 398 ARG A O 1
ATOM 2927 N N . LEU A 1 399 ? 1.349 -4.424 -11.351 1.00 98.94 399 LEU A N 1
ATOM 2928 C CA . LEU A 1 399 ? 1.316 -3.023 -10.934 1.00 98.94 399 LEU A CA 1
ATOM 2929 C C . LEU A 1 399 ? 0.796 -2.167 -12.093 1.00 98.94 399 LEU A C 1
ATOM 2931 O O . LEU A 1 399 ? 1.385 -2.166 -13.168 1.00 98.94 399 LEU A O 1
ATOM 2935 N N . ASP A 1 400 ? -0.297 -1.445 -11.873 1.00 98.88 400 ASP A N 1
ATOM 2936 C CA . ASP A 1 400 ? -0.825 -0.405 -12.754 1.00 98.88 400 ASP A CA 1
ATOM 2937 C C . ASP A 1 400 ? -0.658 0.951 -12.059 1.00 98.88 400 ASP A C 1
ATOM 2939 O O . ASP A 1 400 ? -1.441 1.303 -11.173 1.00 98.88 400 ASP A O 1
ATOM 2943 N N . GLY A 1 401 ? 0.380 1.696 -12.434 1.00 98.81 401 GLY A N 1
ATOM 2944 C CA . GLY A 1 401 ? 0.726 2.963 -11.794 1.00 98.81 401 GLY A CA 1
ATOM 2945 C C . GLY A 1 401 ? 2.198 3.327 -11.956 1.00 98.81 401 GLY A C 1
ATOM 2946 O O . GLY A 1 401 ? 3.020 2.508 -12.376 1.00 98.81 401 GLY A O 1
ATOM 2947 N N . VAL A 1 402 ? 2.539 4.559 -11.582 1.00 98.88 402 VAL A N 1
ATOM 2948 C CA . VAL A 1 402 ? 3.928 5.046 -11.519 1.00 98.88 402 VAL A CA 1
ATOM 2949 C C . VAL A 1 402 ? 4.514 4.892 -10.117 1.00 98.88 402 VAL A C 1
ATOM 2951 O O . VAL A 1 402 ? 3.782 4.733 -9.137 1.00 98.88 402 VAL A O 1
ATOM 2954 N N . VAL A 1 403 ? 5.841 4.985 -10.011 1.00 98.88 403 VAL A N 1
ATOM 2955 C CA . VAL A 1 403 ? 6.547 5.093 -8.724 1.00 98.88 403 VAL A CA 1
ATOM 2956 C C . VAL A 1 403 ? 7.018 6.533 -8.542 1.00 98.88 403 VAL A C 1
ATOM 2958 O O . VAL A 1 403 ? 7.929 6.992 -9.227 1.00 98.88 403 VAL A O 1
ATOM 2961 N N . VAL A 1 404 ? 6.383 7.253 -7.625 1.00 98.56 404 VAL A N 1
ATOM 2962 C CA . VAL A 1 404 ? 6.635 8.662 -7.334 1.00 98.56 404 VAL A CA 1
ATOM 2963 C C . VAL A 1 404 ? 7.675 8.788 -6.227 1.00 98.56 404 VAL A C 1
ATOM 2965 O O . VAL A 1 404 ? 7.504 8.270 -5.123 1.00 98.56 404 VAL A O 1
ATOM 2968 N N . ASN A 1 405 ? 8.730 9.549 -6.509 1.00 97.81 405 ASN A N 1
ATOM 2969 C CA . ASN A 1 405 ? 9.685 10.020 -5.516 1.00 97.81 405 ASN A CA 1
ATOM 2970 C C . ASN A 1 405 ? 9.819 11.537 -5.650 1.00 97.81 405 ASN A C 1
ATOM 2972 O O . ASN A 1 405 ? 10.426 12.030 -6.599 1.00 97.81 405 ASN A O 1
ATOM 2976 N N . ASN A 1 406 ? 9.240 12.277 -4.706 1.00 96.38 406 ASN A N 1
ATOM 2977 C CA . ASN A 1 406 ? 9.240 13.741 -4.728 1.00 96.38 406 ASN A CA 1
ATOM 2978 C C . ASN A 1 406 ? 10.285 14.352 -3.770 1.00 96.38 406 ASN A C 1
ATOM 2980 O O . ASN A 1 406 ? 10.245 15.552 -3.476 1.00 96.38 406 ASN A O 1
ATOM 2984 N N . HIS A 1 407 ? 11.241 13.555 -3.275 1.00 96.69 407 HIS A N 1
ATOM 2985 C CA . HIS A 1 407 ? 12.360 14.084 -2.501 1.00 96.69 407 HIS A CA 1
ATOM 2986 C C . HIS A 1 407 ? 13.244 14.973 -3.383 1.00 96.69 407 HIS A C 1
ATOM 2988 O O . HIS A 1 407 ? 13.843 14.553 -4.372 1.00 96.69 407 HIS A O 1
ATOM 2994 N N . THR A 1 408 ? 13.343 16.243 -3.005 1.00 95.38 408 THR A N 1
ATOM 2995 C CA . THR A 1 408 ? 14.158 17.233 -3.709 1.00 95.38 408 THR A CA 1
ATOM 2996 C C . THR A 1 408 ? 15.636 17.093 -3.345 1.00 95.38 408 THR A C 1
ATOM 2998 O O . THR A 1 408 ? 15.994 16.570 -2.288 1.00 95.38 408 THR A O 1
ATOM 3001 N N . LYS A 1 409 ? 16.521 17.694 -4.152 1.00 94.88 409 LYS A N 1
ATOM 3002 C CA . LYS A 1 409 ? 17.954 17.811 -3.816 1.00 94.88 409 LYS A CA 1
ATOM 3003 C C . LYS A 1 409 ? 18.184 18.403 -2.419 1.00 94.88 409 LYS A C 1
ATOM 3005 O O . LYS A 1 409 ? 19.075 17.949 -1.711 1.00 94.88 409 LYS A O 1
ATOM 3010 N N . LYS A 1 410 ? 17.359 19.374 -2.006 1.00 96.25 410 LYS A N 1
ATOM 3011 C CA . LYS A 1 410 ? 17.420 19.982 -0.668 1.00 96.25 410 LYS A CA 1
ATOM 3012 C C . LYS A 1 410 ? 17.035 18.987 0.434 1.00 96.25 410 LYS A C 1
ATOM 3014 O O . LYS A 1 410 ? 17.659 18.993 1.494 1.00 96.25 410 LYS A O 1
ATOM 3019 N N . ASN A 1 411 ? 16.034 18.133 0.196 1.00 96.50 411 ASN A N 1
ATOM 3020 C CA . ASN A 1 411 ? 15.663 17.077 1.143 1.00 96.50 411 ASN A CA 1
ATOM 3021 C C . ASN A 1 411 ? 16.824 16.091 1.323 1.00 96.50 411 ASN A C 1
ATOM 3023 O O . ASN A 1 411 ? 17.238 15.854 2.456 1.00 96.50 411 ASN A O 1
ATOM 3027 N N . ASN A 1 412 ? 17.419 15.640 0.216 1.00 96.25 412 ASN A N 1
ATOM 3028 C CA . ASN A 1 412 ? 18.556 14.716 0.222 1.00 96.25 412 ASN A CA 1
ATOM 3029 C C . ASN A 1 412 ? 19.777 15.317 0.939 1.00 96.25 412 ASN A C 1
ATOM 3031 O O . ASN A 1 412 ? 20.375 14.672 1.792 1.00 96.25 412 ASN A O 1
ATOM 3035 N N . GLN A 1 413 ? 20.108 16.587 0.676 1.00 96.38 413 GLN A N 1
ATOM 3036 C CA . GLN A 1 413 ? 21.166 17.315 1.400 1.00 96.38 413 GLN A CA 1
ATOM 3037 C C . GLN A 1 413 ? 20.901 17.418 2.909 1.00 96.38 413 GLN A C 1
ATOM 3039 O O . GLN A 1 413 ? 21.838 17.523 3.693 1.00 96.38 413 GLN A O 1
ATOM 3044 N N . SER A 1 414 ? 19.630 17.374 3.313 1.00 95.62 414 SER A N 1
ATOM 3045 C CA . SER A 1 414 ? 19.207 17.361 4.717 1.00 95.62 414 SER A CA 1
ATOM 3046 C C . SER A 1 414 ? 19.089 15.940 5.293 1.00 95.62 414 SER A C 1
ATOM 3048 O O . SER A 1 414 ? 18.569 15.769 6.394 1.00 95.62 414 SER A O 1
ATOM 3050 N N . GLY A 1 415 ? 19.540 14.922 4.554 1.00 96.88 415 GLY A N 1
ATOM 3051 C CA . GLY A 1 415 ? 19.554 13.522 4.970 1.00 96.88 415 GLY A CA 1
ATOM 3052 C C . GLY A 1 415 ? 18.243 12.761 4.769 1.00 96.88 415 GLY A C 1
ATOM 3053 O O . GLY A 1 415 ? 18.149 11.637 5.250 1.00 96.88 415 GLY A O 1
ATOM 3054 N N . PHE A 1 416 ? 17.242 13.340 4.096 1.00 98.31 416 PHE A N 1
ATOM 3055 C CA . PHE A 1 416 ? 15.959 12.679 3.836 1.00 98.31 416 PHE A CA 1
ATOM 3056 C C . PHE A 1 416 ? 15.912 12.067 2.450 1.00 98.31 416 PHE A C 1
ATOM 3058 O O . PHE A 1 416 ? 16.045 12.794 1.466 1.00 98.31 416 PHE A O 1
ATOM 3065 N N . TYR A 1 417 ? 15.589 10.781 2.370 1.00 98.00 417 TYR A N 1
ATOM 3066 C CA . TYR A 1 417 ? 15.601 10.036 1.116 1.00 98.00 417 TYR A CA 1
ATOM 3067 C C . TYR A 1 417 ? 14.315 9.235 0.928 1.00 98.00 417 TYR A C 1
ATOM 3069 O O . TYR A 1 417 ? 13.833 8.595 1.863 1.00 98.00 417 TYR A O 1
ATOM 3077 N N . GLY A 1 418 ? 13.795 9.243 -0.298 1.00 98.31 418 GLY A N 1
ATOM 3078 C CA . GLY A 1 418 ? 12.804 8.274 -0.752 1.00 98.31 418 GLY A CA 1
ATOM 3079 C C . GLY A 1 418 ? 13.508 7.042 -1.313 1.00 98.31 418 GLY A C 1
ATOM 3080 O O . GLY A 1 418 ? 14.372 7.184 -2.180 1.00 98.31 418 GLY A O 1
ATOM 3081 N N . ILE A 1 419 ? 13.158 5.859 -0.811 1.00 98.56 419 ILE A N 1
ATOM 3082 C CA . ILE A 1 419 ? 13.780 4.577 -1.155 1.00 98.56 419 ILE A CA 1
ATOM 3083 C C . ILE A 1 419 ? 12.686 3.601 -1.583 1.00 98.56 419 ILE A C 1
ATOM 3085 O O . ILE A 1 419 ? 11.937 3.089 -0.751 1.00 98.56 419 ILE A O 1
ATOM 3089 N N . SER A 1 420 ? 12.597 3.339 -2.885 1.00 98.81 420 SER A N 1
ATOM 3090 C CA . SER A 1 420 ? 11.623 2.411 -3.464 1.00 98.81 420 SER A CA 1
ATOM 3091 C C . SER A 1 420 ? 12.310 1.148 -3.985 1.00 98.81 420 SER A C 1
ATOM 3093 O O . SER A 1 420 ? 13.238 1.220 -4.792 1.00 98.81 420 SER A O 1
ATOM 3095 N N . THR A 1 421 ? 11.846 -0.021 -3.540 1.00 98.88 421 THR A N 1
ATOM 3096 C CA . THR A 1 421 ? 12.298 -1.325 -4.049 1.00 98.88 421 THR A CA 1
ATOM 3097 C C . THR A 1 421 ? 11.133 -2.084 -4.668 1.00 98.88 421 THR A C 1
ATOM 3099 O O . THR A 1 421 ? 10.137 -2.355 -3.997 1.00 98.88 421 THR A O 1
ATOM 3102 N N . ILE A 1 422 ? 11.269 -2.460 -5.937 1.00 98.94 422 ILE A N 1
ATOM 3103 C CA . ILE A 1 422 ? 10.286 -3.267 -6.662 1.00 98.94 422 ILE A CA 1
ATOM 3104 C C . ILE A 1 422 ? 10.947 -4.585 -7.067 1.00 98.94 422 ILE A C 1
ATOM 3106 O O . ILE A 1 422 ? 11.908 -4.594 -7.838 1.00 98.94 422 ILE A O 1
ATOM 3110 N N . TYR A 1 423 ? 10.422 -5.706 -6.576 1.00 98.94 423 TYR A N 1
ATOM 3111 C CA . TYR A 1 423 ? 10.731 -7.019 -7.140 1.00 98.94 423 TYR A CA 1
ATOM 3112 C C . TYR A 1 423 ? 9.705 -7.326 -8.229 1.00 98.94 423 TYR A C 1
ATOM 3114 O O . TYR A 1 423 ? 8.508 -7.314 -7.954 1.00 98.94 423 TYR A O 1
ATOM 3122 N N . LEU A 1 424 ? 10.165 -7.593 -9.449 1.00 98.88 424 LEU A N 1
ATOM 3123 C CA . LEU A 1 424 ? 9.334 -7.864 -10.619 1.00 98.88 424 LEU A CA 1
ATOM 3124 C C . LEU A 1 424 ? 9.769 -9.196 -11.234 1.00 98.88 424 LEU A C 1
ATOM 3126 O O . LEU A 1 424 ? 10.710 -9.253 -12.027 1.00 98.88 424 LEU A O 1
ATOM 3130 N N . GLN A 1 425 ? 9.121 -10.280 -10.815 1.00 98.38 425 GLN A N 1
ATOM 3131 C CA . GLN A 1 425 ? 9.619 -11.636 -11.034 1.00 98.38 425 GLN A CA 1
ATOM 3132 C C . GLN A 1 425 ? 8.546 -12.565 -11.598 1.00 98.38 425 GLN A C 1
ATOM 3134 O O . GLN A 1 425 ? 7.349 -12.343 -11.449 1.00 98.38 425 GLN A O 1
ATOM 3139 N N . ASN A 1 426 ? 8.996 -13.654 -12.212 1.00 98.19 426 ASN A N 1
ATOM 3140 C CA . ASN A 1 426 ? 8.181 -14.793 -12.624 1.00 98.19 426 ASN A CA 1
ATOM 3141 C C . ASN A 1 426 ? 6.988 -14.436 -13.525 1.00 98.19 426 ASN A C 1
ATOM 3143 O O . ASN A 1 426 ? 5.888 -14.957 -13.343 1.00 98.19 426 ASN A O 1
ATOM 3147 N N . GLY A 1 427 ? 7.199 -13.535 -14.486 1.00 97.44 427 GLY A N 1
ATOM 3148 C CA . GLY A 1 427 ? 6.168 -13.073 -15.413 1.00 97.44 427 GLY A CA 1
ATOM 3149 C C . GLY A 1 427 ? 5.274 -11.959 -14.865 1.00 97.44 427 GLY A C 1
ATOM 3150 O O . GLY A 1 427 ? 4.299 -11.608 -15.527 1.00 97.44 427 GLY A O 1
ATOM 3151 N N . ALA A 1 428 ? 5.572 -11.406 -13.683 1.00 98.75 428 ALA A N 1
ATOM 3152 C CA . ALA A 1 428 ? 4.857 -10.253 -13.149 1.00 98.75 428 ALA A CA 1
ATOM 3153 C C . ALA A 1 428 ? 4.924 -9.052 -14.102 1.00 98.75 428 ALA A C 1
ATOM 3155 O O . ALA A 1 428 ? 5.957 -8.794 -14.729 1.00 98.75 428 ALA A O 1
ATOM 3156 N N . VAL A 1 429 ? 3.828 -8.293 -14.166 1.00 98.81 429 VAL A N 1
ATOM 3157 C CA . VAL A 1 429 ? 3.664 -7.186 -15.116 1.00 98.81 429 VAL A CA 1
ATOM 3158 C C . VAL A 1 429 ? 3.617 -5.842 -14.400 1.00 98.81 429 VAL A C 1
ATOM 3160 O O . VAL A 1 429 ? 2.824 -5.643 -13.488 1.00 98.81 429 VAL A O 1
ATOM 3163 N N . TRP A 1 430 ? 4.393 -4.874 -14.866 1.00 98.94 430 TRP A N 1
ATOM 3164 C CA . TRP A 1 430 ? 4.265 -3.477 -14.475 1.00 98.94 430 TRP A CA 1
ATOM 3165 C C . TRP A 1 430 ? 3.854 -2.631 -15.678 1.00 98.94 430 TRP A C 1
ATOM 3167 O O . TRP A 1 430 ? 4.619 -2.477 -16.624 1.00 98.94 430 TRP A O 1
ATOM 3177 N N . ASN A 1 431 ? 2.651 -2.066 -15.638 1.00 98.88 431 ASN A N 1
ATOM 3178 C CA . ASN A 1 431 ? 2.203 -1.036 -16.567 1.00 98.88 431 ASN A CA 1
ATOM 3179 C C . ASN A 1 431 ? 2.558 0.329 -15.987 1.00 98.88 431 ASN A C 1
ATOM 3181 O O . ASN A 1 431 ? 1.857 0.848 -15.115 1.00 98.88 431 ASN A O 1
ATOM 3185 N N . ASN A 1 432 ? 3.675 0.879 -16.453 1.00 98.88 432 ASN A N 1
ATOM 3186 C CA . ASN A 1 432 ? 4.183 2.155 -15.987 1.00 98.88 432 ASN A CA 1
ATOM 3187 C C . ASN A 1 432 ? 3.458 3.296 -16.710 1.00 98.88 432 ASN A C 1
ATOM 3189 O O . ASN A 1 432 ? 3.840 3.682 -17.813 1.00 98.88 432 ASN A O 1
ATOM 3193 N N . GLU A 1 433 ? 2.390 3.792 -16.092 1.00 98.38 433 GLU A N 1
ATOM 3194 C CA . GLU A 1 433 ? 1.570 4.923 -16.533 1.00 98.38 433 GLU A CA 1
ATOM 3195 C C . GLU A 1 433 ? 0.924 5.566 -15.309 1.00 98.38 433 GLU A C 1
ATOM 3197 O O . GLU A 1 433 ? 0.479 4.851 -14.406 1.00 98.38 433 GLU A O 1
ATOM 3202 N N . ALA A 1 434 ? 0.877 6.897 -15.254 1.00 98.25 434 ALA A N 1
ATOM 3203 C CA . ALA A 1 434 ? 0.251 7.592 -14.140 1.00 98.25 434 ALA A CA 1
ATOM 3204 C C . ALA A 1 434 ? -1.208 7.147 -13.933 1.00 98.25 434 ALA A C 1
ATOM 3206 O O . ALA A 1 434 ? -2.042 7.189 -14.843 1.00 98.25 434 ALA A O 1
ATOM 3207 N N . TYR A 1 435 ? -1.530 6.743 -12.703 1.00 98.00 435 TYR A N 1
ATOM 3208 C CA . TYR A 1 435 ? -2.877 6.358 -12.305 1.00 98.00 435 TYR A CA 1
ATOM 3209 C C . TYR A 1 435 ? -3.504 7.470 -11.459 1.00 98.00 435 TYR A C 1
ATOM 3211 O O . TYR A 1 435 ? -3.286 7.545 -10.251 1.00 98.00 435 TYR A O 1
ATOM 3219 N N . GLY A 1 436 ? -4.278 8.345 -12.100 1.00 96.06 436 GLY A N 1
ATOM 3220 C CA . GLY A 1 436 ? -4.817 9.545 -11.458 1.00 96.06 436 GLY A CA 1
ATOM 3221 C C . GLY A 1 436 ? -3.807 10.696 -11.416 1.00 96.06 436 GLY A C 1
ATOM 3222 O O . GLY A 1 436 ? -2.821 10.710 -12.155 1.00 96.06 436 GLY A O 1
ATOM 3223 N N . MET A 1 437 ? -4.050 11.662 -10.532 1.00 95.62 437 MET A N 1
ATOM 3224 C CA . MET A 1 437 ? -3.213 12.845 -10.357 1.00 95.62 437 MET A CA 1
ATOM 3225 C C . MET A 1 437 ? -1.859 12.497 -9.716 1.00 95.62 437 MET A C 1
ATOM 3227 O O . MET A 1 437 ? -1.799 11.839 -8.677 1.00 95.62 437 MET A O 1
ATOM 3231 N N . THR A 1 438 ? -0.771 13.007 -10.295 1.00 95.50 438 THR A N 1
ATOM 3232 C CA . THR A 1 438 ? 0.567 13.044 -9.680 1.00 95.50 438 THR A CA 1
ATOM 3233 C C . THR A 1 438 ? 0.882 14.449 -9.167 1.00 95.50 438 THR A C 1
ATOM 3235 O O . THR A 1 438 ? 0.203 15.421 -9.509 1.00 95.50 438 THR A O 1
ATOM 3238 N N . ASP A 1 439 ? 1.933 14.592 -8.359 1.00 91.25 439 ASP A N 1
ATOM 3239 C CA . ASP A 1 439 ? 2.399 15.914 -7.948 1.00 91.25 439 ASP A CA 1
ATOM 3240 C C . ASP A 1 439 ? 2.901 16.741 -9.148 1.00 91.25 439 ASP A C 1
ATOM 3242 O O . ASP A 1 439 ? 3.321 16.205 -10.176 1.00 91.25 439 ASP A O 1
ATOM 3246 N N . LYS A 1 440 ? 2.869 18.076 -9.028 1.00 89.12 440 LYS A N 1
ATOM 3247 C CA . LYS A 1 440 ? 3.281 18.991 -10.113 1.00 89.12 440 LYS A CA 1
ATOM 3248 C C . LYS A 1 440 ? 4.754 18.849 -10.507 1.00 89.12 440 LYS A C 1
ATOM 3250 O O . LYS A 1 440 ? 5.124 19.260 -11.603 1.00 89.12 440 LYS A O 1
ATOM 3255 N N . GLY A 1 441 ? 5.589 18.338 -9.605 1.00 90.69 441 GLY A N 1
ATOM 3256 C CA . GLY A 1 441 ? 7.011 18.106 -9.824 1.00 90.69 441 GLY A CA 1
ATOM 3257 C C . GLY A 1 441 ? 7.316 16.739 -10.431 1.00 90.69 441 GLY A C 1
ATOM 3258 O O . GLY A 1 441 ? 8.490 16.440 -10.635 1.00 90.69 441 GLY A O 1
ATOM 3259 N N . PHE A 1 442 ? 6.302 15.923 -10.733 1.00 96.19 442 PHE A N 1
ATOM 3260 C CA . PHE A 1 442 ? 6.491 14.589 -11.281 1.00 96.19 442 PHE A CA 1
ATOM 3261 C C . PHE A 1 442 ? 7.155 14.640 -12.663 1.00 96.19 442 PHE A C 1
ATOM 3263 O O . PHE A 1 442 ? 6.571 15.067 -13.662 1.00 96.19 442 PHE A O 1
ATOM 3270 N N . THR A 1 443 ? 8.400 14.172 -12.721 1.00 95.94 443 THR A N 1
ATOM 3271 C CA . THR A 1 443 ? 9.194 14.082 -13.954 1.00 95.94 443 THR A CA 1
ATOM 3272 C C . THR A 1 443 ? 9.219 12.681 -14.554 1.00 95.94 443 THR A C 1
ATOM 3274 O O . THR A 1 443 ? 9.899 12.475 -15.559 1.00 95.94 443 THR A O 1
ATOM 3277 N N . GLY A 1 444 ? 8.502 11.730 -13.953 1.00 98.25 444 GLY A N 1
ATOM 3278 C CA . GLY A 1 444 ? 8.498 10.326 -14.342 1.00 98.25 444 GLY A CA 1
ATOM 3279 C C . GLY A 1 444 ? 8.779 9.380 -13.179 1.00 98.25 444 GLY A C 1
ATOM 3280 O O . GLY A 1 444 ? 9.145 9.808 -12.082 1.00 98.25 444 GLY A O 1
ATOM 3281 N N . SER A 1 445 ? 8.573 8.088 -13.425 1.00 98.81 445 SER A N 1
ATOM 3282 C CA . SER A 1 445 ? 8.774 7.050 -12.417 1.00 98.81 445 SER A CA 1
ATOM 3283 C C . SER A 1 445 ? 10.226 6.986 -11.964 1.00 98.81 445 SER A C 1
ATOM 3285 O O . SER A 1 445 ? 11.145 7.023 -12.784 1.00 98.81 445 SER A O 1
ATOM 3287 N N . TYR A 1 446 ? 10.427 6.824 -10.659 1.00 98.75 446 TYR A 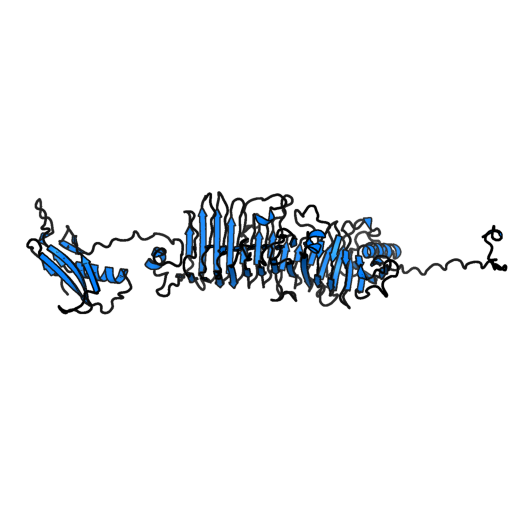N 1
ATOM 3288 C CA . TYR A 1 446 ? 11.746 6.700 -10.052 1.00 98.75 446 TYR A CA 1
ATOM 3289 C C . TYR A 1 446 ? 11.791 5.518 -9.086 1.00 98.75 446 TYR A C 1
ATOM 3291 O O . TYR A 1 446 ? 11.142 5.519 -8.036 1.00 98.75 446 TYR A O 1
ATOM 3299 N N . VAL A 1 447 ? 12.602 4.519 -9.422 1.00 98.75 447 VAL A N 1
ATOM 3300 C CA . VAL A 1 447 ? 12.812 3.316 -8.618 1.00 98.75 447 VAL A CA 1
ATOM 3301 C C . VAL A 1 447 ? 14.247 3.292 -8.110 1.00 98.75 447 VAL A C 1
ATOM 3303 O O . VAL A 1 447 ? 15.185 3.317 -8.903 1.00 98.75 447 VAL A O 1
ATOM 3306 N N . THR A 1 448 ? 14.437 3.219 -6.793 1.00 98.69 448 THR A N 1
ATOM 3307 C CA . THR A 1 448 ? 15.787 3.091 -6.221 1.00 98.69 448 THR A CA 1
ATOM 3308 C C . THR A 1 448 ? 16.381 1.725 -6.556 1.00 98.69 448 THR A C 1
ATOM 3310 O O . THR A 1 448 ? 17.512 1.636 -7.017 1.00 98.69 448 THR A O 1
ATOM 3313 N N . LYS A 1 449 ? 15.605 0.650 -6.392 1.00 98.81 449 LYS A N 1
ATOM 3314 C CA . LYS A 1 449 ? 16.049 -0.706 -6.716 1.00 98.81 449 LYS A CA 1
ATOM 3315 C C . LYS A 1 449 ? 14.978 -1.488 -7.461 1.00 98.81 449 LYS A C 1
ATOM 3317 O O . LYS A 1 449 ? 13.881 -1.696 -6.944 1.00 98.81 449 LYS A O 1
ATOM 3322 N N . LEU A 1 450 ? 15.308 -1.957 -8.660 1.00 98.94 450 LEU A N 1
ATOM 3323 C CA . LEU A 1 450 ? 14.478 -2.891 -9.415 1.00 98.94 450 LEU A CA 1
ATOM 3324 C C . LEU A 1 450 ? 15.177 -4.251 -9.467 1.00 98.94 450 LEU A C 1
ATOM 3326 O O . LEU A 1 450 ? 16.299 -4.373 -9.963 1.00 98.94 450 LEU A O 1
ATOM 3330 N N . VAL A 1 451 ? 14.494 -5.281 -8.973 1.00 98.88 451 VAL A N 1
ATOM 3331 C CA . VAL A 1 451 ? 14.984 -6.662 -8.981 1.00 98.88 451 VAL A CA 1
ATOM 3332 C C . VAL A 1 451 ? 14.106 -7.489 -9.907 1.00 98.88 451 VAL A C 1
ATOM 3334 O O . VAL A 1 451 ? 12.980 -7.849 -9.566 1.00 98.88 451 VAL A O 1
ATOM 3337 N N . GLY A 1 452 ? 14.624 -7.771 -11.095 1.00 98.81 452 GLY A N 1
ATOM 3338 C CA . GLY A 1 452 ? 13.985 -8.615 -12.090 1.00 98.81 452 GLY A CA 1
ATOM 3339 C C . GLY A 1 452 ? 13.973 -10.096 -11.713 1.00 98.81 452 GLY A C 1
ATOM 3340 O O . GLY A 1 452 ? 14.381 -10.518 -10.625 1.00 98.81 452 GLY A O 1
ATOM 3341 N N . GLY A 1 453 ? 13.519 -10.900 -12.669 1.00 98.50 453 GLY A N 1
ATOM 3342 C CA . GLY A 1 453 ? 13.503 -12.352 -12.585 1.00 98.50 453 GLY A CA 1
ATOM 3343 C C . GLY A 1 453 ? 14.885 -12.988 -12.509 1.00 98.50 453 GLY A C 1
ATOM 3344 O O . GLY A 1 453 ? 15.898 -12.315 -12.683 1.00 98.50 453 GLY A O 1
ATOM 3345 N N . SER A 1 454 ? 14.913 -14.307 -12.311 1.00 98.25 454 SER A N 1
ATOM 3346 C CA . SER A 1 454 ? 16.144 -15.108 -12.218 1.00 98.25 454 SER A CA 1
ATOM 3347 C C . SER A 1 454 ? 16.713 -15.573 -13.561 1.00 98.25 454 SER A C 1
ATOM 3349 O O . SER A 1 454 ? 17.851 -16.027 -13.610 1.00 98.25 454 SER A O 1
ATOM 3351 N N . ALA A 1 455 ? 15.944 -15.462 -14.646 1.00 98.12 455 ALA A N 1
ATOM 3352 C CA . ALA A 1 455 ? 16.397 -15.753 -16.002 1.00 98.12 455 ALA A CA 1
ATOM 3353 C C . ALA A 1 455 ? 15.639 -14.898 -17.025 1.00 98.12 455 ALA A C 1
ATOM 3355 O O . ALA A 1 455 ? 14.502 -14.488 -16.784 1.00 98.12 455 ALA A O 1
ATOM 3356 N N . MET A 1 456 ? 16.254 -14.665 -18.186 1.00 97.12 456 MET A N 1
ATOM 3357 C CA . MET A 1 456 ? 15.614 -14.006 -19.328 1.00 97.12 456 MET A CA 1
ATOM 3358 C C . MET A 1 456 ? 14.727 -14.998 -20.102 1.00 97.12 456 MET A C 1
ATOM 3360 O O . MET A 1 456 ? 15.056 -15.425 -21.208 1.00 97.12 456 MET A O 1
ATOM 3364 N N . THR A 1 457 ? 13.615 -15.399 -19.484 1.00 95.56 457 THR A N 1
ATOM 3365 C CA . THR A 1 457 ? 12.557 -16.219 -20.093 1.00 95.56 457 THR A CA 1
ATOM 3366 C C . THR A 1 457 ? 11.177 -15.669 -19.717 1.00 95.56 457 THR A C 1
ATOM 3368 O O . THR A 1 457 ? 11.046 -15.065 -18.650 1.00 95.56 457 THR A O 1
ATOM 3371 N N . PRO A 1 458 ? 10.130 -15.881 -20.537 1.00 90.81 458 PRO A N 1
ATOM 3372 C CA . PRO A 1 458 ? 8.782 -15.355 -20.281 1.00 90.81 458 PRO A CA 1
ATOM 3373 C C . PRO A 1 458 ? 8.194 -15.679 -18.901 1.00 90.81 458 PRO A C 1
ATOM 3375 O O . PRO A 1 458 ? 7.441 -14.890 -18.342 1.00 90.81 458 PRO A O 1
ATOM 3378 N N . ASP A 1 459 ? 8.520 -16.850 -18.355 1.00 95.06 459 ASP A N 1
ATOM 3379 C CA . ASP A 1 459 ? 8.001 -17.368 -17.088 1.00 95.06 459 ASP A CA 1
ATOM 3380 C C . ASP A 1 459 ? 8.845 -16.977 -15.866 1.00 95.06 459 ASP A C 1
ATOM 3382 O O . ASP A 1 459 ? 8.415 -17.210 -14.736 1.00 95.06 459 ASP A O 1
ATOM 3386 N N . LYS A 1 460 ? 10.043 -16.415 -16.075 1.00 98.00 460 LYS A N 1
ATOM 3387 C CA . LYS A 1 460 ? 10.978 -16.026 -15.006 1.00 98.00 460 LYS A CA 1
ATOM 3388 C C . LYS A 1 460 ? 11.212 -14.532 -14.947 1.00 98.00 460 LYS A C 1
ATOM 3390 O O . LYS A 1 460 ? 11.229 -13.990 -13.845 1.00 98.00 460 LYS A O 1
ATOM 3395 N N . ALA A 1 461 ? 11.395 -13.877 -16.088 1.00 98.38 461 ALA A N 1
ATOM 3396 C CA . ALA A 1 461 ? 11.665 -12.449 -16.169 1.00 98.38 461 ALA A CA 1
ATOM 3397 C C . ALA A 1 461 ? 10.475 -11.618 -15.668 1.00 98.38 461 ALA A C 1
ATOM 3399 O O . ALA A 1 461 ? 9.325 -12.055 -15.714 1.00 98.38 461 ALA A O 1
ATOM 3400 N N . GLY A 1 462 ? 10.756 -10.401 -15.212 1.00 98.69 462 GLY A N 1
ATOM 3401 C CA . GLY A 1 462 ? 9.725 -9.377 -15.051 1.00 98.69 462 GLY A CA 1
ATOM 3402 C C . GLY A 1 462 ? 9.323 -8.778 -16.398 1.00 98.69 462 GLY A C 1
ATOM 3403 O O . GLY A 1 462 ? 10.099 -8.831 -17.353 1.00 98.69 462 GLY A O 1
ATOM 3404 N N . PHE A 1 463 ? 8.139 -8.180 -16.489 1.00 98.81 463 PHE A N 1
ATOM 3405 C CA . PHE A 1 463 ? 7.668 -7.524 -17.708 1.00 98.81 463 PHE A CA 1
ATOM 3406 C C . PHE A 1 463 ? 7.225 -6.092 -17.419 1.00 98.81 463 PHE A C 1
ATOM 3408 O O . PHE A 1 463 ? 6.298 -5.873 -16.645 1.00 98.81 463 PHE A O 1
ATOM 3415 N N . ILE A 1 464 ? 7.863 -5.111 -18.048 1.00 98.94 464 ILE A N 1
ATOM 3416 C CA . ILE A 1 464 ? 7.514 -3.695 -17.921 1.00 98.94 464 ILE A CA 1
ATOM 3417 C C . ILE A 1 464 ? 6.899 -3.236 -19.236 1.00 98.94 464 ILE A C 1
ATOM 3419 O O . ILE A 1 464 ? 7.512 -3.378 -20.289 1.00 98.94 464 ILE A O 1
ATOM 3423 N N . GLN A 1 465 ? 5.710 -2.652 -19.175 1.00 98.69 465 GLN A N 1
ATOM 3424 C CA . GLN A 1 465 ? 5.119 -1.876 -20.259 1.00 98.69 465 GLN A CA 1
ATOM 3425 C C . GLN A 1 465 ? 5.354 -0.408 -19.943 1.00 98.69 465 GLN A C 1
ATOM 3427 O O . GLN A 1 465 ? 4.716 0.144 -19.044 1.00 98.69 465 GLN A O 1
ATOM 3432 N N . GLN A 1 466 ? 6.291 0.209 -20.657 1.00 98.69 466 GLN A N 1
ATOM 3433 C CA . GLN A 1 466 ? 6.558 1.629 -20.510 1.00 98.69 466 GLN A CA 1
ATOM 3434 C C . GLN A 1 466 ? 5.578 2.408 -21.385 1.00 98.69 466 GLN A C 1
ATOM 3436 O O . GLN A 1 466 ? 5.652 2.368 -22.612 1.00 98.69 466 GLN A O 1
ATOM 3441 N N . LYS A 1 467 ? 4.624 3.073 -20.733 1.00 98.38 467 LYS A N 1
ATOM 3442 C CA . LYS A 1 467 ? 3.511 3.780 -21.378 1.00 98.38 467 LYS A CA 1
ATOM 3443 C C . LYS A 1 467 ? 3.497 5.266 -21.040 1.00 98.38 467 LYS A C 1
ATOM 3445 O O . LYS A 1 467 ? 3.018 6.066 -21.838 1.00 98.38 467 LYS A O 1
ATOM 3450 N N . ASP A 1 468 ? 4.000 5.633 -19.863 1.00 98.56 468 ASP A N 1
ATOM 3451 C CA . ASP A 1 468 ? 4.045 7.019 -19.430 1.00 98.56 468 ASP A CA 1
ATOM 3452 C C . ASP A 1 468 ? 4.906 7.850 -20.386 1.00 98.56 468 ASP A C 1
ATOM 3454 O O . ASP A 1 468 ? 5.991 7.439 -20.798 1.00 98.56 468 ASP A O 1
ATOM 3458 N N . THR A 1 469 ? 4.431 9.044 -20.736 1.00 98.06 469 THR A N 1
ATOM 3459 C CA . THR A 1 469 ? 5.181 9.992 -21.580 1.00 98.06 469 THR A CA 1
ATOM 3460 C C . THR A 1 469 ? 6.446 10.521 -20.898 1.00 98.06 469 THR A C 1
ATOM 3462 O O . THR A 1 469 ? 7.313 11.105 -21.547 1.00 98.06 469 THR A O 1
ATOM 3465 N N . LYS A 1 470 ? 6.550 10.352 -19.577 1.00 98.44 470 LYS A N 1
ATOM 3466 C CA . LYS A 1 470 ? 7.698 10.733 -18.765 1.00 98.44 470 LYS A CA 1
ATOM 3467 C C . LYS A 1 470 ? 8.695 9.581 -18.625 1.00 98.44 470 LYS A C 1
ATOM 3469 O O . LYS A 1 470 ? 8.387 8.410 -18.834 1.00 98.44 470 LYS A O 1
ATOM 3474 N N . GLN A 1 471 ? 9.920 9.938 -18.257 1.00 98.38 471 GLN A N 1
ATOM 3475 C CA . GLN A 1 471 ? 11.032 9.003 -18.120 1.00 98.38 471 GLN A CA 1
ATOM 3476 C C . GLN A 1 471 ? 10.769 7.951 -17.028 1.00 98.38 471 GLN A C 1
ATOM 3478 O O . GLN A 1 471 ? 10.215 8.261 -15.976 1.00 98.38 471 GLN A O 1
ATOM 3483 N N . LEU A 1 472 ? 11.235 6.721 -17.235 1.00 98.88 472 LEU A N 1
ATOM 3484 C CA . LEU A 1 472 ? 11.419 5.738 -16.165 1.00 98.88 472 LEU A CA 1
ATOM 3485 C C . LEU A 1 472 ? 12.888 5.739 -15.732 1.00 98.88 472 LEU A C 1
ATOM 3487 O O . LEU A 1 472 ? 13.773 5.515 -16.550 1.00 98.88 472 LEU A O 1
ATOM 3491 N N . THR A 1 473 ? 13.161 5.975 -14.452 1.00 98.88 473 THR A N 1
ATOM 3492 C CA . THR A 1 473 ? 14.518 5.945 -13.885 1.00 98.88 473 THR A CA 1
ATOM 3493 C C . THR A 1 473 ? 14.654 4.815 -12.877 1.00 98.88 473 THR A C 1
ATOM 3495 O O . THR A 1 473 ? 13.819 4.683 -11.983 1.00 98.88 473 THR A O 1
ATOM 3498 N N . ILE A 1 474 ? 15.719 4.027 -13.001 1.00 98.94 474 ILE A N 1
ATOM 3499 C CA . ILE A 1 474 ? 16.077 2.929 -12.102 1.00 98.94 474 ILE A CA 1
ATOM 3500 C C . ILE A 1 474 ? 17.517 3.162 -11.638 1.00 98.94 474 ILE A C 1
ATOM 3502 O O . ILE A 1 474 ? 18.428 3.144 -12.464 1.00 98.94 474 ILE A O 1
ATOM 3506 N N . ASP A 1 475 ? 17.740 3.384 -10.341 1.00 98.69 475 ASP A N 1
ATOM 3507 C CA . ASP A 1 475 ? 19.099 3.609 -9.825 1.00 98.69 475 ASP A CA 1
ATOM 3508 C C . ASP A 1 475 ? 19.927 2.317 -9.845 1.00 98.69 475 ASP A C 1
ATOM 3510 O O . ASP A 1 475 ? 21.004 2.269 -10.447 1.00 98.69 475 ASP A O 1
ATOM 3514 N N . GLU A 1 476 ? 19.401 1.260 -9.230 1.00 98.75 476 GLU A N 1
ATOM 3515 C CA . GLU A 1 476 ? 20.054 -0.042 -9.116 1.00 98.75 476 GLU A CA 1
ATOM 3516 C C . GLU A 1 476 ? 19.202 -1.122 -9.784 1.00 98.75 476 GLU A C 1
ATOM 3518 O O . GLU A 1 476 ? 18.139 -1.511 -9.288 1.00 98.75 476 GLU A O 1
ATOM 3523 N N . TYR A 1 477 ? 19.674 -1.624 -10.923 1.00 98.88 477 TYR A N 1
ATOM 3524 C CA . TYR A 1 477 ? 19.029 -2.715 -11.643 1.00 98.88 477 TYR A CA 1
ATOM 3525 C C . TYR A 1 477 ? 19.702 -4.057 -11.346 1.00 98.88 477 TYR A C 1
ATOM 3527 O O . TYR A 1 477 ? 20.928 -4.172 -11.312 1.00 98.88 477 TYR A O 1
ATOM 3535 N N . SER A 1 478 ? 18.907 -5.108 -11.164 1.00 98.88 478 SER A N 1
ATOM 3536 C CA . SER A 1 478 ? 19.411 -6.478 -11.054 1.00 98.88 478 SER A CA 1
ATOM 3537 C C . SER A 1 478 ? 18.458 -7.485 -11.692 1.00 98.88 478 SER A C 1
ATOM 3539 O O . SER A 1 478 ? 17.257 -7.238 -11.773 1.00 98.88 478 SER A O 1
ATOM 3541 N N . GLY A 1 479 ? 18.978 -8.632 -12.131 1.00 98.75 479 GLY A N 1
ATOM 3542 C CA . GLY A 1 479 ? 18.170 -9.717 -12.694 1.00 98.75 479 GLY A CA 1
ATOM 3543 C C . GLY A 1 479 ? 17.724 -9.463 -14.136 1.00 98.75 479 GLY A C 1
ATOM 3544 O O . GLY A 1 479 ? 18.450 -8.855 -14.929 1.00 98.75 479 GLY A O 1
ATOM 3545 N N . HIS A 1 480 ? 16.547 -9.982 -14.496 1.00 98.81 480 HIS A N 1
ATOM 3546 C CA . HIS A 1 480 ? 16.103 -10.058 -15.891 1.00 98.81 480 HIS A CA 1
ATOM 3547 C C . HIS A 1 480 ? 14.681 -9.516 -16.103 1.00 98.81 480 HIS A C 1
ATOM 3549 O O . HIS A 1 480 ? 13.740 -9.942 -15.425 1.00 98.81 480 HIS A O 1
ATOM 3555 N N . THR A 1 481 ? 14.515 -8.606 -17.070 1.00 98.81 481 THR A N 1
ATOM 3556 C CA . THR A 1 481 ? 13.213 -8.025 -17.442 1.00 98.81 481 THR A CA 1
ATOM 3557 C C . THR A 1 481 ? 13.054 -7.845 -18.953 1.00 98.81 481 THR A C 1
ATOM 3559 O O . THR A 1 481 ? 14.007 -7.523 -19.665 1.00 98.81 481 THR A O 1
ATOM 3562 N N . TYR A 1 482 ? 11.828 -8.014 -19.441 1.00 98.75 482 TYR A N 1
ATOM 3563 C CA . TYR A 1 482 ? 11.392 -7.467 -20.722 1.00 98.75 482 TYR A CA 1
ATOM 3564 C C . TYR A 1 482 ? 10.890 -6.038 -20.519 1.00 98.75 482 TYR A C 1
ATOM 3566 O O . TYR A 1 482 ? 10.184 -5.763 -19.548 1.00 98.75 482 TYR A O 1
ATOM 3574 N N . LEU A 1 483 ? 11.222 -5.150 -21.453 1.00 98.81 483 LEU A N 1
ATOM 3575 C CA . LEU A 1 483 ? 10.812 -3.751 -21.433 1.00 98.81 483 LEU A CA 1
ATOM 3576 C C . LEU A 1 483 ? 10.144 -3.400 -22.765 1.00 98.81 483 LEU A C 1
ATOM 3578 O O . LEU A 1 483 ? 10.797 -3.272 -23.799 1.00 98.81 483 LEU A O 1
ATOM 3582 N N . ALA A 1 484 ? 8.822 -3.304 -22.742 1.00 98.69 484 ALA A N 1
ATOM 3583 C CA . ALA A 1 484 ? 7.989 -3.124 -23.914 1.00 98.69 484 ALA A CA 1
ATOM 3584 C C . ALA A 1 484 ? 7.641 -1.651 -24.142 1.00 98.69 484 ALA A C 1
ATOM 3586 O O . ALA A 1 484 ? 7.245 -0.947 -23.211 1.00 98.69 484 ALA A O 1
ATOM 3587 N N . TYR A 1 485 ? 7.733 -1.237 -25.404 1.00 98.75 485 TYR A N 1
ATOM 3588 C CA . TYR A 1 485 ? 7.272 0.053 -25.898 1.00 98.75 485 TYR A CA 1
ATOM 3589 C C . TYR A 1 485 ? 6.319 -0.158 -27.070 1.00 98.75 485 TYR A C 1
ATOM 3591 O O . TYR A 1 485 ? 6.635 -0.846 -28.048 1.00 98.75 485 TYR A O 1
ATOM 3599 N N . GLU A 1 486 ? 5.161 0.480 -26.987 1.00 98.19 486 GLU A N 1
ATOM 3600 C CA . GLU A 1 486 ? 4.263 0.609 -28.125 1.00 98.19 486 GLU A CA 1
ATOM 3601 C C . GLU A 1 486 ? 4.772 1.700 -29.073 1.00 98.19 486 GLU A C 1
ATOM 3603 O O . GLU A 1 486 ? 5.318 2.718 -28.636 1.00 98.19 486 GLU A O 1
ATOM 3608 N N . HIS A 1 487 ? 4.612 1.468 -30.374 1.00 98.31 487 HIS A N 1
ATOM 3609 C CA . HIS A 1 487 ? 4.959 2.430 -31.409 1.00 98.31 487 HIS A CA 1
ATOM 3610 C C . HIS A 1 487 ? 3.750 2.736 -32.288 1.00 98.31 487 HIS A C 1
ATOM 3612 O O . HIS A 1 487 ? 2.785 1.977 -32.358 1.00 98.31 487 HIS A O 1
ATOM 3618 N N . THR A 1 488 ? 3.839 3.858 -32.987 1.00 97.75 488 THR A N 1
ATOM 3619 C CA . THR A 1 488 ? 2.912 4.261 -34.045 1.00 97.75 488 THR A CA 1
ATOM 3620 C C . THR A 1 488 ? 3.578 4.122 -35.417 1.00 97.75 488 THR A C 1
ATOM 3622 O O . THR A 1 488 ? 4.801 4.030 -35.521 1.00 97.75 488 THR A O 1
ATOM 3625 N N . ASN A 1 489 ? 2.790 4.136 -36.494 1.00 96.88 489 ASN A N 1
ATOM 3626 C CA . ASN A 1 489 ? 3.295 4.010 -37.869 1.00 96.88 489 ASN A CA 1
ATOM 3627 C C . ASN A 1 489 ? 4.145 2.739 -38.063 1.00 96.88 489 ASN A C 1
ATOM 3629 O O . ASN A 1 489 ? 3.711 1.664 -37.671 1.00 96.88 489 ASN A O 1
ATOM 3633 N N . ASP A 1 490 ? 5.322 2.853 -38.685 1.00 96.75 490 ASP A N 1
ATOM 3634 C CA . ASP A 1 490 ? 6.225 1.727 -38.950 1.00 96.75 490 ASP A CA 1
ATOM 3635 C C . ASP A 1 490 ? 7.330 1.570 -37.893 1.00 96.75 490 ASP A C 1
ATOM 3637 O O . ASP A 1 490 ? 8.283 0.832 -38.121 1.00 96.75 490 ASP A O 1
ATOM 3641 N N . GLY A 1 491 ? 7.262 2.312 -36.778 1.00 97.62 491 GLY A N 1
ATOM 3642 C CA . GLY A 1 491 ? 8.205 2.217 -35.655 1.00 97.62 491 GLY A CA 1
ATOM 3643 C C . GLY A 1 491 ? 9.658 2.604 -35.961 1.00 97.62 491 GLY A C 1
ATOM 3644 O O . GLY A 1 491 ? 10.523 2.419 -35.102 1.00 97.62 491 GLY A O 1
ATOM 3645 N N . SER A 1 492 ? 9.958 3.113 -37.162 1.00 97.00 492 SER A N 1
ATOM 3646 C CA . SER A 1 492 ? 11.333 3.339 -37.631 1.00 97.00 492 SER A CA 1
ATOM 3647 C C . SER A 1 492 ? 11.975 4.648 -37.150 1.00 97.00 492 SER A C 1
ATOM 3649 O O . SER A 1 492 ? 13.166 4.867 -37.380 1.00 97.00 492 SER A O 1
ATOM 3651 N N . GLU A 1 493 ? 11.218 5.495 -36.448 1.00 97.25 493 GLU A N 1
ATOM 3652 C CA . GLU A 1 493 ? 11.664 6.780 -35.908 1.00 97.25 493 GLU A CA 1
ATOM 3653 C C . GLU A 1 493 ? 11.414 6.872 -34.398 1.00 97.25 493 GLU A C 1
ATOM 3655 O O . GLU A 1 493 ? 10.419 6.366 -33.883 1.00 97.25 493 GLU A O 1
ATOM 3660 N N . ALA A 1 494 ? 12.283 7.585 -33.675 1.00 95.38 494 ALA A N 1
ATOM 3661 C CA . ALA A 1 494 ? 12.123 7.794 -32.232 1.00 95.38 494 ALA A CA 1
ATOM 3662 C C . ALA A 1 494 ? 10.815 8.530 -31.876 1.00 95.38 494 ALA A C 1
ATOM 3664 O O . ALA A 1 494 ? 10.213 8.256 -30.842 1.00 95.38 494 ALA A O 1
ATOM 3665 N N . SER A 1 495 ? 10.356 9.427 -32.754 1.00 96.94 495 SER A N 1
ATOM 3666 C CA . SER A 1 495 ? 9.093 10.173 -32.642 1.00 96.94 495 SER A CA 1
ATOM 3667 C C . SER A 1 495 ? 7.851 9.275 -32.641 1.00 96.94 495 SER A C 1
ATOM 3669 O O . SER A 1 495 ? 6.793 9.705 -32.188 1.00 96.94 495 SER A O 1
ATOM 3671 N N . TYR A 1 496 ? 7.964 8.034 -33.125 1.00 98.44 496 TYR A N 1
ATOM 3672 C CA . TYR A 1 496 ? 6.858 7.080 -33.153 1.00 98.44 496 TYR A CA 1
ATOM 3673 C C . TYR A 1 496 ? 6.616 6.384 -31.814 1.00 98.44 496 TYR A C 1
ATOM 3675 O O . TYR A 1 496 ? 5.586 5.725 -31.663 1.00 98.44 496 TYR A O 1
ATOM 3683 N N . TYR A 1 497 ? 7.511 6.570 -30.844 1.00 98.31 497 TYR A N 1
ATOM 3684 C CA . TYR A 1 497 ? 7.393 6.067 -29.480 1.00 98.31 497 TYR A CA 1
ATOM 3685 C C . TYR A 1 497 ? 7.038 7.227 -28.547 1.00 98.31 497 TYR A C 1
ATOM 3687 O O . TYR A 1 497 ? 7.893 8.038 -28.189 1.00 98.31 497 TYR A O 1
ATOM 3695 N N . THR A 1 498 ? 5.769 7.313 -28.151 1.00 97.81 498 THR A N 1
ATOM 3696 C CA . THR A 1 498 ? 5.257 8.414 -27.315 1.00 97.81 498 THR A CA 1
ATOM 3697 C C . THR A 1 498 ? 5.663 8.299 -25.846 1.00 97.81 498 THR A C 1
ATOM 3699 O O . THR A 1 498 ? 5.708 9.312 -25.146 1.00 97.81 498 THR A O 1
ATOM 3702 N N . ALA A 1 499 ? 5.964 7.086 -25.378 1.00 98.56 499 ALA A N 1
ATOM 3703 C CA . ALA A 1 499 ? 6.429 6.855 -24.019 1.00 98.56 499 ALA A CA 1
ATOM 3704 C C . ALA A 1 499 ? 7.851 7.407 -23.808 1.00 98.56 499 ALA A C 1
ATOM 3706 O O . ALA A 1 499 ? 8.691 7.416 -24.718 1.00 98.56 499 ALA A O 1
ATOM 3707 N N . GLY A 1 500 ? 8.125 7.876 -22.593 1.00 98.56 500 GLY A N 1
ATOM 3708 C CA . GLY A 1 500 ? 9.414 8.439 -22.211 1.00 98.56 500 GLY A CA 1
ATOM 3709 C C . GLY A 1 500 ? 10.512 7.382 -22.145 1.00 98.56 500 GLY A C 1
ATOM 3710 O O . GLY A 1 500 ? 10.240 6.190 -22.010 1.00 98.56 500 GLY A O 1
ATOM 3711 N N . ASP A 1 501 ? 11.762 7.828 -22.232 1.00 98.75 501 ASP A N 1
ATOM 3712 C CA . ASP A 1 501 ? 12.931 6.945 -22.202 1.00 98.75 501 ASP A CA 1
ATOM 3713 C C . ASP A 1 501 ? 13.052 6.189 -20.868 1.00 98.75 501 ASP A C 1
ATOM 3715 O O . ASP A 1 501 ? 12.464 6.565 -19.849 1.00 98.75 501 ASP A O 1
ATOM 3719 N N . THR A 1 502 ? 13.833 5.111 -20.859 1.00 98.88 502 THR A N 1
ATOM 3720 C CA . THR A 1 502 ? 14.203 4.392 -19.636 1.00 98.88 502 THR A CA 1
ATOM 3721 C C . THR A 1 502 ? 15.687 4.555 -19.360 1.00 98.88 502 THR A C 1
ATOM 3723 O O . THR A 1 502 ? 16.516 4.210 -20.197 1.00 98.88 502 THR A O 1
ATOM 3726 N N . HIS A 1 503 ? 16.015 5.028 -18.163 1.00 98.88 503 HIS A N 1
ATOM 3727 C CA . HIS A 1 503 ? 17.375 5.157 -17.659 1.00 98.88 503 HIS A CA 1
ATOM 3728 C C . HIS A 1 503 ? 17.627 4.121 -16.570 1.00 98.88 503 HIS A C 1
ATOM 3730 O O . HIS A 1 503 ? 17.007 4.160 -15.506 1.00 98.88 503 HIS A O 1
ATOM 3736 N N . ILE A 1 504 ? 18.564 3.216 -16.827 1.00 98.88 504 ILE A N 1
ATOM 3737 C CA . ILE A 1 504 ? 19.169 2.351 -15.817 1.00 98.88 504 ILE A CA 1
ATOM 3738 C C . ILE A 1 504 ? 20.491 3.001 -15.430 1.00 98.88 504 ILE A C 1
ATOM 3740 O O . ILE A 1 504 ? 21.387 3.116 -16.265 1.00 98.88 504 ILE A O 1
ATOM 3744 N N . LYS A 1 505 ? 20.639 3.438 -14.178 1.00 98.31 505 LYS A N 1
ATOM 3745 C CA . LYS A 1 505 ? 21.874 4.112 -13.771 1.00 98.31 505 LYS A CA 1
ATOM 3746 C C . LYS A 1 505 ? 23.015 3.129 -13.586 1.00 98.31 505 LYS A C 1
ATOM 3748 O O . LYS A 1 505 ? 24.080 3.352 -14.147 1.00 98.31 505 LYS A O 1
ATOM 3753 N N . THR A 1 506 ? 22.792 2.057 -12.831 1.00 98.25 506 THR A N 1
ATOM 3754 C CA . THR A 1 506 ? 23.780 1.004 -12.539 1.00 98.25 506 THR A CA 1
ATOM 3755 C C . THR A 1 506 ? 23.137 -0.378 -12.631 1.00 98.25 506 THR A C 1
ATOM 3757 O O . THR A 1 506 ? 21.915 -0.499 -12.487 1.00 98.25 506 THR A O 1
ATOM 3760 N N . ALA A 1 507 ? 23.931 -1.427 -12.873 1.00 98.50 507 ALA A N 1
ATOM 3761 C CA . ALA A 1 507 ? 23.418 -2.789 -12.978 1.00 98.50 507 ALA A CA 1
ATOM 3762 C C . ALA A 1 507 ? 24.290 -3.821 -12.243 1.00 98.50 507 ALA A C 1
ATOM 3764 O O . ALA A 1 507 ? 25.512 -3.846 -12.325 1.00 98.50 507 ALA A O 1
ATOM 3765 N N . THR A 1 508 ? 23.671 -4.786 -11.570 1.00 98.38 508 THR A N 1
ATOM 3766 C CA . THR A 1 508 ? 24.428 -5.925 -11.030 1.00 98.38 508 THR A CA 1
ATOM 3767 C C . THR A 1 508 ? 24.993 -6.771 -12.177 1.00 98.38 508 THR A C 1
ATOM 3769 O O . THR A 1 508 ? 24.325 -6.963 -13.195 1.00 98.38 508 THR A O 1
ATOM 3772 N N . SER A 1 509 ? 26.215 -7.296 -12.034 1.00 97.81 509 SER A N 1
ATOM 3773 C CA . SER A 1 509 ? 26.839 -8.153 -13.054 1.00 97.81 509 SER A CA 1
ATOM 3774 C C . SER A 1 509 ? 25.934 -9.324 -13.453 1.00 97.81 509 SER A C 1
ATOM 3776 O O . SER A 1 509 ? 25.354 -9.986 -12.594 1.00 97.81 509 SER A O 1
ATOM 3778 N N . GLY A 1 510 ? 25.797 -9.559 -14.760 1.00 97.00 510 GLY A N 1
ATOM 3779 C CA . GLY A 1 510 ? 24.946 -10.618 -15.310 1.00 97.00 510 GLY A CA 1
ATOM 3780 C C . GLY A 1 510 ? 23.471 -10.238 -15.467 1.00 97.00 510 GLY A C 1
ATOM 3781 O O . GLY A 1 510 ? 22.690 -11.050 -15.961 1.00 97.00 510 GLY A O 1
ATOM 3782 N N . SER A 1 511 ? 23.078 -9.015 -15.102 1.00 98.75 511 SER A N 1
ATOM 3783 C CA . SER A 1 511 ? 21.712 -8.534 -15.331 1.00 98.75 511 SER A CA 1
ATOM 3784 C C . SER A 1 511 ? 21.439 -8.360 -16.821 1.00 98.75 511 SER A C 1
ATOM 3786 O O . SER A 1 511 ? 22.335 -8.004 -17.591 1.00 98.75 511 SER A O 1
ATOM 3788 N N . SER A 1 512 ? 20.190 -8.561 -17.242 1.00 98.69 512 SER A N 1
ATOM 3789 C CA . SER A 1 512 ? 19.825 -8.363 -18.644 1.00 98.69 512 SER A CA 1
ATOM 3790 C C . SER A 1 512 ? 18.477 -7.696 -18.849 1.00 98.69 512 SER A C 1
ATOM 3792 O O . SER A 1 512 ? 17.542 -7.919 -18.083 1.00 98.69 512 SER A O 1
ATOM 3794 N N . VAL A 1 513 ? 18.346 -6.968 -19.951 1.00 98.75 513 VAL A N 1
ATOM 3795 C CA . VAL A 1 513 ? 17.091 -6.369 -20.412 1.00 98.75 513 VAL A CA 1
ATOM 3796 C C . VAL A 1 513 ? 16.868 -6.694 -21.887 1.00 98.75 513 VAL A C 1
ATOM 3798 O O . VAL A 1 513 ? 17.811 -6.737 -22.676 1.00 98.75 513 VAL A O 1
ATOM 3801 N N . THR A 1 514 ? 15.626 -6.979 -22.268 1.00 98.62 514 THR A N 1
ATOM 3802 C CA . THR A 1 514 ? 15.230 -7.170 -23.668 1.00 98.62 514 THR A CA 1
ATOM 3803 C C . THR A 1 514 ? 14.131 -6.176 -23.991 1.00 98.62 514 THR A C 1
ATOM 3805 O 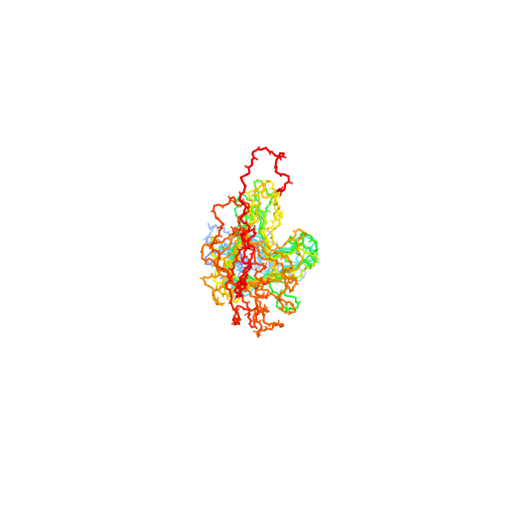O . THR A 1 514 ? 13.008 -6.295 -23.502 1.00 98.62 514 THR A O 1
ATOM 3808 N N . MET A 1 515 ? 14.487 -5.181 -24.797 1.00 98.62 515 MET A N 1
ATOM 3809 C CA . MET A 1 515 ? 13.569 -4.179 -25.320 1.00 98.62 515 MET A CA 1
ATOM 3810 C C . MET A 1 515 ? 12.662 -4.818 -26.368 1.00 98.62 515 MET A C 1
ATOM 3812 O O . MET A 1 515 ? 13.146 -5.556 -27.225 1.00 98.62 515 MET A O 1
ATOM 3816 N N . MET A 1 516 ? 11.365 -4.538 -26.324 1.00 98.06 516 MET A N 1
ATOM 3817 C CA . MET A 1 516 ? 10.376 -5.174 -27.195 1.00 98.06 516 MET A CA 1
ATOM 3818 C C . MET A 1 516 ? 9.436 -4.141 -27.814 1.00 98.06 516 MET A C 1
ATOM 3820 O O . MET A 1 516 ? 8.928 -3.262 -27.121 1.00 98.06 516 MET A O 1
ATOM 3824 N N . THR A 1 517 ? 9.152 -4.295 -29.105 1.00 98.62 517 THR A N 1
ATOM 3825 C CA . THR A 1 517 ? 7.971 -3.699 -29.737 1.00 98.62 517 THR A CA 1
ATOM 3826 C C . THR A 1 517 ? 7.224 -4.733 -30.588 1.00 98.62 517 THR A C 1
ATOM 3828 O O . THR A 1 517 ? 7.752 -5.821 -30.829 1.00 98.62 517 THR A O 1
ATOM 3831 N N . ASN A 1 518 ? 5.988 -4.443 -31.002 1.00 97.50 518 ASN A N 1
ATOM 3832 C CA . ASN A 1 518 ? 5.194 -5.359 -31.829 1.00 97.50 518 ASN A CA 1
ATOM 3833 C C . ASN A 1 518 ? 5.544 -5.215 -33.324 1.00 97.50 518 ASN A C 1
ATOM 3835 O O . ASN A 1 518 ? 6.332 -4.353 -33.692 1.00 97.50 518 ASN A O 1
ATOM 3839 N N . ASN A 1 519 ? 4.993 -6.067 -34.187 1.00 97.25 519 ASN A N 1
ATOM 3840 C CA . ASN A 1 519 ? 5.270 -6.082 -35.628 1.00 97.25 519 ASN A CA 1
ATOM 3841 C C . ASN A 1 519 ? 4.291 -5.241 -36.476 1.00 97.25 519 ASN A C 1
ATOM 3843 O O . ASN A 1 519 ? 4.370 -5.266 -37.706 1.00 97.25 519 ASN A O 1
ATOM 3847 N N . THR A 1 520 ? 3.341 -4.542 -35.852 1.00 97.38 520 THR A N 1
ATOM 3848 C CA . THR A 1 520 ? 2.272 -3.816 -36.552 1.00 97.38 520 THR A CA 1
ATOM 3849 C C . THR A 1 520 ? 2.862 -2.695 -37.397 1.00 97.38 520 THR A C 1
ATOM 3851 O O . THR A 1 520 ? 3.658 -1.913 -36.908 1.00 97.38 520 THR A O 1
ATOM 3854 N N . GLY A 1 521 ? 2.480 -2.600 -38.672 1.00 96.38 521 GLY A N 1
ATOM 3855 C CA . GLY A 1 521 ? 2.935 -1.516 -39.555 1.00 96.38 521 GLY A CA 1
ATOM 3856 C C . GLY A 1 521 ? 4.388 -1.624 -40.042 1.00 96.38 521 GLY A C 1
ATOM 3857 O O . GLY A 1 521 ? 4.791 -0.833 -40.893 1.00 96.38 521 GLY A O 1
ATOM 3858 N N . ILE A 1 522 ? 5.159 -2.612 -39.574 1.00 97.38 522 ILE A N 1
ATOM 3859 C CA . ILE A 1 522 ? 6.556 -2.819 -39.971 1.00 97.38 522 ILE A CA 1
ATOM 3860 C C . ILE A 1 522 ? 6.626 -3.707 -41.218 1.00 97.38 522 ILE A C 1
ATOM 3862 O O . ILE A 1 522 ? 6.072 -4.808 -41.253 1.00 97.38 522 ILE A O 1
ATOM 3866 N N . ASP A 1 523 ? 7.382 -3.273 -42.229 1.00 96.31 523 ASP A N 1
ATOM 3867 C CA . ASP A 1 523 ? 7.754 -4.128 -43.361 1.00 96.31 523 ASP A CA 1
ATOM 3868 C C . ASP A 1 523 ? 8.838 -5.132 -42.939 1.00 96.31 523 ASP A C 1
ATOM 3870 O O . ASP A 1 523 ? 10.041 -4.892 -43.065 1.00 96.31 523 ASP A O 1
ATOM 3874 N N . MET A 1 524 ? 8.390 -6.277 -42.423 1.00 96.00 524 MET A N 1
ATOM 3875 C CA . MET A 1 524 ? 9.258 -7.358 -41.948 1.00 96.00 524 MET A CA 1
ATOM 3876 C C . MET A 1 524 ? 10.059 -8.044 -43.068 1.00 96.00 524 MET A C 1
ATOM 3878 O O . MET A 1 524 ? 10.982 -8.800 -42.769 1.00 96.00 524 MET A O 1
ATOM 3882 N N . GLY A 1 525 ? 9.722 -7.805 -44.343 1.00 95.50 525 GLY A N 1
ATOM 3883 C CA . GLY A 1 525 ? 10.482 -8.304 -45.492 1.00 95.50 525 GLY A CA 1
ATOM 3884 C C . GLY A 1 525 ? 11.699 -7.442 -45.837 1.00 95.50 525 GLY A C 1
ATOM 3885 O O . GLY A 1 525 ? 12.553 -7.869 -46.613 1.00 95.50 525 GLY A O 1
ATOM 3886 N N . ASN A 1 526 ? 11.799 -6.244 -45.255 1.00 95.81 526 ASN A N 1
ATOM 3887 C CA . ASN A 1 526 ? 12.847 -5.276 -45.536 1.00 95.81 526 ASN A CA 1
ATOM 3888 C C . ASN A 1 526 ? 13.805 -5.142 -44.343 1.00 95.81 526 ASN A C 1
ATOM 3890 O O . ASN A 1 526 ? 13.485 -4.528 -43.323 1.00 95.81 526 ASN A O 1
ATOM 3894 N N . SER A 1 527 ? 15.016 -5.685 -44.489 1.00 94.12 527 SER A N 1
ATOM 3895 C CA . SER A 1 527 ? 16.042 -5.679 -43.437 1.00 94.12 527 SER A CA 1
ATOM 3896 C C . SER A 1 527 ? 16.434 -4.277 -42.975 1.00 94.12 527 SER A C 1
ATOM 3898 O O . SER A 1 527 ? 16.702 -4.081 -41.791 1.00 94.12 527 SER A O 1
ATOM 3900 N N . ASP A 1 528 ? 16.433 -3.291 -43.875 1.00 93.94 528 ASP A N 1
ATOM 3901 C CA . ASP A 1 528 ? 16.800 -1.914 -43.538 1.00 93.94 528 ASP A CA 1
ATOM 3902 C C . ASP A 1 528 ? 15.713 -1.256 -42.686 1.00 93.94 528 ASP A C 1
ATOM 3904 O O . ASP A 1 528 ? 16.012 -0.535 -41.733 1.00 93.94 528 ASP A O 1
ATOM 3908 N N . LYS A 1 529 ? 14.438 -1.525 -42.995 1.00 95.50 529 LYS A N 1
ATOM 3909 C CA . LYS A 1 529 ? 13.304 -1.071 -42.180 1.00 95.50 529 LYS A CA 1
ATOM 3910 C C . LYS A 1 529 ? 13.311 -1.738 -40.810 1.00 95.50 529 LYS A C 1
ATOM 3912 O O . LYS A 1 529 ? 13.241 -1.031 -39.809 1.00 95.50 529 LYS A O 1
ATOM 3917 N N . VAL A 1 530 ? 13.499 -3.056 -40.756 1.00 97.50 530 VAL A N 1
ATOM 3918 C CA . VAL A 1 530 ? 13.647 -3.805 -39.498 1.00 97.50 530 VAL A CA 1
ATOM 3919 C C . VAL A 1 530 ? 14.793 -3.246 -38.648 1.00 97.50 530 VAL A C 1
ATOM 3921 O O . VAL A 1 530 ? 14.602 -2.984 -37.461 1.00 97.50 530 VAL A O 1
ATOM 3924 N N . ASN A 1 531 ? 15.968 -2.989 -39.235 1.00 96.88 531 ASN A N 1
ATOM 3925 C CA . ASN A 1 531 ? 17.107 -2.429 -38.504 1.00 96.88 531 ASN A CA 1
ATOM 3926 C C . ASN A 1 531 ? 16.816 -1.019 -37.969 1.00 96.88 531 ASN A C 1
ATOM 3928 O O . ASN A 1 531 ? 17.149 -0.731 -36.821 1.00 96.88 531 ASN A O 1
ATOM 3932 N N . LYS A 1 532 ? 16.144 -0.161 -38.752 1.00 97.75 532 LYS A N 1
ATOM 3933 C CA . LYS A 1 532 ? 15.723 1.171 -38.289 1.00 97.75 532 LYS A CA 1
ATOM 3934 C C . LYS A 1 532 ? 14.787 1.093 -37.088 1.00 97.75 532 LYS A C 1
ATOM 3936 O O . LYS A 1 532 ? 15.003 1.832 -36.135 1.00 97.75 532 LYS A O 1
ATOM 3941 N N . VAL A 1 533 ? 13.812 0.181 -37.097 1.00 98.50 533 VAL A N 1
ATOM 3942 C CA . VAL A 1 533 ? 12.912 -0.040 -35.952 1.00 98.50 533 VAL A CA 1
ATOM 3943 C C . VAL A 1 533 ? 13.690 -0.480 -34.719 1.00 98.50 533 VAL A C 1
ATOM 3945 O O . VAL A 1 533 ? 13.575 0.141 -33.664 1.00 98.50 533 VAL A O 1
ATOM 3948 N N . LEU A 1 534 ? 14.512 -1.526 -34.851 1.00 98.56 534 LEU A N 1
ATOM 3949 C CA . LEU A 1 534 ? 15.306 -2.049 -33.738 1.00 98.56 534 LEU A CA 1
ATOM 3950 C C . LEU A 1 534 ? 16.233 -0.971 -33.163 1.00 98.56 534 LEU A C 1
ATOM 3952 O O . LEU A 1 534 ? 16.357 -0.859 -31.947 1.00 98.56 534 LEU A O 1
ATOM 3956 N N . ASN A 1 535 ? 16.844 -0.146 -34.016 1.00 98.38 535 ASN A N 1
ATOM 3957 C CA . ASN A 1 535 ? 17.707 0.947 -33.583 1.00 98.38 535 ASN A CA 1
ATOM 3958 C C . ASN A 1 535 ? 16.926 2.111 -32.943 1.00 98.38 535 ASN A C 1
ATOM 3960 O O . ASN A 1 535 ? 17.384 2.666 -31.946 1.00 98.38 535 ASN A O 1
ATOM 3964 N N . ALA A 1 536 ? 15.750 2.469 -33.471 1.00 98.56 536 ALA A N 1
ATOM 3965 C CA . ALA A 1 536 ? 14.885 3.498 -32.888 1.00 98.56 536 ALA A CA 1
ATOM 3966 C C . ALA A 1 536 ? 14.396 3.092 -31.490 1.00 98.56 536 ALA A C 1
ATOM 3968 O O . ALA A 1 536 ? 14.504 3.881 -30.552 1.00 98.56 536 ALA A O 1
ATOM 3969 N N . LEU A 1 537 ? 13.951 1.841 -31.334 1.00 98.75 537 LEU A N 1
ATOM 3970 C CA . LEU A 1 537 ? 13.574 1.269 -30.044 1.00 98.75 537 LEU A CA 1
ATOM 3971 C C . LEU A 1 537 ? 14.771 1.173 -29.090 1.00 98.75 537 LEU A C 1
ATOM 3973 O O . LEU A 1 537 ? 14.656 1.544 -27.925 1.00 98.75 537 LEU A O 1
ATOM 3977 N N . ALA A 1 538 ? 15.932 0.709 -29.566 1.00 98.75 538 ALA A N 1
ATOM 3978 C CA . ALA A 1 538 ? 17.149 0.649 -28.755 1.00 98.75 538 ALA A CA 1
ATOM 3979 C C . ALA A 1 538 ? 17.548 2.026 -28.207 1.00 98.75 538 ALA A C 1
ATOM 3981 O O . ALA A 1 538 ? 17.974 2.129 -27.058 1.00 98.75 538 ALA A O 1
ATOM 3982 N N . GLY A 1 539 ? 17.330 3.084 -28.993 1.00 98.56 539 GLY A N 1
ATOM 3983 C CA . GLY A 1 539 ? 17.585 4.468 -28.602 1.00 98.56 539 GLY A CA 1
ATOM 3984 C C . GLY A 1 539 ? 16.763 4.980 -27.413 1.00 98.56 539 GLY A C 1
ATOM 3985 O O . GLY A 1 539 ? 17.104 6.039 -26.889 1.00 98.56 539 GLY A O 1
ATOM 3986 N N . LYS A 1 540 ? 15.725 4.249 -26.975 1.00 98.75 540 LYS A N 1
ATOM 3987 C CA . LYS A 1 540 ? 14.891 4.567 -25.800 1.00 98.75 540 LYS A CA 1
ATOM 3988 C C . LYS A 1 540 ? 15.487 4.084 -24.474 1.00 98.75 540 LYS A C 1
ATOM 3990 O O . LYS A 1 540 ? 14.986 4.459 -23.416 1.00 98.75 540 LYS A O 1
ATOM 3995 N N . LEU A 1 541 ? 16.515 3.231 -24.510 1.00 98.88 541 LEU A N 1
ATOM 3996 C CA . LEU A 1 541 ? 17.190 2.726 -23.316 1.00 98.88 541 LEU A CA 1
ATOM 3997 C C . LEU A 1 541 ? 18.530 3.438 -23.116 1.00 98.88 541 LEU A C 1
ATOM 3999 O O . LEU A 1 541 ? 19.363 3.476 -24.020 1.00 98.88 541 LEU A O 1
ATOM 4003 N N . TYR A 1 542 ? 18.758 3.925 -21.902 1.00 98.69 542 TYR A N 1
ATOM 4004 C CA . TYR A 1 542 ? 20.014 4.515 -21.461 1.00 98.69 542 TYR A CA 1
ATOM 4005 C C . TYR A 1 542 ? 20.595 3.706 -20.306 1.00 98.69 542 TYR A C 1
ATOM 4007 O O . TYR A 1 542 ? 19.890 3.353 -19.358 1.00 98.69 542 TYR A O 1
ATOM 4015 N N . TYR A 1 543 ? 21.891 3.420 -20.395 1.00 98.19 543 TYR A N 1
ATOM 4016 C CA . TYR A 1 543 ? 22.670 2.821 -19.323 1.00 98.19 543 TYR A CA 1
ATOM 4017 C C . TYR A 1 543 ? 23.721 3.820 -18.831 1.00 98.19 543 TYR A C 1
ATOM 4019 O O . TYR A 1 543 ? 24.840 3.872 -19.343 1.00 98.19 543 TYR A O 1
ATOM 4027 N N . ASP A 1 544 ? 23.357 4.646 -17.852 1.00 96.62 544 ASP A N 1
ATOM 4028 C CA . ASP A 1 544 ? 24.112 5.864 -17.533 1.00 96.62 544 ASP A CA 1
ATOM 4029 C C . ASP A 1 544 ? 25.551 5.562 -17.076 1.00 96.62 544 ASP A C 1
ATOM 4031 O O . ASP A 1 544 ? 26.489 6.259 -17.469 1.00 96.62 544 ASP A O 1
ATOM 4035 N N . ALA A 1 545 ? 25.769 4.505 -16.281 1.00 94.56 545 ALA A N 1
ATOM 4036 C CA . ALA A 1 545 ? 27.108 4.128 -15.827 1.00 94.56 545 ALA A CA 1
ATOM 4037 C C . ALA A 1 545 ? 28.003 3.549 -16.932 1.00 94.56 545 ALA A C 1
ATOM 4039 O O . ALA A 1 545 ? 29.224 3.497 -16.737 1.00 94.56 545 ALA A O 1
ATOM 4040 N N . TYR A 1 546 ? 27.442 3.163 -18.086 1.00 93.56 546 TYR A N 1
ATOM 4041 C CA . TYR A 1 546 ? 28.225 2.788 -19.265 1.00 93.56 546 TYR A CA 1
ATOM 4042 C C . TYR A 1 546 ? 29.037 3.965 -19.795 1.00 93.56 546 TYR A C 1
ATOM 4044 O O . TYR A 1 546 ? 30.158 3.765 -20.278 1.00 93.56 546 TYR A O 1
ATOM 4052 N N . ALA A 1 547 ? 28.468 5.171 -19.709 1.00 88.56 547 ALA A N 1
ATOM 4053 C CA . ALA A 1 547 ? 29.065 6.376 -20.244 1.00 88.56 547 ALA A CA 1
ATOM 4054 C C . ALA A 1 547 ? 30.413 6.678 -19.577 1.00 88.56 547 ALA A C 1
ATOM 4056 O O . ALA A 1 547 ? 30.621 6.501 -18.371 1.00 88.56 547 ALA A O 1
ATOM 4057 N N . THR A 1 548 ? 31.323 7.230 -20.369 1.00 78.25 548 THR A N 1
ATOM 4058 C CA . THR A 1 548 ? 32.611 7.757 -19.918 1.00 78.25 548 THR A CA 1
ATOM 4059 C C . THR A 1 548 ? 32.714 9.233 -20.309 1.00 78.25 548 THR A C 1
ATOM 4061 O O . THR A 1 548 ? 33.444 9.570 -21.250 1.00 78.25 548 THR A O 1
ATOM 4064 N N . PRO A 1 549 ? 31.991 10.147 -19.627 1.00 65.19 549 PRO A N 1
ATOM 4065 C CA . PRO A 1 549 ? 32.016 11.560 -19.980 1.00 65.19 549 PRO A CA 1
ATOM 4066 C C . PRO A 1 549 ? 33.451 12.098 -19.897 1.00 65.19 549 PRO A C 1
ATOM 4068 O O . PRO A 1 549 ? 34.126 11.946 -18.877 1.00 65.19 549 PRO A O 1
ATOM 4071 N N . ASN A 1 550 ? 33.928 12.707 -20.984 1.00 59.78 550 ASN A N 1
ATOM 4072 C CA . ASN A 1 550 ? 35.245 13.351 -21.090 1.00 59.78 550 ASN A CA 1
ATOM 4073 C C . ASN A 1 550 ? 36.463 12.447 -20.797 1.00 59.78 550 ASN A C 1
ATOM 4075 O O . ASN A 1 550 ? 37.518 12.954 -20.422 1.00 59.78 550 ASN A O 1
ATOM 4079 N N . GLY A 1 551 ? 36.338 11.122 -20.942 1.00 53.62 551 GLY A N 1
ATOM 4080 C CA . GLY A 1 551 ? 37.465 10.194 -20.771 1.00 53.62 551 GLY A CA 1
ATOM 4081 C C . GLY A 1 551 ? 38.015 10.096 -19.339 1.00 53.62 551 GLY A C 1
ATOM 4082 O O . GLY A 1 551 ? 39.126 9.614 -19.152 1.00 53.62 551 GLY A O 1
ATOM 4083 N N . GLN A 1 552 ? 37.265 10.549 -18.323 1.00 54.00 552 GLN A N 1
ATOM 4084 C CA . GLN A 1 552 ? 37.730 10.574 -16.926 1.00 54.00 552 GLN A CA 1
ATOM 4085 C C . GLN A 1 552 ? 37.451 9.292 -16.121 1.00 54.00 552 GLN A C 1
ATOM 4087 O O . GLN A 1 552 ? 37.926 9.166 -14.994 1.00 54.00 552 GLN A O 1
ATOM 4092 N N . ARG A 1 553 ? 36.707 8.320 -16.667 1.00 55.22 553 ARG A N 1
ATOM 4093 C CA . ARG A 1 553 ? 36.551 6.985 -16.059 1.00 55.22 553 ARG A CA 1
ATOM 4094 C C . ARG A 1 553 ? 37.506 5.997 -16.724 1.00 55.22 553 ARG A C 1
ATOM 4096 O O . ARG A 1 553 ? 37.549 5.929 -17.946 1.00 55.22 553 ARG A O 1
ATOM 4103 N N . ALA A 1 554 ? 38.216 5.205 -15.917 1.00 60.97 554 ALA A N 1
ATOM 4104 C CA . ALA A 1 554 ? 39.167 4.195 -16.393 1.00 60.97 554 ALA A CA 1
ATOM 4105 C C . ALA A 1 554 ? 38.514 3.088 -17.252 1.00 60.97 554 ALA A C 1
ATOM 4107 O O . ALA A 1 554 ? 39.206 2.468 -18.047 1.00 60.97 554 ALA A O 1
ATOM 4108 N N . GLN A 1 555 ? 37.199 2.880 -17.117 1.00 71.06 555 GLN A N 1
ATOM 4109 C CA . GLN A 1 555 ? 36.261 2.243 -18.054 1.00 71.06 555 GLN A CA 1
ATOM 4110 C C . GLN A 1 555 ? 34.849 2.415 -17.459 1.00 71.06 555 GLN A C 1
ATOM 4112 O O . GLN A 1 555 ? 34.699 2.450 -16.236 1.00 71.06 555 GLN A O 1
ATOM 4117 N N . GLY A 1 556 ? 33.822 2.592 -18.294 1.00 80.56 556 GLY A N 1
ATOM 4118 C CA . GLY A 1 556 ? 32.430 2.608 -17.828 1.00 80.56 556 GLY A CA 1
ATOM 4119 C C . GLY A 1 556 ? 31.958 1.212 -17.408 1.00 80.56 556 GLY A C 1
ATOM 4120 O O . GLY A 1 556 ? 32.606 0.208 -17.702 1.00 80.56 556 GLY A O 1
ATOM 4121 N N . GLU A 1 557 ? 30.814 1.127 -16.739 1.00 92.38 557 GLU A N 1
ATOM 4122 C CA . GLU A 1 557 ? 30.239 -0.147 -16.303 1.00 92.38 557 GLU A CA 1
ATOM 4123 C C . GLU A 1 557 ? 29.806 -1.003 -17.511 1.00 92.38 557 GLU A C 1
ATOM 4125 O O . GLU A 1 557 ? 29.330 -0.479 -18.521 1.00 92.38 557 GLU A O 1
ATOM 4130 N N . ARG A 1 558 ? 29.992 -2.329 -17.439 1.00 94.19 558 ARG A N 1
ATOM 4131 C CA . ARG A 1 558 ? 29.683 -3.289 -18.527 1.00 94.19 558 ARG A CA 1
ATOM 4132 C C . ARG A 1 558 ? 28.828 -4.475 -18.057 1.00 94.19 558 ARG A C 1
ATOM 4134 O O . ARG A 1 558 ? 28.810 -5.527 -18.680 1.00 94.19 558 ARG A O 1
ATOM 4141 N N . ASN A 1 559 ? 28.125 -4.293 -16.941 1.00 96.81 559 ASN A N 1
ATOM 4142 C CA . ASN A 1 559 ? 27.368 -5.343 -16.258 1.00 96.81 559 ASN A CA 1
ATOM 4143 C C . ASN A 1 559 ? 26.018 -5.704 -16.900 1.00 96.81 559 ASN A C 1
ATOM 4145 O O . ASN A 1 559 ? 25.492 -6.779 -16.612 1.00 96.81 559 ASN A O 1
ATOM 4149 N N . LEU A 1 560 ? 25.457 -4.821 -17.734 1.00 98.25 560 LEU A N 1
ATOM 4150 C CA . LEU A 1 560 ? 24.134 -4.983 -18.334 1.00 98.25 560 LEU A CA 1
ATOM 4151 C C . LEU A 1 560 ? 24.226 -5.614 -19.727 1.00 98.25 560 LEU A C 1
ATOM 4153 O O . LEU A 1 560 ? 24.825 -5.043 -20.638 1.00 98.25 560 LEU A O 1
ATOM 4157 N N . ILE A 1 561 ? 23.562 -6.753 -19.907 1.00 98.50 561 ILE A N 1
ATOM 4158 C CA . ILE A 1 561 ? 23.346 -7.379 -21.215 1.00 98.50 561 ILE A CA 1
ATOM 4159 C C . ILE A 1 561 ? 22.029 -6.851 -21.787 1.00 98.50 561 ILE A C 1
ATOM 4161 O O . ILE A 1 561 ? 20.963 -7.099 -21.223 1.00 98.50 561 ILE A O 1
ATOM 4165 N N . ALA A 1 562 ? 22.077 -6.147 -22.914 1.00 98.44 562 ALA A N 1
ATOM 4166 C CA . ALA A 1 562 ? 20.885 -5.597 -23.549 1.00 98.44 562 ALA A CA 1
ATOM 4167 C C . ALA A 1 562 ? 20.629 -6.236 -24.917 1.00 98.44 562 ALA A C 1
ATOM 4169 O O . ALA A 1 562 ? 21.544 -6.427 -25.720 1.00 98.44 562 ALA A O 1
ATOM 4170 N N . LYS A 1 563 ? 19.362 -6.548 -25.186 1.00 98.62 563 LYS A N 1
ATOM 4171 C CA . LYS A 1 563 ? 18.869 -6.979 -26.499 1.00 98.62 563 LYS A CA 1
ATOM 4172 C C . LYS A 1 563 ? 17.654 -6.161 -26.897 1.00 98.62 563 LYS A C 1
ATOM 4174 O O . LYS A 1 563 ? 17.006 -5.548 -26.050 1.00 98.62 563 LYS A O 1
ATOM 4179 N N . VAL A 1 564 ? 17.327 -6.183 -28.180 1.00 98.62 564 VAL A N 1
ATOM 4180 C CA . VAL A 1 564 ? 16.125 -5.552 -28.722 1.00 98.62 564 VAL A CA 1
ATOM 4181 C C . VAL A 1 564 ? 15.439 -6.480 -29.712 1.00 98.62 564 VAL A C 1
ATOM 4183 O O . VAL A 1 564 ? 16.106 -7.195 -30.461 1.00 98.62 564 VAL A O 1
ATOM 4186 N N . MET A 1 565 ? 14.109 -6.500 -29.691 1.00 97.75 565 MET A N 1
ATOM 4187 C CA . MET A 1 565 ? 13.316 -7.381 -30.533 1.00 97.75 565 MET A CA 1
ATOM 4188 C C . MET A 1 565 ? 12.045 -6.742 -31.082 1.00 97.75 565 MET A C 1
ATOM 4190 O O . MET A 1 565 ? 11.416 -5.899 -30.441 1.00 97.75 565 MET A O 1
ATOM 4194 N N . ILE A 1 566 ? 11.646 -7.240 -32.251 1.00 98.50 566 ILE A N 1
ATOM 4195 C CA . ILE A 1 566 ? 10.289 -7.120 -32.783 1.00 98.50 566 ILE A CA 1
ATOM 4196 C C . ILE A 1 566 ? 9.585 -8.448 -32.509 1.00 98.50 566 ILE A C 1
ATOM 4198 O O . ILE A 1 566 ? 10.110 -9.521 -32.829 1.00 98.50 566 ILE A O 1
ATOM 4202 N N . ALA A 1 567 ? 8.409 -8.369 -31.906 1.00 97.69 567 ALA A N 1
ATOM 4203 C CA . ALA A 1 567 ? 7.607 -9.500 -31.474 1.00 97.69 567 ALA A CA 1
ATOM 4204 C C . ALA A 1 567 ? 6.241 -9.515 -32.170 1.00 97.69 567 ALA A C 1
ATOM 4206 O O . ALA A 1 567 ? 5.806 -8.512 -32.733 1.00 97.69 567 ALA A O 1
ATOM 4207 N N . ASP A 1 568 ? 5.537 -10.641 -32.101 1.00 95.06 568 ASP A N 1
ATOM 4208 C CA . ASP A 1 568 ? 4.148 -10.746 -32.573 1.00 95.06 568 ASP A CA 1
ATOM 4209 C C . ASP A 1 568 ? 3.117 -10.058 -31.649 1.00 95.06 568 ASP A C 1
ATOM 4211 O O . ASP A 1 568 ? 1.942 -9.970 -32.000 1.00 95.06 568 ASP A O 1
ATOM 4215 N N . GLY A 1 569 ? 3.552 -9.536 -30.496 1.00 94.75 569 GLY A N 1
ATOM 4216 C CA . GLY A 1 569 ? 2.737 -8.819 -29.513 1.00 94.75 569 GLY A CA 1
ATOM 4217 C C . GLY A 1 569 ? 3.579 -8.130 -28.428 1.00 94.75 569 GLY A C 1
ATOM 4218 O O . GLY A 1 569 ? 4.805 -8.175 -28.462 1.00 94.75 569 GLY A O 1
ATOM 4219 N N . LEU A 1 570 ? 2.925 -7.474 -27.460 1.00 93.69 570 LEU A N 1
ATOM 4220 C CA . LEU A 1 570 ? 3.572 -6.775 -26.330 1.00 93.69 570 LEU A CA 1
ATOM 4221 C C . LEU A 1 570 ? 3.305 -7.469 -24.988 1.00 93.69 570 LEU A C 1
ATOM 4223 O O . LEU A 1 570 ? 2.896 -6.845 -24.010 1.00 93.69 570 LEU A O 1
ATOM 4227 N N . THR A 1 571 ? 3.517 -8.780 -24.933 1.00 90.50 571 THR A N 1
ATOM 4228 C CA . THR A 1 571 ? 3.414 -9.565 -23.694 1.00 90.50 571 THR A CA 1
ATOM 4229 C C . THR A 1 571 ? 4.669 -10.401 -23.482 1.00 90.50 571 THR A C 1
ATOM 4231 O O . THR A 1 571 ? 5.385 -10.710 -24.432 1.00 90.50 571 THR A O 1
ATOM 4234 N N . ALA A 1 572 ? 4.916 -10.840 -22.244 1.00 82.25 572 ALA A N 1
ATOM 4235 C CA . ALA A 1 572 ? 6.074 -11.682 -21.933 1.00 82.25 572 ALA A CA 1
ATOM 4236 C C . ALA A 1 572 ? 6.113 -12.968 -22.776 1.00 82.25 572 ALA A C 1
ATOM 4238 O O . ALA A 1 572 ? 7.188 -13.443 -23.120 1.00 82.25 572 ALA A O 1
ATOM 4239 N N . SER A 1 573 ? 4.949 -13.517 -23.138 1.00 86.19 573 SER A N 1
ATOM 4240 C CA . SER A 1 573 ? 4.820 -14.735 -23.944 1.00 86.19 573 SER A CA 1
ATOM 4241 C C . SER A 1 573 ? 4.868 -14.501 -25.458 1.00 86.19 573 SER A C 1
ATOM 4243 O O . SER A 1 573 ? 4.681 -15.457 -26.207 1.00 86.19 573 SER A O 1
ATOM 4245 N N . SER A 1 574 ? 5.046 -13.257 -25.914 1.00 92.62 574 SER A N 1
ATOM 4246 C CA . SER A 1 574 ? 5.074 -12.928 -27.344 1.00 92.62 574 SER A CA 1
ATOM 4247 C C . SER A 1 574 ? 6.295 -13.557 -28.020 1.00 92.62 574 SER A C 1
ATOM 4249 O O . SER A 1 574 ? 7.403 -13.574 -27.473 1.00 92.62 574 SER A O 1
ATOM 4251 N N . LYS A 1 575 ? 6.103 -14.104 -29.220 1.00 92.19 575 LYS A N 1
ATOM 4252 C CA . LYS A 1 575 ? 7.157 -14.771 -29.982 1.00 92.19 575 LYS A CA 1
ATOM 4253 C C . LYS A 1 575 ? 8.083 -13.732 -30.599 1.00 92.19 575 LYS A C 1
ATOM 4255 O O . LYS A 1 575 ? 7.644 -12.805 -31.277 1.00 92.19 575 LYS A O 1
ATOM 4260 N N . SER A 1 576 ? 9.388 -13.943 -30.434 1.00 94.69 576 SER A N 1
ATOM 4261 C CA . SER A 1 576 ? 10.392 -13.157 -31.150 1.00 94.69 576 SER A CA 1
ATOM 4262 C C . SER A 1 576 ? 10.323 -13.412 -32.651 1.00 94.69 576 SER A C 1
ATOM 4264 O O . SER A 1 576 ? 10.434 -14.558 -33.095 1.00 94.69 576 SER A O 1
ATOM 4266 N N . MET A 1 577 ? 10.138 -12.341 -33.422 1.00 94.75 577 MET A N 1
ATOM 4267 C CA . MET A 1 577 ? 10.204 -12.361 -34.883 1.00 94.75 577 MET A CA 1
ATOM 4268 C C . MET A 1 577 ? 11.570 -11.902 -35.390 1.00 94.75 577 MET A C 1
ATOM 4270 O O . MET A 1 577 ? 12.080 -12.455 -36.357 1.00 94.75 577 MET A O 1
ATOM 4274 N N . ASN A 1 578 ? 12.164 -10.906 -34.732 1.00 96.25 578 ASN A N 1
ATOM 4275 C CA . ASN A 1 578 ? 13.533 -10.456 -34.959 1.00 96.25 578 ASN A CA 1
ATOM 4276 C C . ASN A 1 578 ? 14.167 -10.105 -33.615 1.00 96.25 578 ASN A C 1
ATOM 4278 O O . ASN A 1 578 ? 13.529 -9.443 -32.803 1.00 96.25 578 ASN A O 1
ATOM 4282 N N . LEU A 1 579 ? 15.414 -10.519 -33.396 1.00 96.56 579 LEU A N 1
ATOM 4283 C CA . LEU A 1 579 ? 16.182 -10.256 -32.179 1.00 96.56 579 LEU A CA 1
ATOM 4284 C C . LEU A 1 579 ? 17.577 -9.777 -32.571 1.00 96.56 579 LEU A C 1
ATOM 4286 O O . LEU A 1 579 ? 18.208 -10.352 -33.457 1.00 96.56 579 LEU A O 1
ATOM 4290 N N . SER A 1 580 ? 18.077 -8.749 -31.901 1.00 97.19 580 SER A N 1
ATOM 4291 C CA . SER A 1 580 ? 19.441 -8.258 -32.083 1.00 97.19 580 SER A CA 1
ATOM 4292 C C . SER A 1 580 ? 20.069 -7.905 -30.744 1.00 97.19 580 SER A C 1
ATOM 4294 O O . SER A 1 580 ? 19.379 -7.504 -29.801 1.00 97.19 580 SER A O 1
ATOM 4296 N N . ASP A 1 581 ? 21.386 -8.063 -30.666 1.00 97.50 581 ASP A N 1
ATOM 4297 C CA . ASP A 1 581 ? 22.154 -7.565 -29.534 1.00 97.50 581 ASP A CA 1
ATOM 4298 C C . ASP A 1 581 ? 22.197 -6.031 -29.586 1.00 97.50 581 ASP A C 1
ATOM 4300 O O . ASP A 1 581 ? 22.272 -5.428 -30.660 1.00 97.50 581 ASP A O 1
ATOM 4304 N N . MET A 1 582 ? 22.126 -5.399 -28.418 1.00 97.81 582 MET A N 1
ATOM 4305 C CA . MET A 1 582 ? 22.195 -3.950 -28.271 1.00 97.81 582 MET A CA 1
ATOM 4306 C C . MET A 1 582 ? 23.559 -3.549 -27.715 1.00 97.81 582 MET A C 1
ATOM 4308 O O . MET A 1 582 ? 24.099 -4.198 -26.818 1.00 97.81 582 MET A O 1
ATOM 4312 N N . LYS A 1 583 ? 24.096 -2.441 -28.224 1.00 97.06 583 LYS A N 1
ATOM 4313 C CA . LYS A 1 583 ? 25.290 -1.782 -27.689 1.00 97.06 583 LYS A CA 1
ATOM 4314 C C . LYS A 1 583 ? 24.921 -0.436 -27.077 1.00 97.06 583 LYS A C 1
ATOM 4316 O O . LYS A 1 583 ? 23.850 0.099 -27.346 1.00 97.06 583 LYS A O 1
ATOM 4321 N N . PHE A 1 584 ? 25.830 0.123 -26.285 1.00 96.88 584 PHE A N 1
ATOM 4322 C CA . PHE A 1 584 ? 25.667 1.434 -25.661 1.00 96.88 584 PHE A CA 1
ATOM 4323 C C . PHE A 1 584 ? 26.763 2.394 -26.119 1.00 96.88 584 PHE A C 1
ATOM 4325 O O . PHE A 1 584 ? 27.904 1.991 -26.360 1.00 96.88 584 PHE A O 1
ATOM 4332 N N . LYS A 1 585 ? 26.412 3.669 -26.287 1.00 94.69 585 LYS A N 1
ATOM 4333 C CA . LYS A 1 585 ? 27.356 4.721 -26.685 1.00 94.69 585 LYS A CA 1
ATOM 4334 C C . LYS A 1 585 ? 28.212 5.145 -25.493 1.00 94.69 585 LYS A C 1
ATOM 4336 O O . LYS A 1 585 ? 27.689 5.413 -24.418 1.00 94.69 585 LYS A O 1
ATOM 4341 N N . ASP A 1 586 ? 29.517 5.327 -25.691 1.00 91.00 586 ASP A N 1
ATOM 4342 C CA . ASP A 1 586 ? 30.416 5.793 -24.617 1.00 91.00 586 ASP A CA 1
ATOM 4343 C C . ASP A 1 586 ? 30.138 7.242 -24.172 1.00 91.00 586 ASP A C 1
ATOM 4345 O O . ASP A 1 586 ? 30.503 7.637 -23.065 1.00 91.00 586 ASP A O 1
ATOM 4349 N N . LYS A 1 587 ? 29.489 8.050 -25.022 1.00 90.62 587 LYS A N 1
ATOM 4350 C CA . LYS A 1 587 ? 29.186 9.462 -24.740 1.00 90.62 587 LYS A CA 1
ATOM 4351 C C . LYS A 1 587 ? 28.191 9.624 -23.587 1.00 90.62 587 LYS A C 1
ATOM 4353 O O . LYS A 1 587 ? 28.404 10.467 -22.721 1.00 90.62 587 LYS A O 1
ATOM 4358 N N . ASP A 1 588 ? 27.097 8.875 -23.633 1.00 92.44 588 ASP A N 1
ATOM 4359 C CA . ASP A 1 588 ? 25.901 9.092 -22.810 1.00 92.44 588 ASP A CA 1
ATOM 4360 C C . ASP A 1 588 ? 25.197 7.794 -22.394 1.00 92.44 588 ASP A C 1
ATOM 4362 O O . ASP A 1 588 ? 24.197 7.847 -21.688 1.00 92.44 588 ASP A O 1
ATOM 4366 N N . GLY A 1 589 ? 25.710 6.631 -22.801 1.00 96.06 589 GLY A N 1
ATOM 4367 C CA . GLY A 1 589 ? 25.106 5.347 -22.480 1.00 96.06 589 GLY A CA 1
ATOM 4368 C C . GLY A 1 589 ? 23.830 5.049 -23.264 1.00 96.06 589 GLY A C 1
ATOM 4369 O O . GLY A 1 589 ? 23.125 4.122 -22.885 1.00 96.06 589 GLY A O 1
ATOM 4370 N N . GLN A 1 590 ? 23.508 5.785 -24.336 1.00 98.31 590 GLN A N 1
ATOM 4371 C CA . GLN A 1 590 ? 22.321 5.498 -25.148 1.00 98.31 590 GLN A CA 1
ATOM 4372 C C . GLN A 1 590 ? 22.472 4.177 -25.917 1.00 98.31 590 GLN A C 1
ATOM 4374 O O . GLN A 1 590 ? 23.517 3.922 -26.526 1.00 98.31 590 GLN A O 1
ATOM 4379 N N . GLY A 1 591 ? 21.415 3.366 -25.930 1.00 98.44 591 GLY A N 1
ATOM 4380 C CA . GLY A 1 591 ? 21.323 2.127 -26.693 1.00 98.44 591 GLY A CA 1
ATOM 4381 C C . GLY A 1 591 ? 21.308 2.348 -28.209 1.00 98.44 591 GLY A C 1
ATOM 4382 O O . GLY A 1 591 ? 20.805 3.354 -28.712 1.00 98.44 591 GLY A O 1
ATOM 4383 N N . TYR A 1 592 ? 21.878 1.405 -28.955 1.00 98.19 592 TYR A N 1
ATOM 4384 C CA . TYR A 1 592 ? 21.808 1.344 -30.417 1.00 98.19 592 TYR A CA 1
ATOM 4385 C C . TYR A 1 592 ? 22.020 -0.088 -30.923 1.00 98.19 592 TYR A C 1
ATOM 4387 O O . TYR A 1 592 ? 22.518 -0.956 -30.199 1.00 98.19 592 TYR A O 1
ATOM 4395 N N . VAL A 1 593 ? 21.664 -0.323 -32.186 1.00 96.94 593 VAL A N 1
ATOM 4396 C CA . VAL A 1 593 ? 21.959 -1.567 -32.911 1.00 96.94 593 VAL A CA 1
ATOM 4397 C C . VAL A 1 593 ? 22.922 -1.250 -34.047 1.00 96.94 593 VAL A C 1
ATOM 4399 O O . VAL A 1 593 ? 22.741 -0.267 -34.763 1.00 96.94 593 VAL A O 1
ATOM 4402 N N . GLU A 1 594 ? 23.953 -2.073 -34.231 1.00 88.06 594 GLU A N 1
ATOM 4403 C CA . GLU A 1 594 ? 24.830 -1.948 -35.396 1.00 88.06 594 GLU A CA 1
ATOM 4404 C C . GLU A 1 594 ? 24.101 -2.410 -36.659 1.00 88.06 594 GLU A C 1
ATOM 4406 O O . GLU A 1 594 ? 23.514 -3.492 -36.704 1.00 88.06 594 GLU A O 1
ATOM 4411 N N . SER A 1 595 ? 24.124 -1.584 -37.702 1.00 73.69 595 SER A N 1
ATOM 4412 C CA . SER A 1 595 ? 23.600 -1.969 -39.009 1.00 73.69 595 SER A CA 1
ATOM 4413 C C . SER A 1 595 ? 24.465 -3.081 -39.605 1.00 73.69 595 SER A C 1
ATOM 4415 O O . SER A 1 595 ? 25.690 -2.991 -39.616 1.00 73.69 595 SER A O 1
ATOM 4417 N N . SER A 1 596 ? 23.833 -4.124 -40.143 1.00 55.66 596 SER A N 1
ATOM 4418 C CA . SER A 1 596 ? 24.509 -5.257 -40.791 1.00 55.66 596 SER A CA 1
ATOM 4419 C C . SER A 1 596 ? 25.121 -4.922 -42.159 1.00 55.66 596 SER A C 1
ATOM 4421 O O . SER A 1 596 ? 25.649 -5.808 -42.829 1.00 55.66 596 SER A O 1
ATOM 4423 N N . THR A 1 597 ? 25.054 -3.668 -42.610 1.00 43.12 597 THR A N 1
ATOM 4424 C CA . THR A 1 597 ? 25.751 -3.217 -43.816 1.00 43.12 597 THR A CA 1
ATOM 4425 C C . THR A 1 597 ? 27.248 -3.107 -43.524 1.00 43.12 597 THR A C 1
ATOM 4427 O O . THR A 1 597 ? 27.620 -2.318 -42.650 1.00 43.12 597 THR A O 1
ATOM 4430 N N . PRO A 1 598 ? 28.122 -3.839 -44.246 1.00 34.12 598 PRO A N 1
ATOM 4431 C CA . PRO A 1 598 ? 29.558 -3.601 -44.176 1.00 34.12 598 PRO A CA 1
ATOM 4432 C C . PRO A 1 598 ? 29.810 -2.113 -44.437 1.00 34.12 598 PRO A C 1
ATOM 4434 O O . PRO A 1 598 ? 29.133 -1.549 -45.304 1.00 34.12 598 PRO A O 1
ATOM 4437 N N . PRO A 1 599 ? 30.755 -1.462 -43.739 1.00 33.78 599 PRO A N 1
ATOM 4438 C CA . PRO A 1 599 ? 31.144 -0.117 -44.118 1.00 33.78 599 PRO A CA 1
ATOM 4439 C C . PRO A 1 599 ? 31.544 -0.158 -45.592 1.00 33.78 599 PRO A C 1
ATOM 4441 O O . PRO A 1 599 ? 32.455 -0.899 -45.973 1.00 33.78 599 PRO A O 1
ATOM 4444 N N . THR A 1 600 ? 30.845 0.602 -46.435 1.00 33.16 600 THR A N 1
ATOM 4445 C CA . THR A 1 600 ? 31.320 0.905 -47.784 1.00 33.16 600 THR A CA 1
ATOM 4446 C C . THR A 1 600 ? 32.759 1.386 -47.613 1.00 33.16 600 THR A C 1
ATOM 4448 O O . THR A 1 600 ? 32.966 2.305 -46.814 1.00 33.16 600 THR A O 1
ATOM 4451 N N . PRO A 1 601 ? 33.766 0.754 -48.245 1.00 33.97 601 PRO A N 1
ATOM 4452 C CA . PRO A 1 601 ? 35.152 1.117 -48.002 1.00 33.97 601 PRO A CA 1
ATOM 4453 C C . PRO A 1 601 ? 35.304 2.612 -48.266 1.00 33.97 601 PRO A C 1
ATOM 4455 O O . PRO A 1 601 ? 34.999 3.085 -49.363 1.00 33.97 601 PRO A O 1
ATOM 4458 N N . SER A 1 602 ? 35.723 3.354 -47.239 1.00 31.69 602 SER A N 1
ATOM 4459 C CA . SER A 1 602 ? 36.040 4.771 -47.372 1.00 31.69 602 SER A CA 1
ATOM 4460 C C . SER A 1 602 ? 36.976 4.945 -48.569 1.00 31.69 602 SER A C 1
ATOM 4462 O O . SER A 1 602 ? 37.906 4.140 -48.715 1.00 31.69 602 SER A O 1
ATOM 4464 N N . PRO A 1 603 ? 36.768 5.953 -49.437 1.00 40.47 603 PRO A N 1
ATOM 4465 C CA . PRO A 1 603 ? 37.700 6.219 -50.518 1.00 40.47 603 PRO A CA 1
ATOM 4466 C C . PRO A 1 603 ? 39.097 6.359 -49.915 1.00 40.47 603 PRO A C 1
ATOM 4468 O O . PRO A 1 603 ? 39.318 7.132 -48.981 1.00 40.47 603 PRO A O 1
ATOM 4471 N N . LYS A 1 604 ? 40.014 5.525 -50.410 1.00 33.56 604 LYS A N 1
ATOM 4472 C CA . LYS A 1 604 ? 41.419 5.491 -50.010 1.00 33.56 604 LYS A CA 1
ATOM 4473 C C . LYS A 1 604 ? 41.950 6.932 -50.039 1.00 33.56 604 LYS A C 1
ATOM 4475 O O . LYS A 1 604 ? 41.853 7.555 -51.097 1.00 33.56 604 LYS A O 1
ATOM 4480 N N . PRO A 1 605 ? 42.474 7.485 -48.931 1.00 37.00 605 PRO A N 1
ATOM 4481 C CA . PRO A 1 605 ? 43.036 8.824 -48.963 1.00 37.00 605 PRO A CA 1
ATOM 4482 C C . PRO A 1 605 ? 44.196 8.829 -49.960 1.00 37.00 605 PRO A C 1
ATOM 4484 O O . PRO A 1 605 ? 45.144 8.053 -49.831 1.00 37.00 605 PRO A O 1
ATOM 4487 N N . THR A 1 606 ? 44.101 9.672 -50.985 1.00 38.50 606 THR A N 1
ATOM 4488 C CA . THR A 1 606 ? 45.236 10.029 -51.834 1.00 38.50 606 THR A CA 1
ATOM 4489 C C . THR A 1 606 ? 46.275 10.691 -50.942 1.00 38.50 606 THR A C 1
ATOM 4491 O O . THR A 1 606 ? 46.077 11.805 -50.463 1.00 38.50 606 THR A O 1
ATOM 4494 N N . THR A 1 607 ? 47.368 9.983 -50.680 1.00 33.62 607 THR A N 1
ATOM 4495 C CA . THR A 1 607 ? 48.565 10.522 -50.044 1.00 33.62 607 THR A CA 1
ATOM 4496 C C . THR A 1 607 ? 49.127 11.636 -50.924 1.00 33.62 607 THR A C 1
ATOM 4498 O O . THR A 1 607 ? 49.731 11.369 -51.959 1.00 33.62 607 THR A O 1
ATOM 4501 N N . SER A 1 608 ? 48.943 12.893 -50.524 1.00 42.56 608 SER A N 1
ATOM 4502 C CA . SER A 1 608 ? 49.850 13.963 -50.928 1.00 42.56 608 SER A CA 1
ATOM 4503 C C . SER A 1 608 ? 51.060 13.909 -49.997 1.00 42.56 608 SER A C 1
ATOM 4505 O O . SER A 1 608 ? 50.951 14.220 -48.810 1.00 42.56 608 SER A O 1
ATOM 4507 N N . GLU A 1 609 ? 52.206 13.468 -50.510 1.00 38.34 609 GLU A N 1
ATOM 4508 C CA . GLU A 1 609 ? 53.475 13.573 -49.794 1.00 38.34 609 GLU A CA 1
ATOM 4509 C C . GLU A 1 609 ? 53.830 15.054 -49.594 1.00 38.34 609 GLU A C 1
ATOM 4511 O O . GLU A 1 609 ? 54.144 15.768 -50.546 1.00 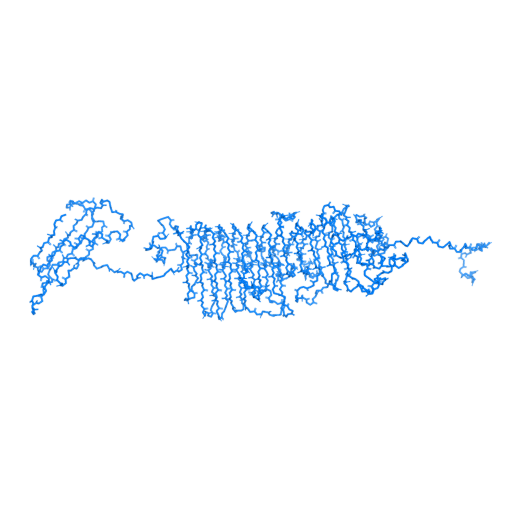38.34 609 GLU A O 1
ATOM 4516 N N . PHE A 1 610 ? 53.797 15.530 -48.350 1.00 40.19 610 PHE A N 1
ATOM 4517 C CA . PHE A 1 610 ? 54.376 16.822 -47.991 1.00 40.19 610 PHE A CA 1
ATOM 4518 C C . PHE A 1 610 ? 55.875 16.629 -47.734 1.00 40.19 610 PHE A C 1
ATOM 4520 O O . PHE A 1 610 ? 56.284 16.132 -46.690 1.00 40.19 610 PHE A O 1
ATOM 4527 N N . THR A 1 611 ? 56.710 17.015 -48.698 1.00 41.78 611 THR A N 1
ATOM 4528 C CA . THR A 1 611 ? 58.176 16.847 -48.665 1.00 41.78 611 THR A CA 1
ATOM 4529 C C . THR A 1 611 ? 58.941 18.038 -48.071 1.00 41.78 611 THR A C 1
ATOM 4531 O O . THR A 1 611 ? 60.127 18.204 -48.350 1.00 41.78 611 THR A O 1
ATOM 4534 N N . LYS A 1 612 ? 58.325 18.895 -47.240 1.00 51.25 612 LYS A N 1
ATOM 4535 C CA . LYS A 1 612 ? 59.035 20.051 -46.653 1.00 51.25 612 LYS A CA 1
ATOM 4536 C C . LYS A 1 612 ? 58.823 20.216 -45.150 1.00 51.25 612 LYS A C 1
ATOM 4538 O O . LYS A 1 612 ? 57.701 20.267 -44.661 1.00 51.25 612 LYS A O 1
ATOM 4543 N N . THR A 1 613 ? 59.947 20.335 -44.447 1.00 51.47 613 THR A N 1
ATOM 4544 C CA . THR A 1 613 ? 60.076 20.502 -42.996 1.00 51.47 613 THR A CA 1
ATOM 4545 C C . THR A 1 613 ? 59.440 21.809 -42.511 1.00 51.47 613 THR A C 1
ATOM 4547 O O . THR A 1 613 ? 59.740 22.880 -43.035 1.00 51.47 613 THR A O 1
ATOM 4550 N N . ILE A 1 614 ? 58.595 21.724 -41.478 1.00 48.06 614 ILE A N 1
ATOM 4551 C CA . ILE A 1 614 ? 57.988 22.874 -40.789 1.00 48.06 614 ILE A CA 1
ATOM 4552 C C . ILE A 1 614 ? 59.064 23.585 -39.954 1.00 48.06 614 ILE A C 1
ATOM 4554 O O . ILE A 1 614 ? 59.720 22.957 -39.123 1.00 48.06 614 ILE A O 1
ATOM 4558 N N . ASN A 1 615 ? 59.224 24.898 -40.140 1.00 53.19 615 ASN A N 1
ATOM 4559 C CA . ASN A 1 615 ? 60.147 25.719 -39.352 1.00 53.19 615 ASN A CA 1
ATOM 4560 C C . ASN A 1 615 ? 59.429 26.430 -38.190 1.00 53.19 615 ASN A C 1
ATOM 4562 O O . ASN A 1 615 ? 58.276 26.845 -38.298 1.00 53.19 615 ASN A O 1
ATOM 4566 N N . LEU A 1 616 ? 60.144 26.608 -37.070 1.00 48.31 616 LEU A N 1
ATOM 4567 C CA . LEU A 1 616 ? 59.631 27.089 -35.771 1.00 48.31 616 LEU A CA 1
ATOM 4568 C C . LEU A 1 616 ? 59.285 28.594 -35.705 1.00 48.31 616 LEU A C 1
ATOM 4570 O O . LEU A 1 616 ? 59.000 29.114 -34.627 1.00 48.31 616 LEU A O 1
ATOM 4574 N N . ARG A 1 617 ? 59.286 29.321 -36.829 1.00 50.91 617 ARG A N 1
ATOM 4575 C CA . ARG A 1 617 ? 58.852 30.726 -36.884 1.00 50.91 617 ARG A CA 1
ATOM 4576 C C . ARG A 1 617 ? 57.525 30.834 -37.631 1.00 50.91 617 ARG A C 1
ATOM 4578 O O . ARG A 1 617 ? 57.446 30.593 -38.827 1.00 50.91 617 ARG A O 1
ATOM 4585 N N . LYS A 1 618 ? 56.481 31.266 -36.913 1.00 51.22 618 LYS A N 1
ATOM 4586 C CA . LYS A 1 618 ? 55.077 31.339 -37.377 1.00 51.22 618 LYS A CA 1
ATOM 4587 C C . LYS A 1 618 ? 54.860 32.179 -38.649 1.00 51.22 618 LYS A C 1
ATOM 4589 O O . LYS A 1 618 ? 53.850 32.024 -39.320 1.00 51.22 618 LYS A O 1
ATOM 4594 N N . GLN A 1 619 ? 55.797 33.062 -38.979 1.00 62.03 619 GLN A N 1
ATOM 4595 C CA . GLN A 1 619 ? 55.725 33.965 -40.131 1.00 62.03 619 GLN A CA 1
ATOM 4596 C C . GLN A 1 619 ? 56.132 33.316 -41.467 1.00 62.03 619 GLN A C 1
ATOM 4598 O O . GLN A 1 619 ? 55.792 33.866 -42.514 1.00 62.03 619 GLN A O 1
ATOM 4603 N N . ASP A 1 620 ? 56.741 32.124 -41.434 1.00 56.25 620 ASP A N 1
ATOM 4604 C CA . ASP A 1 620 ? 57.228 31.415 -42.628 1.00 56.25 620 ASP A CA 1
ATOM 4605 C C . ASP A 1 620 ? 56.261 30.313 -43.124 1.00 56.25 620 ASP A C 1
ATOM 4607 O O . ASP A 1 620 ? 56.524 29.673 -44.137 1.00 56.25 620 ASP A O 1
ATOM 4611 N N . ASN A 1 621 ? 55.116 30.113 -42.454 1.00 60.56 621 ASN A N 1
ATOM 4612 C CA . ASN A 1 621 ? 54.135 29.056 -42.755 1.00 60.56 621 ASN A CA 1
ATOM 4613 C C . ASN A 1 621 ? 52.798 29.633 -43.268 1.00 60.56 621 ASN A C 1
ATOM 4615 O O . ASN A 1 621 ? 51.742 29.297 -42.747 1.00 60.56 621 ASN A O 1
ATOM 4619 N N . LYS A 1 622 ? 52.819 30.551 -44.245 1.00 54.31 622 LYS A N 1
ATOM 4620 C CA . LYS A 1 622 ? 51.599 31.239 -44.730 1.00 54.31 622 LYS A CA 1
ATOM 4621 C C . LYS A 1 622 ? 50.652 30.388 -45.595 1.00 54.31 622 LYS A C 1
ATOM 4623 O O . LYS A 1 622 ? 49.581 30.876 -45.936 1.00 54.31 622 LYS A O 1
ATOM 4628 N N . GLU A 1 623 ? 51.031 29.160 -45.943 1.00 53.75 623 GLU A N 1
ATOM 4629 C CA . GLU A 1 623 ? 50.238 28.247 -46.789 1.00 53.75 623 GLU A CA 1
ATOM 4630 C C . GLU A 1 623 ? 49.758 26.976 -46.056 1.00 53.75 623 GLU A C 1
ATOM 4632 O O . GLU A 1 623 ? 49.294 26.042 -46.705 1.00 53.75 623 GLU A O 1
ATOM 4637 N N . TYR A 1 624 ? 49.843 26.944 -44.719 1.00 51.81 624 TYR A N 1
ATOM 4638 C CA . TYR A 1 624 ? 49.230 25.908 -43.874 1.00 51.81 624 TYR A CA 1
ATOM 4639 C C . TYR A 1 624 ? 48.083 26.467 -43.037 1.00 51.81 624 TYR A C 1
ATOM 4641 O O . TYR A 1 624 ? 48.207 27.626 -42.570 1.00 51.81 624 TYR A O 1
#

Foldseek 3Di:
DAAAEDADDDAPAEDEQEDECPPFPPVDPVSVQVVQFVSQQRYAYQQCADDPPRHGDPRYWYKYFYFNDDDPPTDTPDIATWDADNHTRGIGGPDPPPPQPPAQDAAALDCVVRVNQVVVCQQDPVSEREDAEADEQEAEPQAANYAHNAAYHYHAAPYEYEQHYEYQDLDEHENHHAEQHLYEAEYHHQEYEFHEAHPNAEYEHHDAYHPDPHAYEYEYHHEYEAAWEAAWAWEHHEHEFRYEYEYNYEYEQFDPPPVPRGSIYNDADFDECQQRRWEHAEWEWPVDVLIAIYEYEYAEEYHHEHQHAYEEAYFQAHEYEYQEAYEQHYPQAQGYAYFSEWFELYEYEHQAPPVLPGGHAYAHEYQGEYYQEHPRLDLSTPGQEGYYHYHREELNHEAHAAYDYPQDPVSVVSVHGYAAEYEFWQNYEYEQAHRHHDDPPDQTHEHAEYEFFADAANRTGGEYEQDYLGEHEYAEYEAEYEYEFEFPAQQLALVRTSGAAYEYADYDAPHEYEYEYERPNHPLVDLVSVQSNQFSSQQRYFHQQQACAPVPDPGGDDRYWYKYFYFNDRGSPTDGPDIATWDADNHGRGIGGDRPDDPPPDPDDDDPDPPDDDDPDPVVPPPD

Radius of gyration: 38.15 Å; chains: 1; bounding box: 123×61×120 Å

Secondary structure (DSSP, 8-state):
---EEE----TTEEEEEEEE-TT--TT-HHHHHHHHHHHHTTEEEGGGS-BTTBPPP--EEEEEEEESSSSTTPPEEEEEEEEE-TTT-BEE---------SS---B-S-TTT-HHHHHTT-B-TTSEEE-SS-EEEEE-SS--SEE-SS-EEEEEEEEEEEEEEEE--SS-EEEEEEES---EEEEEEEEEEEEEEESSS-EEEEEEEE-SSSPEEEEEEEEEEEEEE-SS-EEEEEEEESEEEEEES-EEEB-S-TTS-BSEE-----BTTGGGTEEEEEEEB---SS--B-EEEE-S-EEEEESSEEEEEESTT-EEEE-S-EEEEE---SSBB--SEEEESSEEEESB-TTSSSB-SS-EEEES-EEE--TT--TT-S--EEEEEEEE-STT-EEES-EEE---HHHHHTT-EEEEEEEE-TT-EEEES--SBPPTT--EEEEEEEE-BSSSSTTTSEEEEE--SSEEEEEEEESEEEEEE--STTS-SGGG--SPPEEEEEE-TTEEEEEEEE-TT--TT-HHHHHHHHHHHHTTEEEGGG--GGG-SSS----EEEEEEEESSSSTTPPEEEEEE-EE-TTT-BEE---SSPPPPPPPP------SPPPS-GGG-TT-

pLDDT: mean 91.18, std 13.34, range [31.69, 98.94]

Sequence (624 aa):
GGDTHIKTAVDGAHITLVTDNRNIDMSNSNEVNSVLNTLAGKLYYDAYVKKGSVDGERKLIGSVMIADGLTASSKSINLSDMKFKDKDGQGYIELLTPSAPSKPNTITGDETEDTYYVQKGICQADGTYRFLQDTTISQTDGNPAINVKKKVVIDAKGHTLTLDVKAGNPQLLDGVSHVSSPNELKMTVGKLNIRVTNTKSRAEGISMRNNNAKLSTTEINGDVDVQVSGKGYTLGMYAVGNSHLTINGNVIMRKNDPSSPWGVDGGASTGEWAYYSISGIYSGSNYGNPPKGGQITVNGDVDLAIRGTGILANGAGSQVIVKGGGKIEIERNDSGIHYAVDAQSGTAMVNVNEDGSAAGTKDLQIKGNIGVTNGSVNPAEPVKNSIVTIGLATKSSRLDGVVVNNHTKKNNQSGFYGISTIYLQNGAVWNNEAYGMTDKGFTGSYVTKLVGGSAMTPDKAGFIQQKDTKQLTIDEYSGHTYLAYEHTNDGSEASYYTAGDTHIKTATSGSSVTMMTNNTGIDMGNSDKVNKVLNALAGKLYYDAYATPNGQRAQGERNLIAKVMIADGLTASSKSMNLSDMKFKDKDGQGYVESSTPPTPSPKPTTSEFTKTINLRKQDNKEY